Protein AF-A0A9E1H6Q2-F1 (afdb_monomer_lite)

Secondary structure (DSSP, 8-state):
---B----S-HHHHHHHHTS-EEE-TTSEEEEEETTEEEEEETTT--EEEEE----GGGEEE-TTS-EEEE--GGGTTT-SEEEEEETTTTEEEEEE--TTEEEEEEEEETTEEEEEEEEGGG-EE-TTSPEE--EEEEEEE--SSTT--EEEEEE-TTEEEEEEEEETTEEEEEEEEE-SS-EEEEEEEEEE-TT-----SEEEEEEEETTTEEEEEEEESSPPP-PPP---PPP-----S--B-PPPP-TT---EEEEETTEEEEEES-HHHHHHHHHHHT-EEEETTS-EEEES---S-BPPPS-----TTTTTS-HHHHHHHHHHHHTT----HHHHHHTT--HHHHHHHH-TTSEEEE-TT--HHHHHHHHHTT--EEEESSSS-EEEEEEE-SSEEEEEETTTTEEEEEEHHHHHHHHHHTT--EEEEE-

Sequence (436 aa):
EQVFIPSSQSYEVMKSELGQLMYVTESGAFYIMVDGNVYGIDLNSLDTKVLVEGLSDEAVAISESNRFLAWVDPSAVRGSDTIHMIDFVTEKVTDVTGSASDYVKPLGFMQEDFVYGVAKSADVVVDAAGNTLFPMYQVKIMDTSSEEHEILKTYEKPGYYVQNITISGYTIYLNRIQNNGTAYVDADQDMIMNREGDSLKVVDIATKNTDEKETQVLITLQDEAKKKTPKILTPKETILEQKREVSLKEEKDNNRYYVYVKGEVVLTTDSVSDAIIAANSQMGVVIGENQQYVWKRSRKTAQAAFNDIVVGEEDSGAGSIAQCVNAILEKEEINISVSALISQGETPKQILLNTLKDATVLDLTGCTVYEILYYVSNGYPVFAMTGSNDAVLVVGYDANNVVLYDPAVGQTYKRTTADADEMFFNAGNIFFTYQK

Foldseek 3Di:
DLFDEDDPDDPQVCCFQQVQAWDAEPQQWIWTDDLLWIWIARSVPRDIDTPAPDDAPFFWEAAPNNQKIKGDHNVQSQNAQWIWMAGNHVRDIDIDGHPPQKHKTFAYAQHNWTKIFIAGNVPFDQFLQGDTQGFGQWIWTWDPPDPVGDTPDIDGDPQKTFRHWDDDHQKIKTFIWGDPVADTATDDIDMDGDPVSPPDPQWDWDWDADPVPGTDTDIDGPDPDPPDDPPDDDDDDDDPPDHNYDYDDDDDPSCWKFWDAPRHGPDIRNAPQVSLVVCVVRQTFIATPVRDTPFHLDFDQKWDFDPQQAFDPLCLVPFQLQRNLRSQCVSVVHHDRSVVVVVVVDHSQRCCVVGCPVKAKHWNFPDFLSRCVRCLRVQKWKWAAQARRHIWIFGIGHNFWTWIQRSNVRDIDIDGSVVVRVRRSVRRVGMMIIGD

pLDDT: mean 89.21, std 10.22, range [48.12, 98.56]

Structure (mmCIF, N/CA/C/O backbone):
data_AF-A0A9E1H6Q2-F1
#
_entry.id   AF-A0A9E1H6Q2-F1
#
loop_
_atom_site.group_PDB
_atom_site.id
_atom_site.type_symbol
_atom_site.label_atom_id
_atom_site.label_alt_id
_atom_site.label_comp_id
_atom_site.label_asym_id
_atom_site.label_entity_id
_atom_site.label_seq_id
_atom_site.pdbx_PDB_ins_code
_atom_site.Cartn_x
_atom_site.Cartn_y
_atom_site.Cartn_z
_atom_site.occupancy
_atom_site.B_iso_or_equiv
_atom_site.auth_seq_id
_atom_site.auth_comp_id
_atom_site.auth_asym_id
_atom_site.auth_atom_id
_atom_site.pdbx_PDB_model_num
ATOM 1 N N . GLU A 1 1 ? -20.949 -18.693 24.439 1.00 66.69 1 GLU A N 1
ATOM 2 C CA . GLU A 1 1 ? -20.668 -18.161 23.095 1.00 66.69 1 GLU A CA 1
ATOM 3 C C . GLU A 1 1 ? -21.563 -16.952 22.875 1.00 66.69 1 GLU A C 1
ATOM 5 O O . GLU A 1 1 ? -22.757 -17.078 23.124 1.00 66.69 1 GLU A O 1
ATOM 10 N N . GLN A 1 2 ? -20.995 -15.784 22.560 1.00 83.38 2 GLN A N 1
ATOM 11 C CA . GLN A 1 2 ? -21.777 -14.576 22.240 1.00 83.38 2 GLN A CA 1
ATOM 12 C C . GLN A 1 2 ? -22.054 -14.501 20.734 1.00 83.38 2 GLN A C 1
ATOM 14 O O . GLN A 1 2 ? -23.189 -14.241 20.352 1.00 83.38 2 GLN A O 1
ATOM 19 N N . VAL A 1 3 ? -21.042 -14.821 19.920 1.00 86.31 3 VAL A N 1
ATOM 20 C CA . VAL A 1 3 ? -21.085 -14.945 18.458 1.00 86.31 3 VAL A CA 1
ATOM 21 C C . VAL A 1 3 ? -20.016 -15.952 18.005 1.00 86.31 3 VAL A C 1
ATOM 23 O O . VAL A 1 3 ? -18.987 -16.091 18.674 1.00 86.31 3 VAL A O 1
ATOM 26 N N . PHE A 1 4 ? -20.261 -16.654 16.901 1.00 88.00 4 PHE A N 1
ATOM 27 C CA . PHE A 1 4 ? -19.316 -17.522 16.201 1.00 88.00 4 PHE A CA 1
ATOM 28 C C . PHE A 1 4 ? -19.220 -17.083 14.738 1.00 88.00 4 PHE A C 1
ATOM 30 O O . PHE A 1 4 ? -20.221 -17.074 14.026 1.00 88.00 4 PHE A O 1
ATOM 37 N N . ILE A 1 5 ? -18.016 -16.718 14.302 1.00 87.75 5 ILE A N 1
ATOM 38 C CA . ILE A 1 5 ? -17.735 -16.311 12.923 1.00 87.75 5 ILE A CA 1
ATOM 39 C C . ILE A 1 5 ? -16.836 -17.396 12.321 1.00 87.75 5 ILE A C 1
ATOM 41 O O . ILE A 1 5 ? -15.690 -17.534 12.760 1.00 87.75 5 ILE A O 1
ATOM 45 N N . PRO A 1 6 ? -17.343 -18.229 11.395 1.00 85.69 6 PRO A N 1
ATOM 46 C CA . PRO A 1 6 ? -16.525 -19.237 10.742 1.00 85.69 6 PRO A CA 1
ATOM 47 C C . PRO A 1 6 ? -15.521 -18.567 9.801 1.00 85.69 6 PRO A C 1
ATOM 49 O O . PRO A 1 6 ? -15.847 -17.594 9.131 1.00 85.69 6 PRO A O 1
ATOM 52 N N . SER A 1 7 ? -14.316 -19.128 9.727 1.00 82.44 7 SER A N 1
ATOM 53 C CA . SER A 1 7 ? -13.306 -18.742 8.743 1.00 82.44 7 SER A CA 1
ATOM 54 C C . SER A 1 7 ? -12.587 -19.978 8.224 1.00 82.44 7 SER A C 1
ATOM 56 O O . SER A 1 7 ? -12.385 -20.959 8.950 1.00 82.44 7 SER A O 1
ATOM 58 N N . SER A 1 8 ? -12.233 -19.932 6.945 1.00 79.94 8 SER A N 1
ATOM 59 C CA . SER A 1 8 ? -11.431 -20.952 6.271 1.00 79.94 8 SER A CA 1
ATOM 60 C C . SER A 1 8 ? -9.927 -20.662 6.347 1.00 79.94 8 SER A C 1
ATOM 62 O O . SER A 1 8 ? -9.114 -21.518 5.986 1.00 79.94 8 SER A O 1
ATOM 64 N N . GLN A 1 9 ? -9.552 -19.480 6.842 1.00 79.31 9 GLN A N 1
ATOM 65 C CA . GLN A 1 9 ? -8.173 -19.027 6.904 1.00 79.31 9 GLN A CA 1
ATOM 66 C C . GLN A 1 9 ? -7.385 -19.637 8.070 1.00 79.31 9 GLN A C 1
ATOM 68 O O . GLN A 1 9 ? -7.936 -20.135 9.057 1.00 79.31 9 GLN A O 1
ATOM 73 N N . SER A 1 10 ? -6.055 -19.614 7.949 1.00 82.06 10 SER A N 1
ATOM 74 C CA . SER A 1 10 ? -5.173 -20.108 9.006 1.00 82.06 10 SER A CA 1
ATOM 75 C C . SER A 1 10 ? -5.227 -19.193 10.234 1.00 82.06 10 SER A C 1
ATOM 77 O O . SER A 1 10 ? -5.522 -18.004 10.134 1.00 82.06 10 SER A O 1
ATOM 79 N N . TYR A 1 11 ? -4.897 -19.747 11.404 1.00 84.19 11 TYR A N 1
ATOM 80 C CA . TYR A 1 11 ? -4.877 -18.985 12.654 1.00 84.19 11 TYR A CA 1
ATOM 81 C C . TYR A 1 11 ? -3.980 -17.740 12.581 1.00 84.19 11 TYR A C 1
ATOM 83 O O . TYR A 1 11 ? -4.378 -16.691 13.071 1.00 84.19 11 TYR A O 1
ATOM 91 N N . GLU A 1 12 ? -2.796 -17.840 11.968 1.00 84.62 12 GLU A N 1
ATOM 92 C CA . GLU A 1 12 ? -1.854 -16.716 11.896 1.00 84.62 12 GLU A CA 1
ATOM 93 C C . GLU A 1 12 ? -2.368 -15.583 11.006 1.00 84.62 12 GLU A C 1
ATOM 95 O O . GLU A 1 12 ? -2.218 -14.416 11.362 1.00 84.62 12 GLU A O 1
ATOM 100 N N . VAL A 1 13 ? -3.026 -15.919 9.892 1.00 82.62 13 VAL A N 1
ATOM 101 C CA . VAL A 1 13 ? -3.634 -14.908 9.023 1.00 82.62 13 VAL A CA 1
ATOM 102 C C . VAL A 1 13 ? -4.801 -14.235 9.738 1.00 82.62 13 VAL A C 1
ATOM 104 O O . VAL A 1 13 ? -4.794 -13.019 9.906 1.00 82.62 13 VAL A O 1
ATOM 107 N N . MET A 1 14 ? -5.726 -15.033 10.278 1.00 81.56 14 MET A N 1
ATOM 108 C CA . MET A 1 14 ? -6.853 -14.529 11.062 1.00 81.56 14 MET A CA 1
ATOM 109 C C . MET A 1 14 ? -6.400 -13.631 12.210 1.00 81.56 14 MET A C 1
ATOM 111 O O . MET A 1 14 ? -6.946 -12.556 12.405 1.00 81.56 14 MET A O 1
ATOM 115 N N . LYS A 1 15 ? -5.388 -14.044 12.977 1.00 83.69 15 LYS A N 1
ATOM 116 C CA . LYS A 1 15 ? -4.841 -13.251 14.083 1.00 83.69 15 LYS A CA 1
ATOM 117 C C . LYS A 1 15 ? -4.330 -11.891 13.602 1.00 83.69 15 LYS A C 1
ATOM 119 O O . LYS A 1 15 ? -4.509 -10.908 14.316 1.00 83.69 15 LYS A O 1
ATOM 124 N N . SER A 1 16 ? -3.692 -11.836 12.434 1.00 81.81 16 SER A N 1
ATOM 125 C CA . SER A 1 16 ? -3.164 -10.587 11.890 1.00 81.81 16 SER A CA 1
ATOM 126 C C . SER A 1 16 ? -4.245 -9.691 11.284 1.00 81.81 16 SER A C 1
ATOM 128 O O . SER A 1 16 ? -4.149 -8.480 11.451 1.00 81.81 16 SER A O 1
ATOM 130 N N . GLU A 1 17 ? -5.243 -10.252 10.601 1.00 77.06 17 GLU A N 1
ATOM 131 C CA . GLU A 1 17 ? -6.346 -9.491 9.993 1.00 77.06 17 GLU A CA 1
ATOM 132 C C . GLU A 1 17 ? -7.341 -9.001 11.047 1.00 77.06 17 GLU A C 1
ATOM 134 O O . GLU A 1 17 ? -7.627 -7.811 11.134 1.00 77.06 17 GLU A O 1
ATOM 139 N N . LEU A 1 18 ? -7.796 -9.896 11.931 1.00 72.56 18 LEU A N 1
ATOM 140 C CA . LEU A 1 18 ? -8.678 -9.542 13.047 1.00 72.56 18 LEU A CA 1
ATOM 141 C C . LEU A 1 18 ? -8.000 -8.575 14.019 1.00 72.56 18 LEU A C 1
ATOM 143 O O . LEU A 1 18 ? -8.666 -7.774 14.668 1.00 72.56 18 LEU A O 1
ATOM 147 N N . GLY A 1 19 ? -6.671 -8.640 14.121 1.00 64.44 19 GLY A N 1
ATOM 148 C CA . GLY A 1 19 ? -5.874 -7.732 14.937 1.00 64.44 19 GLY A CA 1
ATOM 149 C C . GLY A 1 19 ? -5.976 -6.260 14.527 1.00 64.44 19 GLY A C 1
ATOM 150 O O . GLY A 1 19 ? -5.558 -5.421 15.320 1.00 64.44 19 GLY A O 1
ATOM 151 N N . GLN A 1 20 ? -6.531 -5.936 13.350 1.00 73.31 20 GLN A N 1
ATOM 152 C CA . GLN A 1 20 ? -6.708 -4.552 12.909 1.00 73.31 20 GLN A CA 1
ATOM 153 C C . GLN A 1 20 ? -7.822 -3.835 13.687 1.00 73.31 20 GLN A C 1
ATOM 155 O O . GLN A 1 20 ? -7.568 -2.766 14.228 1.00 73.31 20 GLN A O 1
ATOM 160 N N . LEU A 1 21 ? -9.029 -4.412 13.795 1.00 88.81 21 LEU A N 1
ATOM 161 C CA . LEU A 1 21 ? -10.145 -3.822 14.549 1.00 88.81 21 LEU A CA 1
ATOM 162 C C . LEU A 1 21 ? -11.040 -4.900 15.168 1.00 88.81 21 LEU A C 1
ATOM 164 O O . LEU A 1 21 ? -11.754 -5.610 14.460 1.00 88.81 21 LEU A O 1
ATOM 168 N N . MET A 1 22 ? -11.086 -4.939 16.501 1.00 90.38 22 MET A N 1
ATOM 169 C CA . MET A 1 22 ? -12.088 -5.676 17.278 1.00 90.38 22 MET A CA 1
ATOM 170 C C . MET A 1 22 ? -12.485 -4.871 18.515 1.00 90.38 22 MET A C 1
ATOM 172 O O . MET A 1 22 ? -11.645 -4.630 19.385 1.00 90.38 22 MET A O 1
ATOM 176 N N . TYR A 1 23 ? -13.762 -4.503 18.628 1.00 92.69 23 TYR A N 1
ATOM 177 C CA . TYR A 1 23 ? -14.264 -3.698 19.742 1.00 92.69 23 TYR A CA 1
ATOM 178 C C . TYR A 1 23 ? -15.655 -4.141 20.197 1.00 92.69 23 TYR A C 1
ATOM 180 O O . TYR A 1 23 ? -16.561 -4.270 19.381 1.00 92.69 23 TYR A O 1
ATOM 188 N N . VAL A 1 24 ? -15.854 -4.361 21.500 1.00 93.44 24 VAL A N 1
ATOM 189 C CA . VAL A 1 24 ? -17.167 -4.704 22.078 1.00 93.44 24 VAL A CA 1
ATOM 190 C C . VAL A 1 24 ? -17.602 -3.603 23.037 1.00 93.44 24 VAL A C 1
ATOM 192 O O . VAL A 1 24 ? -16.889 -3.293 23.991 1.00 93.44 24 VAL A O 1
ATOM 195 N N . THR A 1 25 ? -18.789 -3.046 22.815 1.00 91.75 25 THR A N 1
ATOM 196 C CA . THR A 1 25 ? -19.386 -2.031 23.690 1.00 91.75 25 THR A CA 1
ATOM 197 C C . THR A 1 25 ? -20.055 -2.660 24.915 1.00 91.75 25 THR A C 1
ATOM 199 O O . THR A 1 25 ? -20.457 -3.827 24.912 1.00 91.75 25 THR A O 1
ATOM 202 N N . GLU A 1 26 ? -20.289 -1.858 25.959 1.00 88.88 26 GLU A N 1
ATOM 203 C CA . GLU A 1 26 ? -21.089 -2.286 27.119 1.00 88.88 26 GLU A CA 1
ATOM 204 C C . GLU A 1 26 ? -22.550 -2.615 26.759 1.00 88.88 26 GLU A C 1
ATOM 206 O O . GLU A 1 26 ? -23.190 -3.409 27.450 1.00 88.88 26 GLU A O 1
ATOM 211 N N . SER A 1 27 ? -23.078 -2.035 25.674 1.00 87.75 27 SER A N 1
ATOM 212 C CA . SER A 1 27 ? -24.427 -2.318 25.165 1.00 87.75 27 SER A CA 1
ATOM 213 C C . SER A 1 27 ? -24.534 -3.662 24.435 1.00 87.75 27 SER A C 1
ATOM 215 O O . SER A 1 27 ? -25.647 -4.101 24.141 1.00 87.75 27 SER A O 1
ATOM 217 N N . GLY A 1 28 ? -23.410 -4.340 24.182 1.00 90.50 28 GLY A N 1
ATOM 218 C CA . GLY A 1 28 ? -23.375 -5.608 23.460 1.00 90.50 28 GLY A CA 1
ATOM 219 C C . GLY A 1 28 ? -23.337 -5.451 21.940 1.00 90.50 28 GLY A C 1
ATOM 220 O O . GLY A 1 28 ? -23.762 -6.365 21.244 1.00 90.50 28 GLY A O 1
ATOM 221 N N . ALA A 1 29 ? -22.837 -4.329 21.420 1.00 93.94 29 ALA A N 1
ATOM 222 C CA . ALA A 1 29 ? -22.479 -4.198 20.011 1.00 93.94 29 ALA A CA 1
ATOM 223 C C . ALA A 1 29 ? -21.018 -4.624 19.816 1.00 93.94 29 ALA A C 1
ATOM 225 O O . ALA A 1 29 ? -20.139 -4.210 20.573 1.00 93.94 29 ALA A O 1
ATOM 226 N N . PHE A 1 30 ? -20.760 -5.460 18.817 1.00 94.75 30 PHE A N 1
ATOM 227 C CA . PHE A 1 30 ? -19.429 -5.915 18.435 1.00 94.75 30 PHE A CA 1
ATOM 228 C C . PHE A 1 30 ? -19.054 -5.348 17.070 1.00 94.75 30 PHE A C 1
ATOM 230 O O . PHE A 1 30 ? -19.765 -5.565 16.093 1.00 94.75 30 PHE A O 1
ATOM 237 N N . TYR A 1 31 ? -17.931 -4.645 17.009 1.00 94.81 31 TYR A N 1
ATOM 238 C CA . TYR A 1 31 ? -17.357 -4.094 15.794 1.00 94.81 31 TYR A CA 1
ATOM 239 C C . TYR A 1 31 ? -16.115 -4.872 15.398 1.00 94.81 31 TYR A C 1
ATOM 241 O O . TYR A 1 31 ? -15.268 -5.175 16.243 1.00 94.81 31 TYR A O 1
ATOM 249 N N . ILE A 1 32 ? -16.024 -5.198 14.115 1.00 92.50 32 ILE A N 1
ATOM 250 C CA . ILE A 1 32 ? -14.941 -5.998 13.552 1.00 92.50 32 ILE A CA 1
ATOM 251 C C . ILE A 1 32 ? -14.635 -5.525 12.134 1.00 92.50 32 ILE A C 1
ATOM 253 O O . ILE A 1 32 ? -15.560 -5.238 11.373 1.00 92.50 32 ILE A O 1
ATOM 257 N N . MET A 1 33 ? -13.355 -5.449 11.777 1.00 90.25 33 MET A N 1
ATOM 258 C CA . MET A 1 33 ? -12.937 -5.286 10.385 1.00 90.25 33 MET A CA 1
ATOM 259 C C . MET A 1 33 ? -12.478 -6.630 9.832 1.00 90.25 33 MET A C 1
ATOM 261 O O . MET A 1 33 ? -11.665 -7.312 10.452 1.00 90.25 33 MET A O 1
ATOM 265 N N . VAL A 1 34 ? -13.015 -7.006 8.676 1.00 85.31 34 VAL A N 1
ATOM 266 C CA . VAL A 1 34 ? -12.598 -8.185 7.910 1.00 85.31 34 VAL A CA 1
ATOM 267 C C . VAL A 1 34 ? -12.548 -7.766 6.457 1.00 85.31 34 VAL A C 1
ATOM 269 O O . VAL A 1 34 ? -13.512 -7.175 5.976 1.00 85.31 34 VAL A O 1
ATOM 272 N N . ASP A 1 35 ? -11.454 -8.063 5.758 1.00 80.62 35 ASP A N 1
ATOM 273 C CA . ASP A 1 35 ? -11.367 -7.823 4.315 1.00 80.62 35 ASP A CA 1
ATOM 274 C C . ASP A 1 35 ? -11.602 -6.352 3.908 1.00 80.62 35 ASP A C 1
ATOM 276 O O . ASP A 1 35 ? -12.230 -6.072 2.893 1.00 80.62 35 ASP A O 1
ATOM 280 N N . GLY A 1 36 ? -11.148 -5.391 4.725 1.00 86.19 36 GLY A N 1
ATOM 281 C CA . GLY A 1 36 ? -11.395 -3.956 4.497 1.00 86.19 36 GLY A CA 1
ATOM 282 C C . GLY A 1 36 ? -12.846 -3.513 4.746 1.00 86.19 36 GLY A C 1
ATOM 283 O O . GLY A 1 36 ? -13.171 -2.333 4.617 1.00 86.19 36 GLY A O 1
ATOM 284 N N . ASN A 1 37 ? -13.723 -4.435 5.144 1.00 90.19 37 ASN A N 1
ATOM 285 C CA . ASN A 1 37 ? -15.119 -4.178 5.463 1.00 90.19 37 ASN A CA 1
ATOM 286 C C . ASN A 1 37 ? -15.299 -4.085 6.983 1.00 90.19 37 ASN A C 1
ATOM 288 O O . ASN A 1 37 ? -14.891 -4.973 7.732 1.00 90.19 37 ASN A O 1
ATOM 292 N N . VAL A 1 38 ? -15.936 -3.013 7.450 1.00 93.00 38 VAL A N 1
ATOM 293 C CA . VAL A 1 38 ? -16.200 -2.771 8.873 1.00 93.00 38 VAL A CA 1
ATOM 294 C C . VAL A 1 38 ? -17.633 -3.158 9.181 1.00 93.00 38 VAL A C 1
ATOM 296 O O . VAL A 1 38 ? -18.576 -2.590 8.631 1.00 93.00 38 VAL A O 1
ATOM 299 N N . TYR A 1 39 ? -17.808 -4.098 10.099 1.00 93.62 39 TYR A N 1
ATOM 300 C CA . TYR A 1 39 ? -19.104 -4.619 10.510 1.00 93.62 39 TYR A CA 1
ATOM 301 C C . TYR A 1 39 ? -19.448 -4.163 11.923 1.00 93.62 39 TYR A C 1
ATOM 303 O O . TYR A 1 39 ? -18.579 -4.088 12.788 1.00 93.62 39 TYR A O 1
ATOM 311 N N . GLY A 1 40 ? -20.730 -3.910 12.168 1.00 94.94 40 GLY A N 1
ATOM 312 C CA . GLY A 1 40 ? -21.322 -3.848 13.500 1.00 94.94 40 GLY A CA 1
ATOM 313 C C . GLY A 1 40 ? -22.299 -5.006 13.682 1.00 94.94 40 GLY A C 1
ATOM 314 O O . GLY A 1 40 ? -23.176 -5.211 12.846 1.00 94.94 40 GLY A O 1
ATOM 315 N N . ILE A 1 41 ? -22.157 -5.760 14.763 1.00 95.00 41 ILE A N 1
ATOM 316 C CA . ILE A 1 41 ? -22.955 -6.945 15.081 1.00 95.00 41 ILE A CA 1
ATOM 317 C C . ILE A 1 41 ? -23.615 -6.720 16.439 1.00 95.00 41 ILE A C 1
ATOM 319 O O . ILE A 1 41 ? -22.927 -6.550 17.446 1.00 95.00 41 ILE A O 1
ATOM 323 N N . ASP A 1 42 ? -24.942 -6.746 16.499 1.00 94.00 42 ASP A N 1
ATOM 324 C CA . ASP A 1 42 ? -25.652 -6.781 17.781 1.00 94.00 42 ASP A CA 1
ATOM 325 C C . ASP A 1 42 ? -25.517 -8.189 18.384 1.00 94.00 42 ASP A C 1
ATOM 327 O O . ASP A 1 42 ? -25.999 -9.166 17.820 1.00 94.00 42 ASP A O 1
ATOM 331 N N . LEU A 1 43 ? -24.858 -8.340 19.534 1.00 91.81 43 LEU A N 1
ATOM 332 C CA . LEU A 1 43 ? -24.616 -9.653 20.152 1.00 91.81 43 LEU A CA 1
ATOM 333 C C . LEU A 1 43 ? -25.877 -10.280 20.779 1.00 91.81 43 LEU A C 1
ATOM 335 O O . LEU A 1 43 ? -25.858 -11.450 21.185 1.00 91.81 43 LEU A O 1
ATOM 339 N N . ASN A 1 44 ? -26.976 -9.532 20.886 1.00 89.44 44 ASN A N 1
ATOM 340 C CA . ASN A 1 44 ? -28.258 -10.035 21.368 1.00 89.44 44 ASN A CA 1
ATOM 341 C C . ASN A 1 44 ? -29.099 -10.601 20.222 1.00 89.44 44 ASN A C 1
ATOM 343 O O . ASN A 1 44 ? -29.627 -11.707 20.373 1.00 89.44 44 ASN A O 1
ATOM 347 N N . SER A 1 45 ? -29.229 -9.866 19.112 1.00 91.25 45 SER A N 1
ATOM 348 C CA . SER A 1 45 ? -30.039 -10.282 17.954 1.00 91.25 45 SER A CA 1
ATOM 349 C C . SER A 1 45 ? -29.251 -10.994 16.853 1.00 91.25 45 SER A C 1
ATOM 351 O O . SER A 1 45 ? -29.850 -11.735 16.078 1.00 91.25 45 SER A O 1
ATOM 353 N N . LEU A 1 46 ? -27.926 -10.826 16.822 1.00 91.00 46 LEU A N 1
ATOM 354 C CA . LEU A 1 46 ? -27.014 -11.212 15.735 1.00 91.00 46 LEU A CA 1
ATOM 355 C C . LEU A 1 46 ? -27.243 -10.437 14.430 1.00 91.00 46 LEU A C 1
ATOM 357 O O . LEU A 1 46 ? -26.707 -10.807 13.381 1.00 91.00 46 LEU A O 1
ATOM 361 N N . ASP A 1 47 ? -27.999 -9.337 14.492 1.00 92.44 47 ASP A N 1
ATOM 362 C CA . ASP A 1 47 ? -28.167 -8.448 13.350 1.00 92.44 47 ASP A CA 1
ATOM 363 C C . ASP A 1 47 ? -26.819 -7.825 12.993 1.00 92.44 47 ASP A C 1
ATOM 365 O O . ASP A 1 47 ? -26.134 -7.236 13.831 1.00 92.44 47 ASP A O 1
ATOM 369 N N . THR A 1 48 ? -26.443 -7.978 11.728 1.00 93.69 48 THR A N 1
ATOM 370 C CA . THR A 1 48 ? -25.160 -7.525 11.195 1.00 93.69 48 THR A CA 1
ATOM 371 C C . THR A 1 48 ? -25.394 -6.356 10.246 1.00 93.69 48 THR A C 1
ATOM 373 O O . THR A 1 48 ? -26.156 -6.473 9.284 1.00 93.69 48 THR A O 1
ATOM 376 N N . LYS A 1 49 ? -24.729 -5.229 10.507 1.00 93.38 49 LYS A N 1
ATOM 377 C CA . LYS A 1 49 ? -24.679 -4.047 9.637 1.00 93.38 49 LYS A CA 1
ATOM 378 C C . LYS A 1 49 ? -23.268 -3.881 9.087 1.00 93.38 49 LYS A C 1
ATOM 380 O O . LYS A 1 49 ? -22.305 -3.989 9.838 1.00 93.38 49 LYS A O 1
ATOM 385 N N . VAL A 1 50 ? -23.150 -3.585 7.798 1.00 93.31 50 VAL A N 1
ATOM 386 C CA . VAL A 1 50 ? -21.884 -3.112 7.228 1.00 93.31 50 VAL A CA 1
ATOM 387 C C . VAL A 1 50 ? -21.850 -1.595 7.383 1.00 93.31 50 VAL A C 1
ATOM 389 O O . VAL A 1 50 ? -22.801 -0.920 6.991 1.00 93.31 50 VAL A O 1
ATOM 392 N N . LEU A 1 51 ? -20.811 -1.078 8.032 1.00 93.06 51 LEU A N 1
ATOM 393 C CA . LEU A 1 51 ? -20.618 0.347 8.302 1.00 93.06 51 LEU A CA 1
ATOM 394 C C . LEU A 1 51 ? -19.834 1.032 7.187 1.00 93.06 51 LEU A C 1
ATOM 396 O O . LEU A 1 51 ? -20.200 2.126 6.771 1.00 93.06 51 LEU A O 1
ATOM 400 N N . VAL A 1 52 ? -18.765 0.384 6.727 1.00 91.62 52 VAL A N 1
ATOM 401 C CA . VAL A 1 52 ? -17.873 0.871 5.672 1.00 91.62 52 VAL A CA 1
ATOM 402 C C . VAL A 1 52 ? -17.408 -0.337 4.868 1.00 91.62 52 VAL A C 1
ATOM 404 O O . VAL A 1 52 ? -17.152 -1.388 5.458 1.00 91.62 52 VAL A O 1
ATOM 407 N N . GLU A 1 53 ? -17.323 -0.199 3.547 1.00 91.19 53 GLU A N 1
ATOM 408 C CA . GLU A 1 53 ? -16.861 -1.258 2.645 1.00 91.19 53 GLU A CA 1
ATOM 409 C C . GLU A 1 53 ? -15.587 -0.838 1.907 1.00 91.19 53 GLU A C 1
ATOM 411 O O . GLU A 1 53 ? -15.413 0.344 1.614 1.00 91.19 53 GLU A O 1
ATOM 416 N N . GLY A 1 54 ? -14.724 -1.805 1.587 1.00 88.69 54 GLY A N 1
ATOM 417 C CA . GLY A 1 54 ? -13.601 -1.626 0.661 1.00 88.69 54 GLY A CA 1
ATOM 418 C C . GLY A 1 54 ? -12.483 -0.693 1.137 1.00 88.69 54 GLY A C 1
ATOM 419 O O . GLY A 1 54 ? -11.899 0.020 0.322 1.00 88.69 54 GLY A O 1
ATOM 420 N N . LEU A 1 55 ? -12.184 -0.652 2.438 1.00 90.94 55 LEU A N 1
ATOM 421 C CA . LEU A 1 55 ? -11.064 0.135 2.958 1.00 90.94 55 LEU A CA 1
ATOM 422 C C . LEU A 1 55 ? -9.718 -0.546 2.675 1.00 90.94 55 LEU A C 1
ATOM 424 O O . LEU A 1 55 ? -9.450 -1.643 3.166 1.00 90.94 55 LEU A O 1
ATOM 428 N N . SER A 1 56 ? -8.852 0.148 1.935 1.00 89.88 56 SER A N 1
ATOM 429 C CA . SER A 1 56 ? -7.418 -0.160 1.837 1.00 89.88 56 SER A CA 1
ATOM 430 C C . SER A 1 56 ? -6.672 0.284 3.097 1.00 89.88 56 SER A C 1
ATOM 432 O O . SER A 1 56 ? -7.116 1.223 3.764 1.00 89.88 56 SER A O 1
ATOM 434 N N . ASP A 1 57 ? -5.487 -0.265 3.355 1.00 88.44 57 ASP A N 1
ATOM 435 C CA . ASP A 1 57 ? -4.663 0.118 4.516 1.00 88.44 57 ASP A CA 1
ATOM 436 C C . ASP A 1 57 ? -4.289 1.607 4.502 1.00 88.44 57 ASP A C 1
ATOM 438 O O . ASP A 1 57 ? -4.194 2.251 5.543 1.00 88.44 57 ASP A O 1
ATOM 442 N N . GLU A 1 58 ? -4.125 2.191 3.312 1.00 89.94 58 GLU A N 1
ATOM 443 C CA . GLU A 1 58 ? -3.830 3.617 3.152 1.00 89.94 58 GLU A CA 1
ATOM 444 C C . GLU A 1 58 ? -5.019 4.530 3.507 1.00 89.94 58 GLU A C 1
ATOM 446 O O . GLU A 1 58 ? -4.838 5.714 3.805 1.00 89.94 58 GLU A O 1
ATOM 451 N N . ALA A 1 59 ? -6.238 3.993 3.457 1.00 92.75 59 ALA A N 1
ATOM 452 C CA . ALA A 1 59 ? -7.470 4.754 3.614 1.00 92.75 59 ALA A CA 1
ATOM 453 C C . ALA A 1 59 ? -7.947 4.816 5.065 1.00 92.75 59 ALA A C 1
ATOM 455 O O . ALA A 1 59 ? -8.964 5.456 5.322 1.00 92.75 59 ALA A O 1
ATOM 456 N N . VAL A 1 60 ? -7.260 4.149 5.998 1.00 94.75 60 VAL A N 1
ATOM 457 C CA . VAL A 1 60 ? -7.790 3.877 7.332 1.00 94.75 60 VAL A CA 1
ATOM 458 C C . VAL A 1 60 ? -6.741 3.998 8.436 1.00 94.75 60 VAL A C 1
ATOM 460 O O . VAL A 1 60 ? -5.560 3.731 8.248 1.00 94.75 60 VAL A O 1
ATOM 463 N N . ALA A 1 61 ? -7.190 4.393 9.622 1.00 95.12 61 ALA A N 1
ATOM 464 C CA . ALA A 1 61 ? -6.436 4.357 10.865 1.00 95.12 61 ALA A CA 1
ATOM 465 C C . ALA A 1 61 ? -7.344 3.865 11.998 1.00 95.12 61 ALA A C 1
ATOM 467 O O .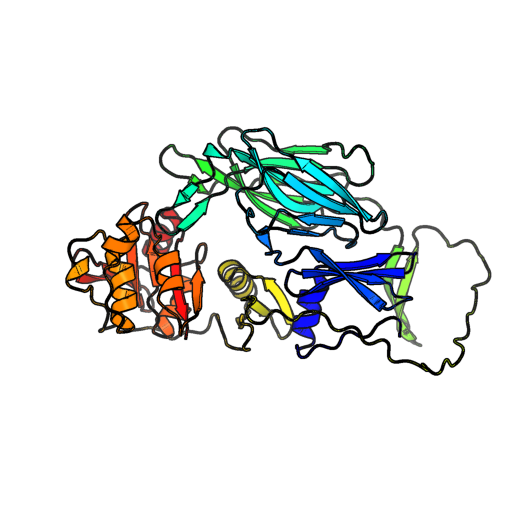 ALA A 1 61 ? -8.522 4.220 12.050 1.00 95.12 61 ALA A O 1
ATOM 468 N N . ILE A 1 62 ? -6.798 3.072 12.919 1.00 94.06 62 ILE A N 1
ATOM 469 C CA . ILE A 1 62 ? -7.528 2.492 14.057 1.00 94.06 62 ILE A CA 1
ATOM 470 C C . ILE A 1 62 ? -6.774 2.842 15.344 1.00 94.06 62 ILE A C 1
ATOM 472 O O . ILE A 1 62 ? -5.539 2.825 15.350 1.00 94.06 62 ILE A O 1
ATOM 476 N N . SER A 1 63 ? -7.492 3.224 16.407 1.00 93.50 63 SER A N 1
ATOM 477 C CA . SER A 1 63 ? -6.864 3.570 17.690 1.00 93.50 63 SER A CA 1
ATOM 478 C C . SER A 1 63 ? -6.344 2.343 18.435 1.00 93.50 63 SER A C 1
ATOM 480 O O . SER A 1 63 ? -6.808 1.230 18.209 1.00 93.50 63 SER A O 1
ATOM 482 N N . GLU A 1 64 ? -5.390 2.531 19.353 1.00 88.25 64 GLU A N 1
ATOM 483 C CA . GLU A 1 64 ? -4.755 1.416 20.077 1.00 88.25 64 GLU A CA 1
ATOM 484 C C . GLU A 1 64 ? -5.767 0.587 20.892 1.00 88.25 64 GLU A C 1
ATOM 486 O O . GLU A 1 64 ? -5.632 -0.632 21.011 1.00 88.25 64 GLU A O 1
ATOM 491 N N . SER A 1 65 ? -6.818 1.224 21.422 1.00 89.50 65 SER A N 1
ATOM 492 C CA . SER A 1 65 ? -7.916 0.533 22.114 1.00 89.50 65 SER A CA 1
ATOM 493 C C . SER A 1 65 ? -8.984 -0.064 21.192 1.00 89.50 65 SER A C 1
ATOM 495 O O . SER A 1 65 ? -9.963 -0.624 21.696 1.00 89.50 65 SER A O 1
ATOM 497 N N . ASN A 1 66 ? -8.839 0.065 19.869 1.00 92.56 66 ASN A N 1
ATOM 498 C CA . ASN A 1 66 ? -9.844 -0.255 18.849 1.00 92.56 66 ASN A CA 1
ATOM 499 C C . ASN A 1 66 ? -11.158 0.536 18.977 1.00 92.56 66 ASN A C 1
ATOM 501 O O . ASN A 1 66 ? -12.148 0.193 18.331 1.00 92.56 66 ASN A O 1
ATOM 505 N N . ARG A 1 67 ? -11.211 1.579 19.816 1.00 93.06 67 ARG A N 1
ATOM 506 C CA . ARG A 1 67 ? -12.429 2.372 20.038 1.00 93.06 67 ARG A CA 1
ATOM 507 C C . ARG A 1 67 ? -12.753 3.288 18.865 1.00 93.06 67 ARG A C 1
ATOM 509 O O . ARG A 1 67 ? -13.934 3.509 18.587 1.00 93.06 67 ARG A O 1
ATOM 516 N N . PHE A 1 68 ? -11.728 3.848 18.231 1.00 95.31 68 PHE A N 1
ATOM 517 C CA . PHE A 1 68 ? -11.899 4.774 17.122 1.00 95.31 68 PHE A CA 1
ATOM 518 C C . PHE A 1 68 ? -11.405 4.162 15.822 1.00 95.31 68 PHE A C 1
ATOM 520 O O . PHE A 1 68 ? -10.384 3.475 15.775 1.00 95.31 68 PHE A O 1
ATOM 527 N N . LEU A 1 69 ? -12.131 4.476 14.759 1.00 96.44 69 LEU A N 1
ATOM 528 C CA . LEU A 1 69 ? -11.755 4.198 13.384 1.00 96.44 69 LEU A CA 1
ATOM 529 C C . LEU A 1 69 ? -11.872 5.508 12.611 1.00 96.44 69 LEU A C 1
ATOM 531 O O . LEU A 1 69 ? -12.921 6.148 12.649 1.00 96.44 69 LEU A O 1
ATOM 535 N N . ALA A 1 70 ? -10.815 5.889 11.905 1.00 97.62 70 ALA A N 1
ATOM 536 C CA . ALA A 1 70 ? -10.807 7.024 10.997 1.00 97.62 70 ALA A CA 1
ATOM 537 C C . ALA A 1 70 ? -10.546 6.546 9.569 1.00 97.62 70 ALA A C 1
ATOM 539 O O . ALA A 1 70 ? -9.631 5.754 9.357 1.00 97.62 70 ALA A O 1
ATOM 540 N N . TRP A 1 71 ? -11.320 7.017 8.596 1.00 97.88 71 TRP A N 1
ATOM 541 C CA . TRP A 1 71 ? -11.179 6.606 7.205 1.00 97.88 71 TRP A CA 1
ATOM 542 C C . TRP A 1 71 ? -11.501 7.718 6.208 1.00 97.88 71 TRP A C 1
ATOM 544 O O . TRP A 1 71 ? -12.176 8.694 6.528 1.00 97.88 71 TRP A O 1
ATOM 554 N N . VAL A 1 72 ? -11.020 7.553 4.982 1.00 97.62 72 VAL A N 1
ATOM 555 C CA . VAL A 1 72 ? -11.456 8.314 3.801 1.00 97.62 72 VAL A CA 1
ATOM 556 C C . VAL A 1 72 ? -12.226 7.394 2.865 1.00 97.62 72 VAL A C 1
ATOM 558 O O . VAL A 1 72 ? -12.058 6.175 2.913 1.00 97.62 72 VAL A O 1
ATOM 561 N N . ASP A 1 73 ? -13.059 7.964 1.998 1.00 94.94 73 ASP A N 1
ATOM 562 C CA . ASP A 1 73 ? -13.809 7.167 1.031 1.00 94.94 73 ASP A CA 1
ATOM 563 C C . ASP A 1 73 ? -12.867 6.364 0.108 1.00 94.94 73 ASP A C 1
ATOM 565 O O . ASP A 1 73 ? -11.923 6.938 -0.450 1.00 94.94 73 ASP A O 1
ATOM 569 N N . PRO A 1 74 ? -13.136 5.065 -0.142 1.00 90.12 74 PRO A N 1
ATOM 570 C CA . PRO A 1 74 ? -12.313 4.225 -1.021 1.00 90.12 74 PRO A CA 1
ATOM 571 C C . PRO A 1 74 ? -12.135 4.770 -2.444 1.00 90.12 74 PRO A C 1
ATOM 573 O O . PRO A 1 74 ? -11.128 4.516 -3.098 1.00 90.12 74 PRO A O 1
ATOM 576 N N . SER A 1 75 ? -13.088 5.563 -2.943 1.00 89.81 75 SER A N 1
ATOM 577 C CA . SER A 1 75 ? -12.974 6.225 -4.250 1.00 89.81 75 SER A CA 1
ATOM 578 C C . SER A 1 75 ? -12.023 7.428 -4.257 1.00 89.81 75 SER A C 1
ATOM 580 O O . SER A 1 75 ? -11.749 7.975 -5.324 1.00 89.81 75 SER A O 1
ATOM 582 N N . ALA A 1 76 ? -11.552 7.869 -3.089 1.00 91.75 76 ALA A N 1
ATOM 583 C CA . ALA A 1 76 ? -10.812 9.112 -2.895 1.00 91.75 76 ALA A CA 1
ATOM 584 C C . ALA A 1 76 ? -9.608 8.963 -1.940 1.00 91.75 76 ALA A C 1
ATOM 586 O O . ALA A 1 76 ? -9.176 9.954 -1.355 1.00 91.75 76 ALA A O 1
ATOM 587 N N . VAL A 1 77 ? -9.006 7.769 -1.820 1.00 90.81 77 VAL A N 1
ATOM 588 C CA . VAL A 1 77 ? -7.883 7.476 -0.891 1.00 90.81 77 VAL A CA 1
ATOM 589 C C . VAL A 1 77 ? -6.772 8.537 -0.903 1.00 90.81 77 VAL A C 1
ATOM 591 O O . VAL A 1 77 ? -6.240 8.904 0.140 1.00 90.81 77 VAL A O 1
ATOM 594 N N . ARG A 1 78 ? -6.443 9.072 -2.086 1.00 90.94 78 ARG A N 1
ATOM 595 C CA . ARG A 1 78 ? -5.426 10.125 -2.279 1.00 90.94 78 ARG A CA 1
ATOM 596 C C . ARG A 1 78 ? -5.996 11.437 -2.825 1.00 90.94 78 ARG A C 1
ATOM 598 O O . ARG A 1 78 ? -5.274 12.216 -3.438 1.00 90.94 78 ARG A O 1
ATOM 605 N N . GLY A 1 79 ? -7.289 11.674 -2.633 1.00 93.69 79 GLY A N 1
ATOM 606 C CA . GLY A 1 79 ? -8.000 12.842 -3.158 1.00 93.69 79 GLY A CA 1
ATOM 607 C C . GLY A 1 79 ? -9.192 13.280 -2.309 1.00 93.69 79 GLY A C 1
ATOM 608 O O . GLY A 1 79 ? -10.054 13.990 -2.820 1.00 93.69 79 GLY A O 1
ATOM 609 N N . SER A 1 80 ? -9.271 12.831 -1.054 1.00 96.19 80 SER A N 1
ATOM 610 C CA . SER A 1 80 ? -10.363 13.177 -0.146 1.00 96.19 80 SER A CA 1
ATOM 611 C C . SER A 1 80 ? -10.110 14.518 0.532 1.00 96.19 80 SER A C 1
ATOM 613 O O . SER A 1 80 ? -8.998 14.794 0.984 1.00 96.19 80 SER A O 1
ATOM 615 N N . ASP A 1 81 ? -11.142 15.346 0.637 1.00 96.94 81 ASP A N 1
ATOM 616 C CA . ASP A 1 81 ? -11.161 16.575 1.436 1.00 96.94 81 ASP A CA 1
ATOM 617 C C . ASP A 1 81 ? -11.692 16.347 2.862 1.00 96.94 81 ASP A C 1
ATOM 619 O O . ASP A 1 81 ? -11.484 17.197 3.732 1.00 96.94 81 ASP A O 1
ATOM 623 N N . THR A 1 82 ? -12.276 15.176 3.132 1.00 97.75 82 THR A N 1
ATOM 624 C CA . THR A 1 82 ? -12.835 14.800 4.434 1.00 97.75 82 THR A CA 1
ATOM 625 C C . THR A 1 82 ? -12.336 13.428 4.891 1.00 97.75 82 THR A C 1
ATOM 627 O O . THR A 1 82 ? -12.278 12.474 4.118 1.00 97.75 82 THR A O 1
ATOM 630 N N . ILE A 1 83 ? -11.989 13.328 6.175 1.00 98.50 83 ILE A N 1
ATOM 631 C CA . ILE A 1 83 ? -11.822 12.066 6.905 1.00 98.50 83 ILE A CA 1
ATOM 632 C C . ILE A 1 83 ? -13.045 11.891 7.802 1.00 98.50 83 ILE A C 1
ATOM 634 O O . ILE A 1 83 ? -13.400 12.810 8.540 1.00 98.50 83 ILE A O 1
ATOM 638 N N . HIS A 1 84 ? -13.642 10.711 7.799 1.00 97.88 84 HIS A N 1
ATOM 639 C CA . HIS A 1 84 ? -14.678 10.315 8.745 1.00 97.88 84 HIS A CA 1
ATOM 640 C C . HIS A 1 84 ? -14.035 9.613 9.936 1.00 97.88 84 HIS A C 1
ATOM 642 O O . HIS A 1 84 ? -13.172 8.761 9.750 1.00 97.88 84 HIS A O 1
ATOM 648 N N . MET A 1 85 ? -14.444 9.937 11.158 1.00 97.19 85 MET A N 1
ATOM 649 C CA . MET A 1 85 ? -13.988 9.255 12.369 1.00 97.19 85 MET A CA 1
ATOM 650 C C . MET A 1 85 ? -15.186 8.801 13.191 1.00 97.19 85 MET A C 1
ATOM 652 O O . MET A 1 85 ? -15.993 9.627 13.609 1.00 97.19 85 MET A O 1
ATOM 656 N N . ILE A 1 86 ? -15.302 7.499 13.444 1.00 95.81 86 ILE A N 1
ATOM 657 C CA . ILE A 1 86 ? -16.347 6.928 14.294 1.00 95.81 86 ILE A CA 1
ATOM 658 C C . ILE A 1 86 ? -15.795 6.610 15.681 1.00 95.81 86 ILE A C 1
ATOM 660 O O . ILE A 1 86 ? -14.718 6.031 15.818 1.00 95.81 86 ILE A O 1
ATOM 664 N N . ASP A 1 87 ? -16.563 6.964 16.705 1.00 95.00 87 ASP A N 1
ATOM 665 C CA . ASP A 1 87 ? -16.403 6.454 18.065 1.00 95.00 87 ASP A CA 1
ATOM 666 C C . ASP A 1 87 ? -17.383 5.300 18.282 1.00 95.00 87 ASP A C 1
ATOM 668 O O . ASP A 1 87 ? -18.593 5.517 18.374 1.00 95.00 87 ASP A O 1
ATOM 672 N N . PHE A 1 88 ? -16.886 4.069 18.396 1.00 94.12 88 PHE A N 1
ATOM 673 C CA . PHE A 1 88 ? -17.746 2.892 18.552 1.00 94.12 88 PHE A CA 1
ATOM 674 C C . PHE A 1 88 ? -18.533 2.866 19.870 1.00 94.12 88 PHE A C 1
ATOM 676 O O . PHE A 1 88 ? -19.521 2.137 19.967 1.00 94.12 88 PHE A O 1
ATOM 683 N N . VAL A 1 89 ? -18.147 3.660 20.877 1.00 91.56 89 VAL A N 1
ATOM 684 C CA . VAL A 1 89 ? -18.916 3.789 22.128 1.00 91.56 89 VAL A CA 1
ATOM 685 C C . VAL A 1 89 ? -20.182 4.607 21.912 1.00 91.56 89 VAL A C 1
ATOM 687 O O . VAL A 1 89 ? -21.243 4.243 22.416 1.00 91.56 89 VAL A O 1
ATOM 690 N N . THR A 1 90 ? -20.067 5.728 21.201 1.00 90.44 90 THR A N 1
ATOM 691 C CA . THR A 1 90 ? -21.180 6.668 20.995 1.00 90.44 90 THR A CA 1
ATOM 692 C C . THR A 1 90 ? -21.909 6.447 19.671 1.00 90.44 90 THR A C 1
ATOM 694 O O . THR A 1 90 ? -22.985 7.008 19.473 1.00 90.44 90 THR A O 1
ATOM 697 N N . GLU A 1 91 ? -21.333 5.643 18.773 1.00 90.44 91 GLU A N 1
ATOM 698 C CA . GLU A 1 91 ? -21.732 5.459 17.369 1.00 90.44 91 GLU A CA 1
ATOM 699 C C . GLU A 1 91 ? -21.773 6.768 16.565 1.00 90.44 91 GLU A C 1
ATOM 701 O O . GLU A 1 91 ? -22.345 6.831 15.474 1.00 90.44 91 GLU A O 1
ATOM 706 N N . LYS A 1 92 ? -21.164 7.834 17.095 1.00 92.25 92 LYS A N 1
ATOM 707 C CA . LYS A 1 92 ? -21.109 9.137 16.445 1.00 92.25 92 LYS A CA 1
ATOM 708 C C . LYS A 1 92 ? -19.968 9.143 15.435 1.00 92.25 92 LYS A C 1
ATOM 710 O O . LYS A 1 92 ? -18.836 8.805 15.772 1.00 92.25 92 LYS A O 1
ATOM 715 N N . VAL A 1 93 ? -20.285 9.579 14.218 1.00 95.62 93 VAL A N 1
ATOM 716 C CA . VAL A 1 93 ? -19.301 9.906 13.184 1.00 95.62 93 VAL A CA 1
ATOM 717 C C . VAL A 1 93 ? -19.026 11.408 13.231 1.00 95.62 93 VAL A C 1
ATOM 719 O O . VAL A 1 93 ? -19.960 12.215 13.239 1.00 95.62 93 VAL A O 1
ATOM 722 N N . THR A 1 94 ? -17.750 11.771 13.282 1.00 95.81 94 THR A N 1
ATOM 723 C CA . THR A 1 94 ? -17.246 13.142 13.216 1.00 95.81 94 THR A CA 1
ATOM 724 C C . THR A 1 94 ? -16.402 13.300 11.955 1.00 95.81 94 THR A C 1
ATOM 726 O O . THR A 1 94 ? -15.500 12.502 11.713 1.00 95.81 94 THR A O 1
ATOM 729 N N . ASP A 1 95 ? -16.652 14.364 11.195 1.00 97.31 95 ASP A N 1
ATOM 730 C CA . ASP A 1 95 ? -15.903 14.670 9.977 1.00 97.31 95 ASP A CA 1
ATOM 731 C C . ASP A 1 95 ? -14.751 15.640 10.261 1.00 97.31 95 ASP A C 1
ATOM 733 O O . ASP A 1 95 ? -14.944 16.729 10.807 1.00 97.31 95 ASP A O 1
ATOM 737 N N . VAL A 1 96 ? -13.548 15.274 9.826 1.00 97.00 96 VAL A N 1
ATOM 738 C CA . VAL A 1 96 ? -12.353 16.121 9.820 1.00 97.00 96 VAL A CA 1
ATOM 739 C C . VAL A 1 96 ? -12.125 16.588 8.386 1.00 97.00 96 VAL A C 1
ATOM 741 O O . VAL A 1 96 ? -11.627 15.841 7.548 1.00 97.00 96 VAL A O 1
ATOM 744 N N . THR A 1 97 ? -12.521 17.827 8.093 1.00 96.94 97 THR A N 1
ATOM 745 C CA . THR A 1 97 ? -12.479 18.390 6.733 1.00 96.94 97 THR A CA 1
ATOM 746 C C . THR A 1 97 ? -11.311 19.361 6.569 1.00 96.94 97 THR A C 1
ATOM 748 O O . THR A 1 97 ? -11.077 20.226 7.420 1.00 96.94 97 THR A O 1
ATOM 751 N N . GLY A 1 98 ? -10.563 19.209 5.477 1.00 94.38 98 GLY A N 1
ATOM 752 C CA . GLY A 1 98 ? -9.494 20.117 5.072 1.00 94.38 98 GLY A CA 1
ATOM 753 C C . GLY A 1 98 ? -10.014 21.482 4.612 1.00 94.38 98 GLY A C 1
ATOM 754 O O . GLY A 1 98 ? -11.214 21.739 4.528 1.00 94.38 98 GLY A O 1
ATOM 755 N N . SER A 1 99 ? -9.101 22.402 4.297 1.00 95.75 99 SER A N 1
ATOM 756 C CA . SER A 1 99 ? -9.499 23.641 3.615 1.00 95.75 99 SER A CA 1
ATOM 757 C C . SER A 1 99 ? -9.902 23.335 2.166 1.00 95.75 99 SER A C 1
ATOM 759 O O . SER A 1 99 ? -9.507 22.320 1.611 1.00 95.75 99 SER A O 1
ATOM 761 N N . ALA A 1 100 ? -10.581 24.266 1.488 1.00 92.94 100 ALA A N 1
ATOM 762 C CA . ALA A 1 100 ? -11.080 24.090 0.112 1.00 92.94 100 ALA A CA 1
ATOM 763 C C . ALA A 1 100 ? -10.027 23.752 -0.976 1.00 92.94 100 ALA A C 1
ATOM 765 O O . ALA A 1 100 ? -10.383 23.541 -2.130 1.00 92.94 100 ALA A O 1
ATOM 766 N N . SER A 1 101 ? -8.732 23.768 -0.659 1.00 94.81 101 SER A N 1
ATOM 767 C CA . SER A 1 101 ? -7.646 23.396 -1.579 1.00 94.81 101 SER A CA 1
ATOM 768 C C . SER A 1 101 ? -6.724 22.336 -0.985 1.00 94.81 101 SER A C 1
ATOM 770 O O . SER A 1 101 ? -5.615 22.137 -1.489 1.00 94.81 101 SER A O 1
ATOM 772 N N . ASP A 1 102 ? -7.176 21.665 0.067 1.00 97.69 102 ASP A N 1
ATOM 773 C CA . ASP A 1 102 ? -6.423 20.660 0.789 1.00 97.69 102 ASP A CA 1
ATOM 774 C C . ASP A 1 102 ? -7.078 19.290 0.613 1.00 97.69 102 ASP A C 1
ATOM 776 O O . ASP A 1 102 ? -8.300 19.170 0.643 1.00 97.69 102 ASP A O 1
ATOM 780 N N . TYR A 1 103 ? -6.245 18.266 0.485 1.00 98.00 103 TYR A N 1
ATOM 781 C CA . TYR A 1 103 ? -6.638 16.889 0.735 1.00 98.00 103 TYR A CA 1
ATOM 782 C C . TYR A 1 103 ? -6.143 16.455 2.107 1.00 98.00 103 TYR A C 1
ATOM 784 O O . TYR A 1 103 ? -5.112 16.931 2.594 1.00 98.00 103 TYR A O 1
ATOM 792 N N . VAL A 1 104 ? -6.878 15.544 2.728 1.00 98.00 104 VAL A N 1
ATOM 793 C CA . VAL A 1 104 ? -6.606 15.004 4.058 1.00 98.00 104 VAL A CA 1
ATOM 794 C C . VAL A 1 104 ? -6.444 13.493 3.984 1.00 98.00 104 VAL A C 1
ATOM 796 O O . VAL A 1 104 ? -7.053 12.830 3.147 1.00 98.00 104 VAL A O 1
ATOM 799 N N . LYS A 1 105 ? -5.592 12.949 4.852 1.00 96.88 105 LYS A N 1
ATOM 800 C CA . LYS A 1 105 ? -5.290 11.515 4.891 1.00 96.88 105 LYS A CA 1
ATOM 801 C C . LYS A 1 105 ? -5.130 11.027 6.335 1.00 96.88 105 LYS A C 1
ATOM 803 O O . LYS A 1 105 ? -4.365 11.655 7.074 1.00 96.88 105 LYS A O 1
ATOM 808 N N . PRO A 1 106 ? -5.806 9.943 6.759 1.00 97.31 106 PRO A N 1
ATOM 809 C CA . PRO A 1 106 ? -5.576 9.343 8.067 1.00 97.31 106 PRO A CA 1
ATOM 810 C C . PRO A 1 106 ? -4.168 8.744 8.101 1.00 97.31 106 PRO A C 1
ATOM 812 O O . PRO A 1 106 ? -3.718 8.145 7.127 1.00 97.31 106 PRO A O 1
ATOM 815 N N . LEU A 1 107 ? -3.444 8.944 9.201 1.00 96.75 107 LEU A N 1
ATOM 816 C CA . LEU A 1 107 ? -2.067 8.457 9.334 1.00 96.75 107 LEU A CA 1
ATOM 817 C C . LEU A 1 107 ? -1.871 7.495 10.505 1.00 96.75 107 LEU A C 1
ATOM 819 O O . LEU A 1 107 ? -0.892 6.753 10.523 1.00 96.75 107 LEU A O 1
ATOM 823 N N . GLY A 1 108 ? -2.762 7.519 11.492 1.00 95.62 108 GLY A N 1
ATOM 824 C CA . GLY A 1 108 ? -2.703 6.626 12.640 1.00 95.62 108 GLY A CA 1
ATOM 825 C C . GLY A 1 108 ? -3.279 7.270 13.889 1.00 95.62 108 GLY A C 1
ATOM 826 O O . GLY A 1 108 ? -3.884 8.340 13.844 1.00 95.62 108 GLY A O 1
ATOM 827 N N . PHE A 1 109 ? -3.033 6.621 15.017 1.00 94.31 109 PHE A N 1
ATOM 828 C CA . PHE A 1 109 ? -3.326 7.149 16.339 1.00 94.31 109 PHE A CA 1
ATOM 829 C C . PHE A 1 109 ? -2.075 7.044 17.203 1.00 94.31 109 PHE A C 1
ATOM 831 O O . PHE A 1 109 ? -1.332 6.064 17.131 1.00 94.31 109 PHE A O 1
ATOM 838 N N . MET A 1 110 ? -1.826 8.065 18.015 1.00 91.00 110 MET A N 1
ATOM 839 C CA . MET A 1 110 ? -0.834 8.003 19.081 1.00 91.00 110 MET A CA 1
ATOM 840 C C . MET A 1 110 ? -1.603 7.887 20.394 1.00 91.00 110 MET A C 1
ATOM 842 O O . MET A 1 110 ? -2.162 8.874 20.863 1.00 91.00 110 MET A O 1
ATOM 846 N N . GLN A 1 111 ? -1.643 6.683 20.970 1.00 85.06 111 GLN A N 1
ATOM 847 C CA . GLN A 1 111 ? -2.639 6.311 21.983 1.00 85.06 111 GLN A CA 1
ATOM 848 C C . GLN A 1 111 ? -4.059 6.449 21.396 1.00 85.06 111 GLN A C 1
ATOM 850 O O . GLN A 1 111 ? -4.403 5.743 20.450 1.00 85.06 111 GLN A O 1
ATOM 855 N N . GLU A 1 112 ? -4.859 7.385 21.907 1.00 91.06 112 GLU A N 1
ATOM 856 C CA . GLU A 1 112 ? -6.185 7.711 21.374 1.00 91.06 112 GLU A CA 1
ATOM 857 C C . GLU A 1 112 ? -6.191 9.009 20.551 1.00 91.06 112 GLU A C 1
ATOM 859 O O . GLU A 1 112 ? -7.195 9.306 19.908 1.00 91.06 112 GLU A O 1
ATOM 864 N N . ASP A 1 113 ? -5.093 9.770 20.510 1.00 94.19 113 ASP A N 1
ATOM 865 C CA . ASP A 1 113 ? -5.035 11.012 19.735 1.00 94.19 113 ASP A CA 1
ATOM 866 C C . ASP A 1 113 ? -4.918 10.700 18.242 1.00 94.19 113 ASP A C 1
ATOM 868 O O . ASP A 1 113 ? -4.015 9.976 17.807 1.00 94.19 113 ASP A O 1
ATOM 872 N N . PHE A 1 114 ? -5.812 11.273 17.442 1.00 97.56 114 PHE A N 1
ATOM 873 C CA . PHE A 1 114 ? -5.872 11.016 16.011 1.00 97.56 114 PHE A CA 1
ATOM 874 C C . PHE A 1 114 ? -4.794 11.801 15.260 1.00 97.56 114 PHE A C 1
ATOM 876 O O . PHE A 1 114 ? -4.679 13.021 15.400 1.00 97.56 114 PHE A O 1
ATOM 883 N N . VAL A 1 115 ? -4.017 11.114 14.423 1.00 98.25 115 VAL A N 1
ATOM 884 C CA . VAL A 1 115 ? -2.964 11.705 13.595 1.00 98.25 115 VAL A CA 1
ATOM 885 C C . VAL A 1 115 ? -3.390 11.670 12.132 1.00 98.25 115 VAL A C 1
ATOM 887 O O . VAL A 1 115 ? -3.655 10.605 11.572 1.00 98.25 115 VAL A O 1
ATOM 890 N N . TYR A 1 116 ? -3.404 12.833 11.483 1.00 98.38 116 TYR A N 1
ATOM 891 C CA . TYR A 1 116 ? -3.734 12.950 10.064 1.00 98.38 116 TYR A CA 1
ATOM 892 C C . TYR A 1 116 ? -2.832 13.939 9.335 1.00 98.38 116 TYR A C 1
ATOM 894 O O . TYR A 1 116 ? -2.264 14.866 9.917 1.00 98.38 116 TYR A O 1
ATOM 902 N N . GLY A 1 117 ? -2.684 13.725 8.036 1.00 98.06 117 GLY A N 1
ATOM 903 C CA . GLY A 1 117 ? -1.904 14.567 7.148 1.00 98.06 117 GLY A CA 1
ATOM 904 C C . GLY A 1 117 ? -2.777 15.485 6.311 1.00 98.06 117 GLY A C 1
ATOM 905 O O . GLY A 1 117 ? -3.944 15.190 6.055 1.00 98.06 117 GLY A O 1
ATOM 906 N N . VAL A 1 118 ? -2.191 16.595 5.873 1.00 98.38 118 VAL A N 1
ATOM 907 C CA . VAL A 1 118 ? -2.823 17.562 4.975 1.00 98.38 118 VAL A CA 1
ATOM 908 C C . VAL A 1 118 ? -1.870 17.854 3.821 1.00 98.38 118 VAL A C 1
ATOM 910 O O . VAL A 1 118 ? -0.732 18.279 4.042 1.00 98.38 118 VAL A O 1
ATOM 913 N N . ALA A 1 119 ? -2.332 17.638 2.595 1.00 97.62 119 ALA A N 1
ATOM 914 C CA . ALA A 1 119 ? -1.615 17.933 1.358 1.00 97.62 119 ALA A CA 1
ATOM 915 C C . ALA A 1 119 ? -2.344 19.030 0.579 1.00 97.62 119 ALA A C 1
ATOM 917 O O . ALA A 1 119 ? -3.563 19.158 0.674 1.00 97.62 119 ALA A O 1
ATOM 918 N N . LYS A 1 120 ? -1.622 19.826 -0.213 1.00 97.00 120 LYS A N 1
ATOM 919 C CA . LYS A 1 120 ? -2.277 20.723 -1.170 1.00 97.00 120 LYS A CA 1
ATOM 920 C C . LYS A 1 120 ? -2.767 19.897 -2.346 1.00 97.00 120 LYS A C 1
ATOM 922 O O . LYS A 1 120 ? -1.977 19.196 -2.964 1.00 97.00 120 LYS A O 1
ATOM 927 N N . SER A 1 121 ? -4.045 20.027 -2.687 1.00 95.44 121 SER A N 1
ATOM 928 C CA . SER A 1 121 ? -4.650 19.324 -3.830 1.00 95.44 121 SER A CA 1
ATOM 929 C C . SER A 1 121 ? -3.878 19.533 -5.140 1.00 95.44 121 SER A C 1
ATOM 931 O O . SER A 1 121 ? -3.722 18.597 -5.911 1.00 95.44 121 SER A O 1
ATOM 933 N N . ALA A 1 122 ? -3.324 20.732 -5.357 1.00 93.75 122 ALA A N 1
ATOM 934 C CA . ALA A 1 122 ? -2.508 21.057 -6.529 1.00 93.75 122 ALA A CA 1
ATOM 935 C C . ALA A 1 122 ? -1.125 20.374 -6.558 1.00 93.75 122 ALA A C 1
ATOM 937 O O . ALA A 1 122 ? -0.536 20.266 -7.632 1.00 93.75 122 ALA A O 1
ATOM 938 N N . ASP A 1 123 ? -0.616 19.929 -5.406 1.00 92.56 123 ASP A N 1
ATOM 939 C CA . ASP A 1 123 ? 0.691 19.272 -5.284 1.00 92.56 123 ASP A CA 1
ATOM 940 C C . ASP A 1 123 ? 0.570 17.738 -5.323 1.00 92.56 123 ASP A C 1
ATOM 942 O O . ASP A 1 123 ? 1.577 17.039 -5.447 1.00 92.56 123 ASP A O 1
ATOM 946 N N . VAL A 1 124 ? -0.653 17.200 -5.223 1.00 92.69 124 VAL A N 1
ATOM 947 C CA . VAL A 1 124 ? -0.914 15.766 -5.366 1.00 92.69 124 VAL A CA 1
ATOM 948 C C . VAL A 1 124 ? -0.952 15.420 -6.848 1.00 92.69 124 VAL A C 1
ATOM 950 O O . VAL A 1 124 ? -1.893 15.761 -7.565 1.00 92.69 124 VAL A O 1
ATOM 953 N N . VAL A 1 125 ? 0.095 14.747 -7.315 1.00 87.44 125 VAL A N 1
ATOM 954 C CA . VAL A 1 125 ? 0.311 14.459 -8.736 1.00 87.44 125 VAL A CA 1
ATOM 955 C C . VAL A 1 125 ? 0.555 12.976 -8.960 1.00 87.44 125 VAL A C 1
ATOM 957 O O . VAL A 1 125 ? 1.134 12.292 -8.118 1.00 87.44 125 VAL A O 1
ATOM 960 N N . VAL A 1 126 ? 0.117 12.478 -10.113 1.00 85.50 126 VAL A N 1
ATOM 961 C CA . VAL A 1 126 ? 0.446 11.132 -10.586 1.00 85.50 126 VAL A CA 1
ATOM 962 C C . VAL A 1 126 ? 1.671 11.238 -11.489 1.00 85.50 126 VAL A C 1
ATOM 964 O O . VAL A 1 126 ? 1.691 12.067 -12.400 1.00 85.50 126 VAL A O 1
ATOM 967 N N . ASP A 1 127 ? 2.703 10.446 -11.215 1.00 80.06 127 ASP A N 1
ATOM 968 C CA . ASP A 1 127 ? 3.911 10.407 -12.036 1.00 80.06 127 ASP A CA 1
ATOM 969 C C . ASP A 1 127 ? 3.694 9.642 -13.359 1.00 80.06 127 ASP A C 1
ATOM 971 O O . ASP A 1 127 ? 2.645 9.044 -13.604 1.00 80.06 127 ASP A O 1
ATOM 975 N N . ALA A 1 128 ? 4.702 9.654 -14.238 1.00 76.06 128 ALA A N 1
ATOM 976 C CA . ALA A 1 128 ? 4.634 8.993 -15.546 1.00 76.06 128 ALA A CA 1
ATOM 977 C C . ALA A 1 128 ? 4.459 7.464 -15.462 1.00 76.06 128 ALA A C 1
ATOM 979 O O . ALA A 1 128 ? 4.069 6.832 -16.442 1.00 76.06 128 ALA A O 1
ATOM 980 N N . ALA A 1 129 ? 4.753 6.871 -14.308 1.00 74.31 129 ALA A N 1
ATOM 981 C CA . ALA A 1 129 ? 4.641 5.447 -14.040 1.00 74.31 129 ALA A CA 1
ATOM 982 C C . ALA A 1 129 ? 3.255 5.060 -13.485 1.00 74.31 129 ALA A C 1
ATOM 984 O O . ALA A 1 129 ? 2.840 3.905 -13.611 1.00 74.31 129 ALA A O 1
ATOM 985 N N . GLY A 1 130 ? 2.502 6.028 -12.959 1.00 76.88 130 GLY A N 1
ATOM 986 C CA . GLY A 1 130 ? 1.167 5.846 -12.396 1.00 76.88 130 GLY A CA 1
ATOM 987 C C . GLY A 1 130 ? 1.122 5.856 -10.868 1.00 76.88 130 GLY A C 1
ATOM 988 O O . GLY A 1 130 ? 0.075 5.536 -10.302 1.00 76.88 130 GLY A O 1
ATOM 989 N N . ASN A 1 131 ? 2.213 6.225 -10.194 1.00 80.56 131 ASN A N 1
ATOM 990 C CA . ASN A 1 131 ? 2.237 6.376 -8.744 1.00 80.56 131 ASN A CA 1
ATOM 991 C C . ASN A 1 131 ? 1.773 7.773 -8.350 1.00 80.56 131 ASN A C 1
ATOM 993 O O . ASN A 1 131 ? 2.138 8.770 -8.970 1.00 80.56 131 ASN A O 1
ATOM 997 N N . THR A 1 132 ? 0.977 7.861 -7.290 1.00 85.62 132 THR A N 1
ATOM 998 C CA . THR A 1 132 ? 0.530 9.150 -6.759 1.00 85.62 132 THR A CA 1
ATOM 999 C C . THR A 1 132 ? 1.501 9.634 -5.697 1.00 85.62 132 THR A C 1
ATOM 1001 O O . THR A 1 132 ? 1.666 8.997 -4.656 1.00 85.62 132 THR A O 1
ATOM 1004 N N . LEU A 1 133 ? 2.089 10.799 -5.924 1.00 87.94 133 LEU A N 1
ATOM 1005 C CA . LEU A 1 133 ? 2.801 11.529 -4.895 1.00 87.94 133 LEU A CA 1
ATOM 1006 C C . LEU A 1 133 ? 1.794 12.328 -4.062 1.00 87.94 133 LEU A C 1
ATOM 1008 O O . LEU A 1 133 ? 1.055 13.146 -4.602 1.00 87.94 133 LEU A O 1
ATOM 1012 N N . PHE A 1 134 ? 1.790 12.117 -2.745 1.00 92.88 134 PHE A N 1
ATOM 1013 C CA . PHE A 1 134 ? 0.907 12.814 -1.804 1.00 92.88 134 PHE A CA 1
ATOM 1014 C C . PHE A 1 134 ? 1.739 13.616 -0.782 1.00 92.88 134 PHE A C 1
ATOM 1016 O O . PHE A 1 134 ? 1.960 13.154 0.339 1.00 92.88 134 PHE A O 1
ATOM 1023 N N . PRO A 1 135 ? 2.285 14.790 -1.159 1.00 95.12 135 PRO A N 1
ATOM 1024 C CA . PRO A 1 135 ? 3.202 15.540 -0.307 1.00 95.12 135 PRO A CA 1
ATOM 1025 C C . PRO A 1 135 ? 2.432 16.312 0.776 1.00 95.12 135 PRO A C 1
ATOM 1027 O O . PRO A 1 135 ? 1.845 17.367 0.524 1.00 95.12 135 PRO A O 1
ATOM 1030 N N . MET A 1 136 ? 2.443 15.808 2.011 1.00 97.56 136 MET A N 1
ATOM 1031 C CA . MET A 1 136 ? 1.714 16.432 3.119 1.00 97.56 136 MET A CA 1
ATOM 1032 C C . MET A 1 136 ? 2.522 17.592 3.697 1.00 97.56 136 MET A C 1
ATOM 1034 O O . MET A 1 136 ? 3.553 17.390 4.337 1.00 97.56 136 MET A O 1
ATOM 1038 N N . TYR A 1 137 ? 2.068 18.827 3.491 1.00 97.56 137 TYR A N 1
ATOM 1039 C CA . TYR A 1 137 ? 2.738 20.008 4.043 1.00 97.56 137 TYR A CA 1
ATOM 1040 C C . TYR A 1 137 ? 2.484 20.161 5.554 1.00 97.56 137 TYR A C 1
ATOM 1042 O O . TYR A 1 137 ? 3.260 20.820 6.247 1.00 97.56 137 TYR A O 1
ATOM 1050 N N . GLN A 1 138 ? 1.422 19.530 6.071 1.00 98.12 138 GLN A N 1
ATOM 1051 C CA . GLN A 1 138 ? 1.103 19.481 7.496 1.00 98.12 138 GLN A CA 1
ATOM 1052 C C . GLN A 1 138 ? 0.820 18.056 7.976 1.00 98.12 138 GLN A C 1
ATOM 1054 O O . GLN A 1 138 ? 0.194 17.264 7.276 1.00 98.12 138 GLN A O 1
ATOM 1059 N N . VAL A 1 139 ? 1.210 17.774 9.220 1.00 98.50 139 VAL A N 1
ATOM 1060 C CA . VAL A 1 139 ? 0.704 16.639 10.010 1.00 98.50 139 VAL A CA 1
ATOM 1061 C C . VAL A 1 139 ? 0.086 17.198 11.284 1.00 98.50 139 VAL A C 1
ATOM 1063 O O . VAL A 1 139 ? 0.705 18.018 11.965 1.00 98.50 139 VAL A O 1
ATOM 1066 N N . LYS A 1 140 ? -1.139 16.790 11.599 1.00 98.44 140 LYS A N 1
ATOM 1067 C CA . LYS A 1 140 ? -1.911 17.277 12.740 1.00 98.44 140 LYS A CA 1
ATOM 1068 C C . LYS A 1 140 ? -2.217 16.136 13.702 1.00 98.44 140 LYS A C 1
ATOM 1070 O O . LYS A 1 140 ? -2.489 15.023 13.269 1.00 98.44 140 LYS A O 1
ATOM 1075 N N . ILE A 1 141 ? -2.160 16.441 14.995 1.00 97.44 141 ILE A N 1
ATOM 1076 C CA . ILE A 1 141 ? -2.568 15.560 16.091 1.00 97.44 141 ILE A CA 1
ATOM 1077 C C . ILE A 1 141 ? -3.799 16.197 16.727 1.00 97.44 141 ILE A C 1
ATOM 1079 O O . ILE A 1 141 ? -3.740 17.362 17.131 1.00 97.44 141 ILE A O 1
ATOM 1083 N N . MET A 1 142 ? -4.895 15.455 16.770 1.00 97.06 142 MET A N 1
ATOM 1084 C CA . MET A 1 142 ? -6.211 15.893 17.215 1.00 97.06 142 MET A CA 1
ATOM 1085 C C . MET A 1 142 ? -6.648 15.071 18.423 1.00 97.06 142 MET A C 1
ATOM 1087 O O . MET A 1 142 ? -6.584 13.844 18.389 1.00 97.06 142 MET A O 1
ATOM 1091 N N . ASP A 1 143 ? -7.109 15.750 19.466 1.00 95.19 143 ASP A N 1
ATOM 1092 C CA . ASP A 1 143 ? -7.682 15.104 20.642 1.00 95.19 143 ASP A CA 1
ATOM 1093 C C . ASP A 1 143 ? -8.995 14.392 20.285 1.00 95.19 143 ASP A C 1
ATOM 1095 O O . ASP A 1 143 ? -9.849 14.913 19.560 1.00 95.19 143 ASP A O 1
ATOM 1099 N N . THR A 1 144 ? -9.178 13.192 20.820 1.00 93.31 144 THR A N 1
ATOM 1100 C CA . THR A 1 144 ? -10.421 12.415 20.685 1.00 93.31 144 THR A CA 1
ATOM 1101 C C . THR A 1 144 ? -11.147 12.241 22.016 1.00 93.31 144 THR A C 1
ATOM 1103 O O . THR A 1 144 ? -12.261 11.713 22.049 1.00 93.31 144 THR A O 1
ATOM 1106 N N . SER A 1 145 ? -10.544 12.690 23.122 1.00 86.44 145 SER A N 1
ATOM 1107 C CA . SER A 1 145 ? -11.114 12.555 24.461 1.00 86.44 145 SER A CA 1
ATOM 1108 C C . SER A 1 145 ? -12.246 13.550 24.730 1.00 86.44 145 SER A C 1
ATOM 1110 O O . SER A 1 145 ? -13.140 13.259 25.532 1.00 86.44 145 SER A O 1
ATOM 1112 N N . SER A 1 146 ? -12.238 14.696 24.044 1.00 84.00 146 SER A N 1
ATOM 1113 C CA . SER A 1 146 ? -13.278 15.723 24.104 1.00 84.00 146 SER A CA 1
ATOM 1114 C C . SER A 1 146 ? -14.143 15.762 22.840 1.00 84.00 146 SER A C 1
ATOM 1116 O O . SER A 1 146 ? -13.709 15.404 21.748 1.00 84.00 146 SER A O 1
ATOM 1118 N N . GLU A 1 147 ? -15.381 16.253 22.970 1.00 82.50 147 GLU A N 1
ATOM 1119 C CA . GLU A 1 147 ? -16.273 16.461 21.815 1.00 82.50 147 GLU A CA 1
ATOM 1120 C C . GLU A 1 147 ? -15.847 17.636 20.916 1.00 82.50 147 GLU A C 1
ATOM 1122 O O . GLU A 1 147 ? -16.364 17.773 19.806 1.00 82.50 147 GLU A O 1
ATOM 1127 N N . GLU A 1 148 ? -14.946 18.500 21.393 1.00 85.69 148 GLU A N 1
ATOM 1128 C CA . GLU A 1 148 ? -14.461 19.670 20.650 1.00 85.69 148 GLU A CA 1
ATOM 1129 C C . GLU A 1 148 ? -13.358 19.308 19.647 1.00 85.69 148 GLU A C 1
ATOM 1131 O O . GLU A 1 148 ? -13.140 20.058 18.696 1.00 85.69 148 GLU A O 1
ATOM 1136 N N . HIS A 1 149 ? -12.710 18.148 19.822 1.00 91.62 149 HIS A N 1
ATOM 1137 C CA . HIS A 1 149 ? -11.662 17.633 18.941 1.00 91.62 149 HIS A CA 1
ATOM 1138 C C . HIS A 1 149 ? -10.549 18.655 18.653 1.00 91.62 149 HIS A C 1
ATOM 1140 O O . HIS A 1 149 ? -10.213 18.952 17.503 1.00 91.62 149 HIS A O 1
ATOM 1146 N N . GLU A 1 150 ? -9.984 19.236 19.715 1.00 95.31 150 GLU A N 1
ATOM 1147 C CA . GLU A 1 150 ? -8.948 20.261 19.592 1.00 95.31 150 GLU A CA 1
ATOM 1148 C C . GLU A 1 150 ? -7.680 19.732 18.897 1.00 95.31 150 GLU A C 1
ATOM 1150 O O . GLU A 1 150 ? -7.245 18.595 19.091 1.00 95.31 150 GLU A O 1
ATOM 1155 N N . ILE A 1 151 ? -7.028 20.590 18.107 1.00 97.00 151 ILE A N 1
ATOM 1156 C CA . ILE A 1 151 ? -5.731 20.271 17.503 1.00 97.00 151 ILE A CA 1
ATOM 1157 C C . ILE A 1 151 ? -4.625 20.478 18.541 1.00 97.00 151 ILE A C 1
ATOM 1159 O O . ILE A 1 151 ? -4.194 21.603 18.797 1.00 97.00 151 ILE A O 1
ATOM 1163 N N . LEU A 1 152 ? -4.123 19.374 19.088 1.00 95.00 152 LEU A N 1
ATOM 1164 C CA . LEU A 1 152 ? -3.027 19.332 20.058 1.00 95.00 152 LEU A CA 1
ATOM 1165 C C . LEU A 1 152 ? -1.695 19.763 19.438 1.00 95.00 152 LEU A C 1
ATOM 1167 O O . LEU A 1 152 ? -0.858 20.410 20.078 1.00 95.00 152 LEU A O 1
ATOM 1171 N N . LYS A 1 153 ? -1.471 19.398 18.171 1.00 96.31 153 LYS A N 1
ATOM 1172 C CA . LYS A 1 153 ? -0.233 19.722 17.461 1.00 96.31 153 LYS A CA 1
ATOM 1173 C C . LYS A 1 153 ? -0.464 19.887 15.969 1.00 96.31 153 LYS A C 1
ATOM 1175 O O . LYS A 1 153 ? -1.105 19.055 15.347 1.00 96.31 153 LYS A O 1
ATOM 1180 N N . THR A 1 154 ? 0.192 20.890 15.393 1.00 98.06 154 THR A N 1
ATOM 1181 C CA . THR A 1 154 ? 0.418 21.000 13.948 1.00 98.06 154 THR A CA 1
ATOM 1182 C C . THR A 1 154 ? 1.919 20.984 13.692 1.00 98.06 154 THR A C 1
ATOM 1184 O O . THR A 1 154 ? 2.660 21.824 14.214 1.00 98.06 154 THR A O 1
ATOM 1187 N N . TYR A 1 155 ? 2.380 20.008 12.921 1.00 98.12 155 TYR A N 1
ATOM 1188 C CA . TYR A 1 155 ? 3.714 19.973 12.344 1.00 98.12 155 TYR A CA 1
ATOM 1189 C C . TYR A 1 155 ? 3.678 20.600 10.958 1.00 98.12 155 TYR A C 1
ATOM 1191 O O . TYR A 1 155 ? 2.883 20.193 10.120 1.00 98.12 155 TYR A O 1
ATOM 1199 N N . GLU A 1 156 ? 4.564 21.563 10.728 1.00 97.69 156 GLU A N 1
ATOM 1200 C CA . GLU A 1 156 ? 4.792 22.190 9.431 1.00 97.69 156 GLU A CA 1
ATOM 1201 C C . GLU A 1 156 ? 6.241 22.680 9.386 1.00 97.69 156 GLU A C 1
ATOM 1203 O O . GLU A 1 156 ? 6.736 23.301 10.338 1.00 97.69 156 GLU A O 1
ATOM 1208 N N . LYS A 1 157 ? 6.940 22.393 8.289 1.00 96.12 157 LYS A N 1
ATOM 1209 C CA . LYS A 1 157 ? 8.307 22.863 8.055 1.00 96.12 157 LYS A CA 1
ATOM 1210 C C . LYS A 1 157 ? 8.413 23.417 6.637 1.00 96.12 157 LYS A C 1
ATOM 1212 O O . LYS A 1 157 ? 8.333 22.641 5.693 1.00 96.12 157 LYS A O 1
ATOM 1217 N N . PRO A 1 158 ? 8.636 24.733 6.464 1.00 93.94 158 PRO A N 1
ATOM 1218 C CA . PRO A 1 158 ? 8.776 25.324 5.138 1.00 93.94 158 PRO A CA 1
ATOM 1219 C C . PRO A 1 158 ? 9.842 24.612 4.296 1.00 93.94 158 PRO A C 1
ATOM 1221 O O . PRO A 1 158 ? 10.966 24.420 4.760 1.00 93.94 158 PRO A O 1
ATOM 1224 N N . GLY A 1 159 ? 9.481 24.240 3.066 1.00 92.19 159 GLY A N 1
ATOM 1225 C CA . GLY A 1 159 ? 10.357 23.528 2.127 1.00 92.19 159 GLY A CA 1
ATOM 1226 C C . GLY A 1 159 ? 10.402 22.005 2.299 1.00 92.19 159 GLY A C 1
ATOM 1227 O O . GLY A 1 159 ? 11.004 21.337 1.462 1.00 92.19 159 GLY A O 1
ATOM 1228 N N . TYR A 1 160 ? 9.747 21.458 3.325 1.00 95.75 160 TYR A N 1
ATOM 1229 C CA . TYR A 1 160 ? 9.655 20.021 3.572 1.00 95.75 160 TYR A CA 1
ATOM 1230 C C . TYR A 1 160 ? 8.197 19.569 3.585 1.00 95.75 160 TYR A C 1
ATOM 1232 O O . TYR A 1 160 ? 7.313 20.280 4.061 1.00 95.75 160 TYR A O 1
ATOM 1240 N N . TYR A 1 161 ? 7.974 18.351 3.114 1.00 96.81 161 TYR A N 1
ATOM 1241 C CA . TYR A 1 161 ? 6.685 17.673 3.119 1.00 96.81 161 TYR A CA 1
ATOM 1242 C C . TYR A 1 161 ? 6.862 16.306 3.769 1.00 96.81 161 TYR A C 1
ATOM 1244 O O . TYR A 1 161 ? 7.943 15.724 3.705 1.00 96.81 161 TYR A O 1
ATOM 1252 N N . VAL A 1 162 ? 5.820 15.790 4.403 1.00 97.06 162 VAL A N 1
ATOM 1253 C CA . VAL A 1 162 ? 5.790 14.443 4.971 1.00 97.06 162 VAL A CA 1
ATOM 1254 C C . VAL A 1 162 ? 5.178 13.503 3.938 1.00 97.06 162 VAL A C 1
ATOM 1256 O O . VAL A 1 162 ? 4.107 13.781 3.406 1.00 97.06 162 VAL A O 1
ATOM 1259 N N . GLN A 1 163 ? 5.861 12.401 3.642 1.00 91.50 163 GLN A N 1
ATOM 1260 C CA . GLN A 1 163 ? 5.377 11.378 2.714 1.00 91.50 163 GLN A CA 1
ATOM 1261 C C . GLN A 1 163 ? 4.565 10.304 3.446 1.00 91.50 163 GLN A C 1
ATOM 1263 O O . GLN A 1 163 ? 3.492 9.911 2.997 1.00 91.50 163 GLN A O 1
ATOM 1268 N N . ASN A 1 164 ? 5.061 9.853 4.596 1.00 91.94 164 ASN A N 1
ATOM 1269 C CA . ASN A 1 164 ? 4.379 8.930 5.496 1.00 91.94 164 ASN A CA 1
ATOM 1270 C C . ASN A 1 164 ? 4.934 9.090 6.922 1.00 91.94 164 ASN A C 1
ATOM 1272 O O . ASN A 1 164 ? 5.884 9.850 7.156 1.00 91.94 164 ASN A O 1
ATOM 1276 N N . ILE A 1 165 ? 4.317 8.393 7.875 1.00 95.25 165 ILE A N 1
ATOM 1277 C CA . ILE A 1 165 ? 4.752 8.393 9.270 1.00 95.25 165 ILE A CA 1
ATOM 1278 C C . ILE A 1 165 ? 4.924 6.970 9.787 1.00 95.25 165 ILE A C 1
ATOM 1280 O O . ILE A 1 165 ? 4.328 6.026 9.277 1.00 95.25 165 ILE A O 1
ATOM 1284 N N . THR A 1 166 ? 5.699 6.834 10.855 1.00 92.81 166 THR A N 1
ATOM 1285 C CA . THR A 1 166 ? 5.751 5.614 11.660 1.00 92.81 166 THR A CA 1
ATOM 1286 C C . THR A 1 166 ? 5.545 5.991 13.115 1.00 92.81 166 THR A C 1
ATOM 1288 O O . THR A 1 166 ? 6.271 6.830 13.647 1.00 92.81 166 THR A O 1
ATOM 1291 N N . ILE A 1 167 ? 4.561 5.379 13.769 1.00 91.94 167 ILE A N 1
ATOM 1292 C CA . ILE A 1 167 ? 4.285 5.599 15.189 1.00 91.94 167 ILE A CA 1
ATOM 1293 C C . ILE A 1 167 ? 4.899 4.439 15.970 1.00 91.94 167 ILE A C 1
ATOM 1295 O O . ILE A 1 167 ? 4.603 3.277 15.710 1.00 91.94 167 ILE A O 1
ATOM 1299 N N . SER A 1 168 ? 5.785 4.749 16.912 1.00 87.75 168 SER A N 1
ATOM 1300 C CA . SER A 1 168 ? 6.416 3.757 17.781 1.00 87.75 168 SER A CA 1
ATOM 1301 C C . SER A 1 168 ? 6.427 4.269 19.215 1.00 87.75 168 SER A C 1
ATOM 1303 O O . SER A 1 168 ? 7.194 5.172 19.570 1.00 87.75 168 SER A O 1
ATOM 1305 N N . GLY A 1 169 ? 5.568 3.677 20.046 1.00 83.81 169 GLY A N 1
ATOM 1306 C CA . GLY A 1 169 ? 5.317 4.142 21.406 1.00 83.81 169 GLY A CA 1
ATOM 1307 C C . GLY A 1 169 ? 4.857 5.599 21.395 1.00 83.81 169 GLY A C 1
ATOM 1308 O O . GLY A 1 169 ? 3.863 5.945 20.770 1.00 83.81 169 GLY A O 1
ATOM 1309 N N . TYR A 1 170 ? 5.624 6.472 22.042 1.00 87.31 170 TYR A N 1
ATOM 1310 C CA . TYR A 1 170 ? 5.309 7.900 22.168 1.00 87.31 170 TYR A CA 1
ATOM 1311 C C . TYR A 1 170 ? 6.013 8.790 21.136 1.00 87.31 170 TYR A C 1
ATOM 1313 O O . TYR A 1 170 ? 6.135 9.999 21.344 1.00 87.31 170 TYR A O 1
ATOM 1321 N N . THR A 1 171 ? 6.541 8.206 20.057 1.00 91.44 171 THR A N 1
ATOM 1322 C CA . THR A 1 171 ? 7.243 8.944 19.000 1.00 91.44 171 THR A CA 1
ATOM 1323 C C . THR A 1 171 ? 6.592 8.703 17.649 1.00 91.44 171 THR A C 1
ATOM 1325 O O . THR A 1 171 ? 6.431 7.562 17.222 1.00 91.44 171 THR A O 1
ATOM 1328 N N . ILE A 1 172 ? 6.269 9.796 16.965 1.00 96.19 172 ILE A N 1
ATOM 1329 C CA . ILE A 1 172 ? 5.881 9.815 15.560 1.00 96.19 172 ILE A CA 1
ATOM 1330 C C . ILE A 1 172 ? 7.122 10.195 14.760 1.00 96.19 172 ILE A C 1
ATOM 1332 O O . ILE A 1 172 ? 7.607 11.322 14.865 1.00 96.19 172 ILE A O 1
ATOM 1336 N N . TYR A 1 173 ? 7.631 9.264 13.966 1.00 96.25 173 TYR A N 1
ATOM 1337 C CA . TYR A 1 173 ? 8.691 9.494 12.994 1.00 96.25 173 TYR A CA 1
ATOM 1338 C C . TYR A 1 173 ? 8.069 9.968 11.682 1.00 96.25 173 TYR A C 1
ATOM 1340 O O . TYR A 1 173 ? 7.125 9.359 11.184 1.00 96.25 173 TYR A O 1
ATOM 1348 N N . LEU A 1 174 ? 8.578 11.068 11.139 1.00 97.19 174 LEU A N 1
ATOM 1349 C CA . LEU A 1 174 ? 8.080 11.728 9.937 1.00 97.19 174 LEU A CA 1
ATOM 1350 C C . LEU A 1 174 ? 9.089 11.513 8.811 1.00 97.19 174 LEU A C 1
ATOM 1352 O O . LEU A 1 174 ? 10.172 12.106 8.838 1.00 97.19 174 LEU A O 1
ATOM 1356 N N . ASN A 1 175 ? 8.737 10.697 7.820 1.00 93.75 175 ASN A N 1
ATOM 1357 C CA . ASN A 1 175 ? 9.561 10.513 6.629 1.00 93.75 175 ASN A CA 1
ATOM 1358 C C . ASN A 1 175 ? 9.306 11.680 5.680 1.00 93.75 175 ASN A C 1
ATOM 1360 O O . ASN A 1 175 ? 8.168 11.914 5.258 1.00 93.75 175 ASN A O 1
ATOM 1364 N N . ARG A 1 176 ? 10.350 12.472 5.420 1.00 95.00 176 ARG A N 1
ATOM 1365 C CA . ARG A 1 176 ? 10.223 13.759 4.740 1.00 95.00 176 ARG A CA 1
ATOM 1366 C C . ARG A 1 176 ? 10.801 13.720 3.343 1.00 95.00 176 ARG A C 1
ATOM 1368 O O . ARG A 1 176 ? 11.812 13.078 3.096 1.00 95.00 176 ARG A O 1
ATOM 1375 N N . ILE A 1 177 ? 10.200 14.526 2.486 1.00 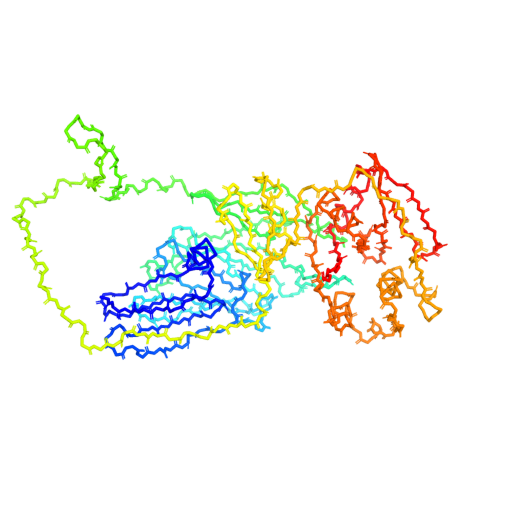91.88 177 ILE A N 1
ATOM 1376 C CA . ILE A 1 177 ? 10.661 14.828 1.139 1.00 91.88 177 ILE A CA 1
ATOM 1377 C C . ILE A 1 177 ? 10.759 16.345 0.965 1.00 91.88 177 ILE A C 1
ATOM 1379 O O . ILE A 1 177 ? 10.081 17.119 1.647 1.00 91.88 177 ILE A O 1
ATOM 1383 N N . GLN A 1 178 ? 11.598 16.786 0.040 1.00 91.69 178 GLN A N 1
ATOM 1384 C CA . GLN A 1 178 ? 11.765 18.187 -0.338 1.00 91.69 178 GLN A CA 1
ATOM 1385 C C . GLN A 1 178 ? 11.608 18.335 -1.849 1.00 91.69 178 GLN A C 1
ATOM 1387 O O . GLN A 1 178 ? 12.086 17.500 -2.615 1.00 91.69 178 GLN A O 1
ATOM 1392 N N . ASN A 1 179 ? 10.961 19.413 -2.286 1.00 85.94 179 ASN A N 1
ATOM 1393 C CA . ASN A 1 179 ? 10.877 19.743 -3.703 1.00 85.94 179 ASN A CA 1
ATOM 1394 C C . ASN A 1 179 ? 12.095 20.594 -4.091 1.00 85.94 179 ASN A C 1
ATOM 1396 O O . ASN A 1 179 ? 12.238 21.726 -3.626 1.00 85.94 179 ASN A O 1
ATOM 1400 N N . ASN A 1 180 ? 12.971 20.062 -4.943 1.00 78.75 180 ASN A N 1
ATOM 1401 C CA . ASN A 1 180 ? 14.173 20.764 -5.413 1.00 78.75 180 ASN A CA 1
ATOM 1402 C C . ASN A 1 180 ? 13.917 21.678 -6.634 1.00 78.75 180 ASN A C 1
ATOM 1404 O O . ASN A 1 180 ? 14.860 22.205 -7.227 1.00 78.75 180 ASN A O 1
ATOM 1408 N N . GLY A 1 181 ? 12.652 21.857 -7.025 1.00 71.69 181 GLY A N 1
ATOM 1409 C CA . GLY A 1 181 ? 12.207 22.618 -8.194 1.00 71.69 181 GLY A CA 1
ATOM 1410 C C . GLY A 1 181 ? 12.034 21.776 -9.460 1.00 71.69 181 GLY A C 1
ATOM 1411 O O . GLY A 1 181 ? 11.443 22.261 -10.421 1.00 71.69 181 GLY A O 1
ATOM 1412 N N . THR A 1 182 ? 12.525 20.532 -9.470 1.00 67.62 182 THR A N 1
ATOM 1413 C CA . THR A 1 182 ? 12.357 19.572 -10.579 1.00 67.62 182 THR A CA 1
ATOM 1414 C C . THR A 1 182 ? 11.622 18.312 -10.130 1.00 67.62 182 THR A C 1
ATOM 1416 O O . THR A 1 182 ? 10.776 17.806 -10.860 1.00 67.62 182 THR A O 1
ATOM 1419 N N . ALA A 1 183 ? 11.925 17.814 -8.932 1.00 71.38 183 ALA A N 1
ATOM 1420 C CA . ALA A 1 183 ? 11.333 16.612 -8.364 1.00 71.38 183 ALA A CA 1
ATOM 1421 C C . ALA A 1 183 ? 11.286 16.690 -6.832 1.00 71.38 183 ALA A C 1
ATOM 1423 O O . ALA A 1 183 ? 11.962 17.516 -6.205 1.00 71.38 183 ALA A O 1
ATOM 1424 N N . TYR A 1 184 ? 10.506 15.791 -6.241 1.00 81.44 184 TYR A N 1
ATOM 1425 C CA . TYR A 1 184 ? 10.566 15.517 -4.814 1.00 81.44 184 TYR A CA 1
ATOM 1426 C C . TYR A 1 184 ? 11.656 14.484 -4.547 1.00 81.44 184 TYR A C 1
ATOM 1428 O O . TYR A 1 184 ? 11.727 13.468 -5.232 1.00 81.44 184 TYR A O 1
ATOM 1436 N N . VAL A 1 185 ? 12.514 14.768 -3.573 1.00 81.50 185 VAL A N 1
ATOM 1437 C CA . VAL A 1 185 ? 13.606 13.885 -3.150 1.00 81.50 185 VAL A CA 1
ATOM 1438 C C . VAL A 1 185 ? 13.569 13.707 -1.642 1.00 81.50 185 VAL A C 1
ATOM 1440 O O . VAL A 1 185 ? 13.093 14.598 -0.932 1.00 81.50 185 VAL A O 1
ATOM 1443 N N . ASP A 1 186 ? 14.102 12.590 -1.159 1.00 84.69 186 ASP A N 1
ATOM 1444 C CA . ASP A 1 186 ? 14.182 12.303 0.269 1.00 84.69 186 ASP A CA 1
ATOM 1445 C C . ASP A 1 186 ? 14.934 13.399 1.035 1.00 84.69 186 ASP A C 1
ATOM 1447 O O . ASP A 1 186 ? 15.878 14.037 0.550 1.00 84.69 186 ASP A O 1
ATOM 1451 N N . ALA A 1 187 ? 14.483 13.621 2.262 1.00 90.75 187 ALA A N 1
ATOM 1452 C CA . ALA A 1 187 ? 15.089 14.511 3.230 1.00 90.75 187 ALA A CA 1
ATOM 1453 C C . ALA A 1 187 ? 15.278 13.781 4.564 1.00 90.75 187 ALA A C 1
ATOM 1455 O O . ALA A 1 187 ? 14.631 12.770 4.836 1.00 90.75 187 ALA A O 1
ATOM 1456 N N . ASP A 1 188 ? 16.138 14.327 5.427 1.00 92.06 188 ASP A N 1
ATOM 1457 C CA . ASP A 1 188 ? 16.356 13.768 6.762 1.00 92.06 188 ASP A CA 1
ATOM 1458 C C . ASP A 1 188 ? 15.026 13.595 7.505 1.00 92.06 188 ASP A C 1
ATOM 1460 O O . ASP A 1 188 ? 14.184 14.498 7.500 1.00 92.06 188 ASP A O 1
ATOM 1464 N N . GLN A 1 189 ? 14.850 12.464 8.183 1.00 94.25 189 GLN A N 1
ATOM 1465 C CA . GLN A 1 189 ? 13.671 12.193 9.002 1.00 94.25 189 GLN A CA 1
ATOM 1466 C C . GLN A 1 189 ? 13.541 13.221 10.144 1.00 94.25 189 GLN A C 1
ATOM 1468 O O . GLN A 1 189 ? 14.538 13.713 10.679 1.00 94.25 189 GLN A O 1
ATOM 1473 N N . ASP A 1 190 ? 12.309 13.551 10.532 1.00 96.75 190 ASP A N 1
ATOM 1474 C CA . ASP A 1 190 ? 12.010 14.360 11.725 1.00 96.75 190 ASP A CA 1
ATOM 1475 C C . ASP A 1 190 ? 11.139 13.555 12.694 1.00 96.75 190 ASP A C 1
ATOM 1477 O O . ASP A 1 190 ? 10.656 12.476 12.351 1.00 96.75 190 ASP A O 1
ATOM 1481 N N . MET A 1 191 ? 10.919 14.055 13.908 1.00 95.62 191 MET A N 1
ATOM 1482 C CA . MET A 1 191 ? 10.084 13.349 14.879 1.00 95.62 191 MET A CA 1
ATOM 1483 C C . MET A 1 191 ? 9.270 14.276 15.778 1.00 95.62 191 MET A C 1
ATOM 1485 O O . MET A 1 191 ? 9.717 15.350 16.190 1.00 95.62 191 MET A O 1
ATOM 1489 N N . ILE A 1 192 ? 8.077 13.817 16.144 1.00 94.38 192 ILE A N 1
ATOM 1490 C CA . ILE A 1 192 ? 7.245 14.396 17.198 1.00 94.38 192 ILE A CA 1
ATOM 1491 C C . ILE A 1 192 ? 7.256 13.406 18.357 1.00 94.38 192 ILE A C 1
ATOM 1493 O O . ILE A 1 192 ? 6.795 12.280 18.214 1.00 94.38 192 ILE A O 1
ATOM 1497 N N . MET A 1 193 ? 7.793 13.817 19.503 1.00 90.12 193 MET A N 1
ATOM 1498 C CA . MET A 1 193 ? 7.861 12.975 20.696 1.00 90.12 193 MET A CA 1
ATOM 1499 C C . MET A 1 193 ? 6.937 13.528 21.775 1.00 90.12 193 MET A C 1
ATOM 1501 O O . MET A 1 193 ? 7.096 14.682 22.193 1.00 90.12 193 MET A O 1
ATOM 1505 N N . ASN A 1 194 ? 6.014 12.699 22.255 1.00 85.25 194 ASN A N 1
ATOM 1506 C CA . ASN A 1 194 ? 5.220 13.007 23.432 1.00 85.25 194 ASN A CA 1
ATOM 1507 C C . ASN A 1 194 ? 6.084 12.807 24.690 1.00 85.25 194 ASN A C 1
ATOM 1509 O O . ASN A 1 194 ? 6.320 11.689 25.145 1.00 85.25 194 ASN A O 1
ATOM 1513 N N . ARG A 1 195 ? 6.587 13.917 25.244 1.00 75.94 195 ARG A N 1
ATOM 1514 C CA . ARG A 1 195 ? 7.430 13.930 26.456 1.00 75.94 195 ARG A CA 1
ATOM 1515 C C . ARG A 1 195 ? 6.656 13.657 27.744 1.00 75.94 195 ARG A C 1
ATOM 1517 O O . ARG A 1 195 ? 7.283 13.385 28.760 1.00 75.94 195 ARG A O 1
ATOM 1524 N N . GLU A 1 196 ? 5.333 13.751 27.696 1.00 71.62 196 GLU A N 1
ATOM 1525 C CA . GLU A 1 196 ? 4.435 13.517 28.828 1.00 71.62 196 GLU A CA 1
ATOM 1526 C C . GLU A 1 196 ? 3.824 12.110 28.794 1.00 71.62 196 GLU A C 1
ATOM 1528 O O . GLU A 1 196 ? 3.065 11.763 29.691 1.00 71.62 196 GLU A O 1
ATOM 1533 N N . GLY A 1 197 ? 4.196 11.275 27.811 1.00 56.75 197 GLY A N 1
ATOM 1534 C CA . GLY A 1 197 ? 3.690 9.908 27.621 1.00 56.75 197 GLY A CA 1
ATOM 1535 C C . GLY A 1 197 ? 3.980 8.932 28.767 1.00 56.75 197 GLY A C 1
ATOM 1536 O O . GLY A 1 197 ? 3.631 7.762 28.683 1.00 56.75 197 GLY A O 1
ATOM 1537 N N . ASP A 1 198 ? 4.580 9.390 29.862 1.00 51.19 198 ASP A N 1
ATOM 1538 C CA . ASP A 1 198 ? 4.728 8.609 31.085 1.00 51.19 198 ASP A CA 1
ATOM 1539 C C . ASP A 1 198 ? 3.467 8.744 31.963 1.00 51.19 198 ASP A C 1
ATOM 1541 O O . ASP A 1 198 ? 3.505 9.189 33.112 1.00 51.19 198 ASP A O 1
ATOM 1545 N N . SER A 1 199 ? 2.307 8.384 31.411 1.00 52.16 199 SER A N 1
ATOM 1546 C CA . SER A 1 199 ? 1.067 8.220 32.170 1.00 52.16 199 SER A CA 1
ATOM 1547 C C . SER A 1 199 ? 0.900 6.750 32.571 1.00 52.16 199 SER A C 1
ATOM 1549 O O . SER A 1 199 ? 0.326 5.925 31.872 1.00 52.16 199 SER A O 1
ATOM 1551 N N . LEU A 1 200 ? 1.461 6.426 33.739 1.00 48.12 200 LEU A N 1
ATOM 1552 C CA . LEU A 1 200 ? 0.933 5.488 34.738 1.00 48.12 200 LEU A CA 1
ATOM 1553 C C . LEU A 1 200 ? -0.105 4.465 34.215 1.00 48.12 200 LEU A C 1
ATOM 1555 O O . LEU A 1 200 ? -1.310 4.687 34.330 1.00 48.12 200 LEU A O 1
ATOM 1559 N N . LYS A 1 201 ? 0.349 3.284 33.762 1.00 50.94 201 LYS A N 1
ATOM 1560 C CA . LYS A 1 201 ? -0.524 2.105 33.593 1.00 50.94 201 LYS A CA 1
ATOM 1561 C C . LYS A 1 201 ? -1.306 1.860 34.888 1.00 50.94 201 LYS A C 1
ATOM 1563 O O . LYS A 1 201 ? -0.731 1.444 35.895 1.00 50.94 201 LYS A O 1
ATOM 1568 N N . VAL A 1 202 ? -2.614 2.118 34.874 1.00 56.72 202 VAL A N 1
ATOM 1569 C CA . VAL A 1 202 ? -3.496 1.907 36.039 1.00 56.72 202 VAL A CA 1
ATOM 1570 C C . VAL A 1 202 ? -3.602 0.413 36.373 1.00 56.72 202 VAL A C 1
ATOM 1572 O O . VAL A 1 202 ? -3.761 0.034 37.538 1.00 56.72 202 VAL A O 1
ATOM 1575 N N . VAL A 1 203 ? -3.472 -0.429 35.341 1.00 63.72 203 VAL A N 1
ATOM 1576 C CA . VAL A 1 203 ? -3.543 -1.889 35.389 1.00 63.72 203 VAL A CA 1
ATOM 1577 C C . VAL A 1 203 ? -2.462 -2.468 34.468 1.00 63.72 203 VAL A C 1
ATOM 1579 O O . VAL A 1 203 ? -2.360 -2.048 33.320 1.00 63.72 203 VAL A O 1
ATOM 1582 N N . ASP A 1 204 ? -1.666 -3.424 34.945 1.00 70.62 204 ASP A N 1
ATOM 1583 C CA . ASP A 1 204 ? -0.650 -4.119 34.138 1.00 70.62 204 ASP A CA 1
ATOM 1584 C C . ASP A 1 204 ? -0.723 -5.638 34.341 1.00 70.62 204 ASP A C 1
ATOM 1586 O O . ASP A 1 204 ? -1.281 -6.114 35.336 1.00 70.62 204 ASP A O 1
ATOM 1590 N N . ILE A 1 205 ? -0.181 -6.404 33.394 1.00 80.00 205 ILE A N 1
ATOM 1591 C CA . ILE A 1 205 ? -0.085 -7.864 33.494 1.00 80.00 205 ILE A CA 1
ATOM 1592 C C . ILE A 1 205 ? 1.353 -8.232 33.861 1.00 80.00 205 ILE A C 1
ATOM 1594 O O . ILE A 1 205 ? 2.282 -7.987 33.099 1.00 80.00 205 ILE A O 1
ATOM 1598 N N . ALA A 1 206 ? 1.538 -8.860 35.020 1.00 79.75 206 ALA A N 1
ATOM 1599 C CA . ALA A 1 206 ? 2.842 -9.292 35.510 1.00 79.75 206 ALA A CA 1
ATOM 1600 C C . ALA A 1 206 ? 2.903 -10.813 35.648 1.00 79.75 206 ALA A C 1
ATOM 1602 O O . ALA A 1 206 ? 1.924 -11.460 36.007 1.00 79.75 206 ALA A O 1
ATOM 1603 N N . THR A 1 207 ? 4.076 -11.399 35.437 1.00 85.56 207 THR A N 1
ATOM 1604 C CA . THR A 1 207 ? 4.306 -12.820 35.719 1.00 85.56 207 THR A CA 1
ATOM 1605 C C . THR A 1 207 ? 5.121 -12.991 36.991 1.00 85.56 207 THR A C 1
ATOM 1607 O O . THR A 1 207 ? 6.187 -12.392 37.133 1.00 85.56 207 THR A O 1
ATOM 1610 N N . LYS A 1 208 ? 4.659 -13.847 37.903 1.00 87.69 208 LYS A N 1
ATOM 1611 C CA . LYS A 1 208 ? 5.401 -14.250 39.101 1.00 87.69 208 LYS A CA 1
ATOM 1612 C C . LYS A 1 208 ? 5.603 -15.752 39.104 1.00 87.69 208 LYS A C 1
ATOM 1614 O O . LYS A 1 208 ? 4.636 -16.496 38.994 1.00 87.69 208 LYS A O 1
ATOM 1619 N N . ASN A 1 209 ? 6.842 -16.180 39.324 1.00 89.44 209 ASN A N 1
ATOM 1620 C CA . ASN A 1 209 ? 7.142 -17.585 39.549 1.00 89.44 209 ASN A CA 1
ATOM 1621 C C . ASN A 1 209 ? 7.094 -17.934 41.043 1.00 89.44 209 ASN A C 1
ATOM 1623 O O . ASN A 1 209 ? 7.603 -17.185 41.880 1.00 89.44 209 ASN A O 1
ATOM 1627 N N . THR A 1 210 ? 6.480 -19.063 41.384 1.00 90.31 210 THR A N 1
ATOM 1628 C CA . THR A 1 210 ? 6.523 -19.653 42.735 1.00 90.31 210 THR A CA 1
ATOM 1629 C C . THR A 1 210 ? 6.687 -21.158 42.644 1.00 90.31 210 THR A C 1
ATOM 1631 O O . THR A 1 210 ? 6.093 -21.757 41.757 1.00 90.31 210 THR A O 1
ATOM 1634 N N . ASP A 1 211 ? 7.362 -21.769 43.611 1.00 86.81 211 ASP A N 1
ATOM 1635 C CA . ASP A 1 211 ? 7.646 -23.211 43.606 1.00 86.81 211 ASP A CA 1
ATOM 1636 C C . ASP A 1 211 ? 6.386 -24.100 43.530 1.00 86.81 211 ASP A C 1
ATOM 1638 O O . ASP A 1 211 ? 6.433 -25.184 42.963 1.00 86.81 211 ASP A O 1
ATOM 1642 N N . GLU A 1 212 ? 5.244 -23.644 44.061 1.00 90.12 212 GLU A N 1
ATOM 1643 C CA . GLU A 1 212 ? 3.987 -24.415 44.058 1.00 90.12 212 GLU A CA 1
ATOM 1644 C C . GLU A 1 212 ? 3.149 -24.254 42.782 1.00 90.12 212 GLU A C 1
ATOM 1646 O O . GLU A 1 212 ? 2.393 -25.154 42.423 1.00 90.12 212 GLU A O 1
ATOM 1651 N N . LYS A 1 213 ? 3.214 -23.082 42.140 1.00 78.88 213 LYS A N 1
ATOM 1652 C CA . LYS A 1 213 ? 2.327 -22.707 41.020 1.00 78.88 213 LYS A CA 1
ATOM 1653 C C . LYS A 1 213 ? 3.060 -22.376 39.725 1.00 78.88 213 LYS A C 1
ATOM 1655 O O . LYS A 1 213 ? 2.415 -21.940 38.778 1.00 78.88 213 LYS A O 1
ATOM 1660 N N . GLU A 1 214 ? 4.380 -22.531 39.711 1.00 90.31 214 GLU A N 1
ATOM 1661 C CA . GLU A 1 214 ? 5.262 -22.112 38.624 1.00 90.31 214 GLU A CA 1
ATOM 1662 C C . GLU A 1 214 ? 4.898 -20.692 38.172 1.00 90.31 214 GLU A C 1
ATOM 1664 O O . GLU A 1 214 ? 4.914 -19.789 39.011 1.00 90.31 214 GLU A O 1
ATOM 1669 N N . THR A 1 215 ? 4.528 -20.488 36.906 1.00 86.06 215 THR A N 1
ATOM 1670 C CA . THR A 1 215 ? 4.187 -19.179 36.343 1.00 86.06 215 THR A CA 1
ATOM 1671 C C . THR A 1 215 ? 2.752 -18.760 36.654 1.00 86.06 215 THR A C 1
ATOM 1673 O O . THR A 1 215 ? 1.781 -19.304 36.136 1.00 86.06 215 THR A O 1
ATOM 1676 N N . GLN A 1 216 ? 2.618 -17.710 37.459 1.00 86.56 216 GLN A N 1
ATOM 1677 C CA . GLN A 1 216 ? 1.356 -17.030 37.734 1.00 86.56 216 GLN A CA 1
ATOM 1678 C C . GLN A 1 216 ? 1.270 -15.743 36.920 1.00 86.56 216 GLN A C 1
ATOM 1680 O O . GLN A 1 216 ? 2.168 -14.908 37.009 1.00 86.56 216 GLN A O 1
ATOM 1685 N N . VAL A 1 217 ? 0.171 -15.558 36.190 1.00 81.38 217 VAL A N 1
ATOM 1686 C CA . VAL A 1 217 ? -0.182 -14.293 35.533 1.00 81.38 217 VAL A CA 1
ATOM 1687 C C . VAL A 1 217 ? -1.020 -13.463 36.509 1.00 81.38 217 VAL A C 1
ATOM 1689 O O . VAL A 1 217 ? -2.031 -13.933 37.031 1.00 81.38 217 VAL A O 1
ATOM 1692 N N . LEU A 1 218 ? -0.571 -12.250 36.805 1.00 80.31 218 LEU A N 1
ATOM 1693 C CA . LEU A 1 218 ? -1.123 -11.340 37.803 1.00 80.31 218 LEU A CA 1
ATOM 1694 C C . LEU A 1 218 ? -1.620 -10.075 37.114 1.00 80.31 218 LEU A C 1
ATOM 1696 O O . LEU A 1 218 ? -0.946 -9.549 36.238 1.00 80.31 218 LEU A O 1
ATOM 1700 N N . ILE A 1 219 ? -2.750 -9.553 37.581 1.00 81.50 219 ILE A N 1
ATOM 1701 C CA . ILE A 1 219 ? -3.200 -8.200 37.257 1.00 81.50 219 ILE A CA 1
ATOM 1702 C C . ILE A 1 219 ? -2.696 -7.288 38.376 1.00 81.50 219 ILE A C 1
ATOM 1704 O O . ILE A 1 219 ? -3.150 -7.395 39.518 1.00 81.50 219 ILE A O 1
ATOM 1708 N N . THR A 1 220 ? -1.727 -6.430 38.082 1.00 75.38 220 THR A N 1
ATOM 1709 C CA . THR A 1 220 ? -1.208 -5.435 39.024 1.00 75.38 220 THR A CA 1
ATOM 1710 C C . THR A 1 220 ? -1.984 -4.140 38.873 1.00 75.38 220 THR A C 1
ATOM 1712 O O . THR A 1 220 ? -2.079 -3.603 37.777 1.00 75.38 220 THR A O 1
ATOM 1715 N N . LEU A 1 221 ? -2.534 -3.648 39.979 1.00 73.94 221 LEU A N 1
ATOM 1716 C CA . LEU A 1 221 ? -3.229 -2.367 40.063 1.00 73.94 221 LEU A CA 1
ATOM 1717 C C . LEU A 1 221 ? -2.298 -1.352 40.722 1.00 73.94 221 LEU A C 1
ATOM 1719 O O . LEU A 1 221 ? -1.532 -1.713 41.617 1.00 73.94 221 LEU A O 1
ATOM 1723 N N . GLN A 1 222 ? -2.375 -0.098 40.294 1.00 68.62 222 GLN A N 1
ATOM 1724 C CA . GLN A 1 222 ? -1.552 0.977 40.852 1.00 68.62 222 GLN A CA 1
ATOM 1725 C C . GLN A 1 222 ? -1.908 1.295 42.313 1.00 68.62 222 GLN A C 1
ATOM 1727 O O . GLN A 1 222 ? -1.026 1.520 43.139 1.00 68.62 222 GLN A O 1
ATOM 1732 N N . ASP A 1 223 ? -3.202 1.224 42.627 1.00 68.12 223 ASP A N 1
ATOM 1733 C CA . ASP A 1 223 ? -3.742 1.352 43.975 1.00 68.12 223 ASP A CA 1
ATOM 1734 C C . ASP A 1 223 ? -4.206 -0.008 44.511 1.00 68.12 223 ASP A C 1
ATOM 1736 O O . ASP A 1 223 ? -4.717 -0.855 43.769 1.00 68.12 223 ASP A O 1
ATOM 1740 N N . GLU A 1 224 ? -4.109 -0.210 45.831 1.00 66.06 224 GLU A N 1
ATOM 1741 C CA . GLU A 1 224 ? -4.748 -1.357 46.480 1.00 66.06 224 GLU A CA 1
ATOM 1742 C C . GLU A 1 224 ? -6.254 -1.347 46.178 1.00 66.06 224 GLU A C 1
ATOM 1744 O O . GLU A 1 224 ? -6.994 -0.444 46.584 1.00 66.06 224 GLU A O 1
ATOM 1749 N N . ALA A 1 225 ? -6.734 -2.394 45.500 1.00 66.19 225 ALA A N 1
ATOM 1750 C CA . ALA A 1 225 ? -8.162 -2.607 45.328 1.00 66.19 225 ALA A CA 1
ATOM 1751 C C . ALA A 1 225 ? -8.848 -2.572 46.701 1.00 66.19 225 ALA A C 1
ATOM 1753 O O . ALA A 1 225 ? -8.490 -3.324 47.613 1.00 66.19 225 ALA A O 1
ATOM 1754 N N . LYS A 1 226 ? -9.868 -1.713 46.852 1.00 71.44 226 LYS A N 1
ATOM 1755 C CA . LYS A 1 226 ? -10.684 -1.666 48.075 1.00 71.44 226 LYS A CA 1
ATOM 1756 C C . LYS A 1 226 ? -11.126 -3.086 48.416 1.00 71.44 226 LYS A C 1
ATOM 1758 O O . LYS A 1 226 ? -11.723 -3.747 47.567 1.00 71.44 226 LYS A O 1
ATOM 1763 N N . LYS A 1 227 ? -10.880 -3.526 49.659 1.00 60.69 227 LYS A N 1
ATOM 1764 C CA . LYS A 1 227 ? -11.332 -4.823 50.194 1.00 60.69 227 LYS A CA 1
ATOM 1765 C C . LYS A 1 227 ? -12.857 -4.930 50.115 1.00 60.69 227 LYS A C 1
ATOM 1767 O O . LYS A 1 227 ? -13.572 -4.644 51.072 1.00 60.69 227 LYS A O 1
ATOM 1772 N N . LYS A 1 228 ? -13.357 -5.339 48.957 1.00 68.44 228 LYS A N 1
ATOM 1773 C CA . LYS A 1 228 ? -14.698 -5.868 48.759 1.00 68.44 228 LYS A CA 1
ATOM 1774 C C . LYS A 1 228 ? -14.570 -7.379 48.683 1.00 68.44 228 LYS A C 1
ATOM 1776 O O . LYS A 1 228 ? -13.592 -7.904 48.156 1.00 68.44 228 LYS A O 1
ATOM 1781 N N . THR A 1 229 ? -15.551 -8.081 49.229 1.00 63.06 229 THR A N 1
ATOM 1782 C CA . THR A 1 229 ? -15.678 -9.523 49.037 1.00 63.06 229 THR A CA 1
ATOM 1783 C C . THR A 1 229 ? -15.742 -9.806 47.533 1.00 63.06 229 THR A C 1
ATOM 1785 O O . THR A 1 229 ? -16.624 -9.252 46.867 1.00 63.06 229 THR A O 1
ATOM 1788 N N . PRO A 1 230 ? -14.820 -10.613 46.970 1.00 62.47 230 PRO A N 1
ATOM 1789 C CA . PRO A 1 230 ? -14.873 -10.958 45.559 1.00 62.47 230 PRO A CA 1
ATOM 1790 C C . PRO A 1 230 ? -16.209 -11.638 45.277 1.00 62.47 230 PRO A C 1
ATOM 1792 O O . PRO A 1 230 ? -16.634 -12.546 45.997 1.00 62.47 230 PRO A O 1
ATOM 1795 N N . LYS A 1 231 ? -16.905 -11.157 44.248 1.00 66.44 231 LYS A N 1
ATOM 1796 C CA . LYS A 1 231 ? -18.166 -11.747 43.817 1.00 66.44 231 LYS A CA 1
ATOM 1797 C C . LYS A 1 231 ? -17.822 -13.041 43.085 1.00 66.44 231 LYS A C 1
ATOM 1799 O O . LYS A 1 231 ? -17.469 -13.017 41.913 1.00 66.44 231 LYS A O 1
ATOM 1804 N N . ILE A 1 232 ? -17.863 -14.160 43.802 1.00 66.56 232 ILE A N 1
ATOM 1805 C CA . ILE A 1 232 ? -17.660 -15.481 43.209 1.00 66.56 232 ILE A CA 1
ATOM 1806 C C . ILE A 1 232 ? -18.901 -15.790 42.374 1.00 66.56 232 ILE A C 1
ATOM 1808 O O . ILE A 1 232 ? -19.986 -16.017 42.909 1.00 66.56 232 ILE A O 1
ATOM 1812 N N . LEU A 1 233 ? -18.742 -15.735 41.056 1.00 68.75 233 LEU A N 1
ATOM 1813 C CA . LEU A 1 233 ? -19.754 -16.156 40.101 1.00 68.75 233 LEU A CA 1
ATOM 1814 C C . LEU A 1 233 ? -19.429 -17.590 39.699 1.00 68.75 233 LEU A C 1
ATOM 1816 O O . LEU A 1 233 ? -18.406 -17.848 39.072 1.00 68.75 233 LEU A O 1
ATOM 1820 N N . THR A 1 234 ? -20.291 -18.527 40.075 1.00 63.88 234 THR A N 1
ATOM 1821 C CA . THR A 1 234 ? -20.213 -19.893 39.560 1.00 63.88 234 THR A CA 1
ATOM 1822 C C . THR A 1 234 ? -20.926 -19.916 38.210 1.00 63.88 234 THR A C 1
ATOM 1824 O O . THR A 1 234 ? -22.101 -19.531 38.162 1.00 63.88 234 THR A O 1
ATOM 1827 N N . PRO A 1 235 ? -20.266 -20.327 37.114 1.00 55.75 235 PRO A N 1
ATOM 1828 C CA . PRO A 1 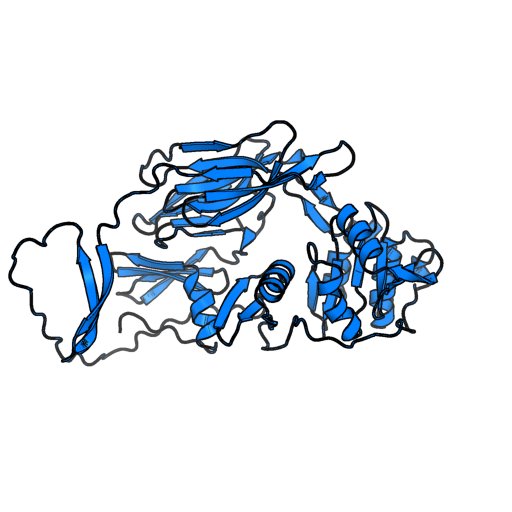235 ? -20.940 -20.456 35.833 1.00 55.75 235 PRO A CA 1
ATOM 1829 C C . PRO A 1 235 ? -22.073 -21.475 35.975 1.00 55.75 235 PRO A C 1
ATOM 1831 O O . PRO A 1 235 ? -21.872 -22.585 36.467 1.00 55.75 235 PRO A O 1
ATOM 1834 N N . LYS A 1 236 ? -23.286 -21.077 35.586 1.00 60.62 236 LYS A N 1
ATOM 1835 C CA . LYS A 1 236 ? -24.365 -22.036 35.360 1.00 60.62 236 LYS A CA 1
ATOM 1836 C C . LYS A 1 236 ? -24.073 -22.743 34.043 1.00 60.62 236 LYS A C 1
ATOM 1838 O O . LYS A 1 236 ? -23.699 -22.094 33.070 1.00 60.62 236 LYS A O 1
ATOM 1843 N N . GLU A 1 237 ? -24.237 -24.058 34.034 1.00 52.12 237 GLU A N 1
ATOM 1844 C CA . GLU A 1 237 ? -24.266 -24.836 32.804 1.00 52.12 237 GLU A CA 1
ATOM 1845 C C . GLU A 1 237 ? -25.451 -24.339 31.968 1.00 52.12 237 GLU A C 1
ATOM 1847 O O . GLU A 1 237 ? -26.611 -24.502 32.346 1.00 52.12 237 GLU A O 1
ATOM 1852 N N . THR A 1 238 ? -25.144 -23.641 30.879 1.00 54.41 238 THR A N 1
ATOM 1853 C CA . THR A 1 238 ? -26.131 -23.168 29.912 1.00 54.41 238 THR A CA 1
ATOM 1854 C C . THR A 1 238 ? -25.970 -24.022 28.669 1.00 54.41 238 THR A C 1
ATOM 1856 O O . THR A 1 238 ? -24.939 -23.964 28.002 1.00 54.41 238 THR A O 1
ATOM 1859 N N . ILE A 1 239 ? -26.992 -24.814 28.359 1.00 58.16 239 ILE A N 1
ATOM 1860 C CA . ILE A 1 239 ? -27.120 -25.448 27.050 1.00 58.16 239 ILE A CA 1
ATOM 1861 C C . ILE A 1 239 ? -27.412 -24.316 26.060 1.00 58.16 239 ILE A C 1
ATOM 1863 O O . ILE A 1 239 ? -28.403 -23.603 26.208 1.00 58.16 239 ILE A O 1
ATOM 1867 N N . LEU A 1 240 ? -26.528 -24.101 25.085 1.00 54.62 240 LEU A N 1
ATOM 1868 C CA . LEU A 1 240 ? -26.801 -23.194 23.969 1.00 54.62 240 LEU A CA 1
ATOM 1869 C C . LEU A 1 240 ? -27.898 -23.832 23.106 1.00 54.62 240 LEU A C 1
ATOM 1871 O O . LEU A 1 240 ? -27.636 -24.771 22.361 1.00 54.62 240 LEU A O 1
ATOM 1875 N N . GLU A 1 241 ? -29.138 -23.359 23.240 1.00 62.22 241 GLU A N 1
ATOM 1876 C CA . GLU A 1 241 ? -30.288 -23.898 22.494 1.00 62.22 241 GLU A CA 1
ATOM 1877 C C . GLU A 1 241 ? -30.311 -23.460 21.018 1.00 62.22 241 GLU A C 1
ATOM 1879 O O . GLU A 1 241 ? -31.001 -24.072 20.205 1.00 62.22 241 GLU A O 1
ATOM 1884 N N . GLN A 1 242 ? -29.563 -22.412 20.653 1.00 69.94 242 GLN A N 1
ATOM 1885 C CA . GLN A 1 242 ? -29.569 -21.824 19.310 1.00 69.94 242 GLN A CA 1
ATOM 1886 C C . GLN A 1 242 ? -28.148 -21.532 18.819 1.00 69.94 242 GLN A C 1
ATOM 1888 O O . GLN A 1 242 ? -27.299 -21.074 19.586 1.00 69.94 242 GLN A O 1
ATOM 1893 N N . LYS A 1 243 ? -27.906 -21.798 17.528 1.00 77.94 243 LYS A N 1
ATOM 1894 C CA . LYS A 1 243 ? -26.651 -21.464 16.842 1.00 77.94 243 LYS A CA 1
ATOM 1895 C C . LYS A 1 243 ? -26.460 -19.948 16.844 1.00 77.94 243 LYS A C 1
ATOM 1897 O O . LYS A 1 243 ? -27.369 -19.234 16.431 1.00 77.94 243 LYS A O 1
ATOM 1902 N N . ARG A 1 244 ? -25.290 -19.473 17.271 1.00 86.00 244 ARG A N 1
ATOM 1903 C CA . ARG A 1 244 ? -24.922 -18.049 17.259 1.00 86.00 244 ARG A CA 1
ATOM 1904 C C . ARG A 1 244 ? -23.933 -17.717 16.144 1.00 86.00 244 ARG A C 1
ATOM 1906 O O . ARG A 1 244 ? -22.963 -17.000 16.351 1.00 86.00 244 ARG A O 1
ATOM 1913 N N . GLU A 1 245 ? -24.180 -18.293 14.976 1.00 88.38 245 GLU A N 1
ATOM 1914 C CA . GLU A 1 245 ? -23.317 -18.185 13.803 1.00 88.38 245 GLU A CA 1
ATOM 1915 C C . GLU A 1 245 ? -23.646 -16.915 13.008 1.00 88.38 245 GLU A C 1
ATOM 1917 O O . GLU A 1 245 ? -24.809 -16.684 12.678 1.00 88.38 245 GLU A O 1
ATOM 1922 N N . VAL A 1 246 ? -22.627 -16.110 12.704 1.00 88.50 246 VAL A N 1
ATOM 1923 C CA . VAL A 1 246 ? -22.713 -14.935 11.826 1.00 88.50 246 VAL A CA 1
ATOM 1924 C C . VAL A 1 246 ? -21.774 -15.150 10.648 1.00 88.50 246 VAL A C 1
ATOM 1926 O O . VAL A 1 246 ? -20.597 -15.448 10.836 1.00 88.50 246 VAL A O 1
ATOM 1929 N N . SER A 1 247 ? -22.293 -14.992 9.433 1.00 85.94 247 SER A N 1
ATOM 1930 C CA . SER A 1 247 ? -21.498 -15.039 8.206 1.00 85.94 247 SER A CA 1
ATOM 1931 C C . SER A 1 247 ? -21.204 -13.621 7.735 1.00 85.94 247 SER A C 1
ATOM 1933 O O . SER A 1 247 ? -22.128 -12.848 7.482 1.00 85.94 247 SER A O 1
ATOM 1935 N N . LEU A 1 248 ? -19.923 -13.292 7.609 1.00 85.31 248 LEU A N 1
ATOM 1936 C CA . LEU A 1 248 ? -19.465 -12.042 7.008 1.00 85.31 248 LEU A CA 1
ATOM 1937 C C . LEU A 1 248 ? -19.254 -12.243 5.504 1.00 85.31 248 LEU A C 1
ATOM 1939 O O . LEU A 1 248 ? -19.151 -13.382 5.037 1.00 85.31 248 LEU A O 1
ATOM 1943 N N . LYS A 1 249 ? -19.232 -11.154 4.729 1.00 77.44 249 LYS A N 1
ATOM 1944 C CA . LYS A 1 249 ? -18.846 -11.253 3.320 1.00 77.44 249 LYS A CA 1
ATOM 1945 C C . LYS A 1 249 ? -17.341 -11.527 3.278 1.00 77.44 249 LYS A C 1
ATOM 1947 O O . LYS A 1 249 ? -16.578 -10.726 3.805 1.00 77.44 249 LYS A O 1
ATOM 1952 N N . GLU A 1 250 ? -16.953 -12.641 2.666 1.00 66.44 250 GLU A N 1
ATOM 1953 C CA . GLU A 1 250 ? -15.569 -12.883 2.250 1.00 66.44 250 GLU A CA 1
ATOM 1954 C C . GLU A 1 250 ? -15.400 -12.256 0.863 1.00 66.44 250 GLU A C 1
ATOM 1956 O O . GLU A 1 250 ? -16.088 -12.663 -0.087 1.00 66.44 250 GLU A O 1
ATOM 1961 N N . GLU A 1 251 ? -14.526 -11.259 0.737 1.00 63.56 251 GLU A N 1
ATOM 1962 C CA . GLU A 1 251 ? -14.146 -10.761 -0.583 1.00 63.56 251 GLU A CA 1
ATOM 1963 C C . GLU A 1 251 ? -13.067 -11.674 -1.152 1.00 63.56 251 GLU A C 1
ATOM 1965 O O . GLU A 1 251 ? -11.974 -11.819 -0.616 1.00 63.56 251 GLU A O 1
ATOM 1970 N N . LYS A 1 252 ? -13.404 -12.353 -2.249 1.00 52.62 252 LYS A N 1
ATOM 1971 C CA . LYS A 1 252 ? -12.397 -13.039 -3.051 1.00 52.62 252 LYS A CA 1
ATOM 1972 C C . LYS A 1 252 ? -11.692 -11.957 -3.852 1.00 52.62 252 LYS A C 1
ATOM 1974 O O . LYS A 1 252 ? -12.395 -11.278 -4.597 1.00 52.62 252 LYS A O 1
ATOM 1979 N N . ASP A 1 253 ? -10.363 -11.888 -3.746 1.00 57.44 253 ASP A N 1
ATOM 1980 C CA . ASP A 1 253 ? -9.464 -11.012 -4.523 1.00 57.44 253 ASP A CA 1
ATOM 1981 C C . ASP A 1 253 ? -9.074 -9.679 -3.845 1.00 57.44 253 ASP A C 1
ATOM 1983 O O . ASP A 1 253 ? -8.919 -8.649 -4.503 1.00 57.44 253 ASP A O 1
ATOM 1987 N N . ASN A 1 254 ? -8.864 -9.694 -2.524 1.00 61.03 254 ASN A N 1
ATOM 1988 C CA . ASN A 1 254 ? -8.439 -8.515 -1.760 1.00 61.03 254 ASN A CA 1
ATOM 1989 C C . ASN A 1 254 ? -6.933 -8.201 -1.874 1.00 61.03 254 ASN A C 1
ATOM 1991 O O . ASN A 1 254 ? -6.452 -7.251 -1.251 1.00 61.03 254 ASN A O 1
ATOM 1995 N N . ASN A 1 255 ? -6.188 -8.974 -2.678 1.00 73.62 255 ASN A N 1
ATOM 1996 C CA . ASN A 1 255 ? -4.749 -8.834 -2.924 1.00 73.62 255 ASN A CA 1
ATOM 1997 C C . ASN A 1 255 ? -3.920 -8.598 -1.645 1.00 73.62 255 ASN A C 1
ATOM 1999 O O . ASN A 1 255 ? -2.982 -7.797 -1.636 1.00 73.62 255 ASN A O 1
ATOM 2003 N N . ARG A 1 256 ? -4.238 -9.308 -0.557 1.00 87.00 256 ARG A N 1
ATOM 2004 C CA . ARG A 1 256 ? -3.492 -9.247 0.703 1.00 87.00 256 ARG A CA 1
ATOM 2005 C C . ARG A 1 256 ? -2.169 -10.009 0.635 1.00 87.00 256 ARG A C 1
ATOM 2007 O O . ARG A 1 256 ? -2.047 -11.109 0.084 1.00 87.00 256 ARG A O 1
ATOM 2014 N N . TYR A 1 257 ? -1.167 -9.418 1.274 1.00 92.50 257 TYR A N 1
ATOM 2015 C CA . TYR A 1 257 ? 0.177 -9.946 1.440 1.00 92.50 257 TYR A CA 1
ATOM 2016 C C . TYR A 1 257 ? 0.475 -10.174 2.919 1.00 92.50 257 TYR A C 1
ATOM 2018 O O . TYR A 1 257 ? 0.348 -9.275 3.751 1.00 92.50 257 TYR A O 1
ATOM 2026 N N . TYR A 1 258 ? 0.941 -11.379 3.230 1.00 93.31 258 TYR A N 1
ATOM 2027 C CA . TYR A 1 258 ? 1.234 -11.835 4.582 1.00 93.31 258 TYR A CA 1
ATOM 2028 C C . TYR A 1 258 ? 2.734 -12.036 4.755 1.00 93.31 258 TYR A C 1
ATOM 2030 O O . TYR A 1 258 ? 3.356 -12.875 4.091 1.00 93.31 258 TYR A O 1
ATOM 2038 N N . VAL A 1 259 ? 3.328 -11.284 5.675 1.00 95.81 259 VAL A N 1
ATOM 2039 C CA . VAL A 1 259 ? 4.752 -11.382 5.989 1.00 95.81 259 VAL A CA 1
ATOM 2040 C C . VAL A 1 259 ? 4.959 -12.404 7.091 1.00 95.81 259 VAL A C 1
ATOM 2042 O O . VAL A 1 259 ? 4.654 -12.151 8.255 1.00 95.81 259 VAL A O 1
ATOM 2045 N N . TYR A 1 260 ? 5.533 -13.549 6.731 1.00 94.62 260 TYR A N 1
ATOM 2046 C CA . TYR A 1 260 ? 5.875 -14.600 7.682 1.00 94.62 260 TYR A CA 1
ATOM 2047 C C . TYR A 1 260 ? 7.319 -14.468 8.157 1.00 94.62 260 TYR A C 1
ATOM 2049 O O . TYR A 1 260 ? 8.260 -14.531 7.358 1.00 94.62 260 TYR A O 1
ATOM 2057 N N . VAL A 1 261 ? 7.507 -14.388 9.473 1.00 94.25 261 VAL A N 1
ATOM 2058 C CA . VAL A 1 261 ? 8.816 -14.415 10.137 1.00 94.25 261 VAL A CA 1
ATOM 2059 C C . VAL A 1 261 ? 8.800 -15.525 11.180 1.00 94.25 261 VAL A C 1
ATOM 2061 O O . VAL A 1 261 ? 8.021 -15.505 12.123 1.00 94.25 261 VAL A O 1
ATOM 2064 N N . LYS A 1 262 ? 9.669 -16.530 11.011 1.00 90.19 262 LYS A N 1
ATOM 2065 C CA . LYS A 1 262 ? 9.827 -17.661 11.954 1.00 90.19 262 LYS A CA 1
ATOM 2066 C C . LYS A 1 262 ? 8.520 -18.399 12.312 1.00 90.19 262 LYS A C 1
ATOM 2068 O O . LYS A 1 262 ? 8.443 -19.011 13.371 1.00 90.19 262 LYS A O 1
ATOM 2073 N N . GLY A 1 263 ? 7.547 -18.411 11.399 1.00 85.69 263 GLY A N 1
ATOM 2074 C CA . GLY A 1 263 ? 6.271 -19.116 11.561 1.00 85.69 263 GLY A CA 1
ATOM 2075 C C . GLY A 1 263 ? 5.103 -18.241 12.015 1.00 85.69 263 GLY A C 1
ATOM 2076 O O . GLY A 1 263 ? 3.992 -18.752 12.062 1.00 85.69 263 GLY A O 1
ATOM 2077 N N . GLU A 1 264 ? 5.334 -16.956 12.285 1.00 90.44 264 GLU A N 1
ATOM 2078 C CA . GLU A 1 264 ? 4.298 -15.997 12.682 1.00 90.44 264 GLU A CA 1
ATOM 2079 C C . GLU A 1 264 ? 4.064 -14.968 11.574 1.00 90.44 264 GLU A C 1
ATOM 2081 O O . GLU A 1 264 ? 5.019 -14.564 10.898 1.00 90.44 264 GLU A O 1
ATOM 2086 N N . VAL A 1 265 ? 2.813 -14.533 11.395 1.00 92.00 265 VAL A N 1
ATOM 2087 C CA . VAL A 1 265 ? 2.501 -13.377 10.539 1.00 92.00 265 VAL A CA 1
ATOM 2088 C C . VAL A 1 265 ? 2.773 -12.105 11.336 1.00 92.00 265 VAL A C 1
ATOM 2090 O O . VAL A 1 265 ? 2.141 -11.864 12.363 1.00 92.00 265 VAL A O 1
ATOM 2093 N N . VAL A 1 266 ? 3.736 -11.302 10.878 1.00 91.56 266 VAL A N 1
ATOM 2094 C CA . VAL A 1 266 ? 4.152 -10.055 11.552 1.00 91.56 266 VAL A CA 1
ATOM 2095 C C . VAL A 1 266 ? 3.591 -8.795 10.896 1.00 91.56 266 VAL A C 1
ATOM 2097 O O . VAL A 1 266 ? 3.625 -7.729 11.503 1.00 91.56 266 VAL A O 1
ATOM 2100 N N . LEU A 1 267 ? 3.109 -8.907 9.658 1.00 90.56 267 LEU A N 1
ATOM 2101 C CA . LEU A 1 267 ? 2.459 -7.836 8.912 1.00 90.56 267 LEU A CA 1
ATOM 2102 C C . LEU A 1 267 ? 1.475 -8.458 7.920 1.00 90.56 267 LEU A C 1
ATOM 2104 O O . LEU A 1 267 ? 1.828 -9.406 7.215 1.00 90.56 267 LEU A O 1
ATOM 2108 N N . THR A 1 268 ? 0.281 -7.881 7.853 1.00 90.38 268 THR A N 1
ATOM 2109 C CA . THR A 1 268 ? -0.680 -8.087 6.770 1.00 90.38 268 THR A CA 1
ATOM 2110 C C . THR A 1 268 ? -0.909 -6.744 6.111 1.00 90.38 268 THR A C 1
ATOM 2112 O O . THR A 1 268 ? -1.168 -5.772 6.819 1.00 90.38 268 THR A O 1
ATOM 2115 N N . THR A 1 269 ? -0.776 -6.682 4.789 1.00 90.25 269 THR A N 1
ATOM 2116 C CA . THR A 1 269 ? -1.003 -5.441 4.050 1.00 90.25 269 THR A CA 1
ATOM 2117 C C . THR A 1 269 ? -1.480 -5.678 2.620 1.00 90.25 269 THR A C 1
ATOM 2119 O O . THR A 1 269 ? -1.261 -6.756 2.075 1.00 90.25 269 THR A O 1
ATOM 2122 N N . ASP A 1 270 ? -2.141 -4.697 2.011 1.00 89.38 270 ASP A N 1
ATOM 2123 C CA . ASP A 1 270 ? -2.437 -4.661 0.567 1.00 89.38 270 ASP A CA 1
ATOM 2124 C C . ASP A 1 270 ? -1.258 -4.138 -0.294 1.00 89.38 270 ASP A C 1
ATOM 2126 O O . ASP A 1 270 ? -1.275 -4.234 -1.524 1.00 89.38 270 ASP A O 1
ATOM 2130 N N . SER A 1 271 ? -0.189 -3.648 0.342 1.00 91.31 271 SER A N 1
ATOM 2131 C CA . SER A 1 271 ? 1.012 -3.121 -0.310 1.00 91.31 271 SER A CA 1
ATOM 2132 C C . SER A 1 271 ? 2.117 -4.177 -0.412 1.00 91.31 271 SER A C 1
ATOM 2134 O O . SER A 1 271 ? 2.766 -4.550 0.570 1.00 91.31 271 SER A O 1
ATOM 2136 N N . VAL A 1 272 ? 2.378 -4.667 -1.629 1.00 94.25 272 VAL A N 1
ATOM 2137 C CA . VAL A 1 272 ? 3.430 -5.673 -1.853 1.00 94.25 272 VAL A CA 1
ATOM 2138 C C . VAL A 1 272 ? 4.823 -5.135 -1.518 1.00 94.25 272 VAL A C 1
ATOM 2140 O O . VAL A 1 272 ? 5.651 -5.880 -0.993 1.00 94.25 272 VAL A O 1
ATOM 2143 N N . SER A 1 273 ? 5.095 -3.854 -1.776 1.00 93.75 273 SER A N 1
ATOM 2144 C CA . SER A 1 273 ? 6.389 -3.244 -1.470 1.00 93.75 273 SER A CA 1
ATOM 2145 C C . SER A 1 273 ? 6.621 -3.156 0.039 1.00 93.75 273 SER A C 1
ATOM 2147 O O . SER A 1 273 ? 7.675 -3.595 0.506 1.00 93.75 273 SER A O 1
ATOM 2149 N N . ASP A 1 274 ? 5.626 -2.718 0.816 1.00 92.44 274 ASP A N 1
ATOM 2150 C CA . ASP A 1 274 ? 5.716 -2.684 2.282 1.00 92.44 274 ASP A CA 1
ATOM 2151 C C . ASP A 1 274 ? 5.895 -4.091 2.861 1.00 92.44 274 ASP A C 1
ATOM 2153 O O . ASP A 1 274 ? 6.746 -4.312 3.732 1.00 92.44 274 ASP A O 1
ATOM 2157 N N . ALA A 1 275 ? 5.173 -5.078 2.318 1.00 95.62 275 ALA A N 1
ATOM 2158 C CA . ALA A 1 275 ? 5.342 -6.475 2.695 1.00 95.62 275 ALA A CA 1
ATOM 2159 C C . ALA A 1 275 ? 6.770 -6.981 2.416 1.00 95.62 275 ALA A C 1
ATOM 2161 O O . ALA A 1 275 ? 7.371 -7.647 3.265 1.00 95.62 275 ALA A O 1
ATOM 2162 N N . ILE A 1 276 ? 7.348 -6.653 1.255 1.00 97.12 276 ILE A N 1
ATOM 2163 C CA . ILE A 1 276 ? 8.719 -7.037 0.884 1.00 97.12 276 ILE A CA 1
ATOM 2164 C C . ILE A 1 276 ? 9.744 -6.372 1.799 1.00 97.12 276 ILE A C 1
ATOM 2166 O O . ILE A 1 276 ? 10.643 -7.058 2.292 1.00 97.12 276 ILE A O 1
ATOM 2170 N N . ILE A 1 277 ? 9.609 -5.072 2.060 1.00 94.00 277 ILE A N 1
ATOM 2171 C CA . ILE A 1 277 ? 10.519 -4.305 2.921 1.00 94.00 277 ILE A CA 1
ATOM 2172 C C . ILE A 1 277 ? 10.487 -4.871 4.352 1.00 94.00 277 ILE A C 1
ATOM 2174 O O . ILE A 1 277 ? 11.534 -5.148 4.959 1.00 94.00 277 ILE A O 1
ATOM 2178 N N . ALA A 1 278 ? 9.292 -5.139 4.886 1.00 94.19 278 ALA A N 1
ATOM 2179 C CA . ALA A 1 278 ? 9.113 -5.766 6.193 1.00 94.19 278 ALA A CA 1
ATOM 2180 C C . ALA A 1 278 ? 9.698 -7.190 6.235 1.00 94.19 278 ALA A C 1
ATOM 2182 O O . ALA A 1 278 ? 10.446 -7.533 7.156 1.00 94.19 278 ALA A O 1
ATOM 2183 N N . ALA A 1 279 ? 9.438 -8.011 5.215 1.00 96.62 279 ALA A N 1
ATOM 2184 C CA . ALA A 1 279 ? 10.003 -9.353 5.117 1.00 96.62 279 ALA A CA 1
ATOM 2185 C C . ALA A 1 279 ? 11.536 -9.314 5.051 1.00 96.62 279 ALA A C 1
ATOM 2187 O O . ALA A 1 279 ? 12.220 -10.046 5.768 1.00 96.62 279 ALA A O 1
ATOM 2188 N N . ASN A 1 280 ? 12.110 -8.451 4.217 1.00 95.56 280 ASN A N 1
ATOM 2189 C CA . ASN A 1 280 ? 13.550 -8.379 4.011 1.00 95.56 280 ASN A CA 1
ATOM 2190 C C . ASN A 1 280 ? 14.292 -7.904 5.271 1.00 95.56 280 ASN A C 1
ATOM 2192 O O . ASN A 1 280 ? 15.340 -8.470 5.613 1.00 95.56 280 ASN A O 1
ATOM 2196 N N . SER A 1 281 ? 13.738 -6.923 5.987 1.00 93.88 281 SER A N 1
ATOM 2197 C CA . SER A 1 281 ? 14.308 -6.399 7.238 1.00 93.88 281 SER A CA 1
ATOM 2198 C C . SER A 1 281 ? 14.283 -7.419 8.383 1.00 93.88 281 SER A C 1
ATOM 2200 O O . SER A 1 281 ? 15.221 -7.465 9.182 1.00 93.88 281 SER A O 1
ATOM 2202 N N . GLN A 1 282 ? 13.277 -8.297 8.425 1.00 93.81 282 GLN A N 1
ATOM 2203 C CA . GLN A 1 282 ? 13.093 -9.280 9.502 1.00 93.81 282 GLN A CA 1
ATOM 2204 C C . GLN A 1 282 ? 13.502 -10.716 9.133 1.00 93.81 282 GLN A C 1
ATOM 2206 O O . GLN A 1 282 ? 13.289 -11.645 9.914 1.00 93.81 282 GLN A O 1
ATOM 2211 N N . MET A 1 283 ? 14.128 -10.919 7.968 1.00 93.25 283 MET A N 1
ATOM 2212 C CA . MET A 1 283 ? 14.467 -12.248 7.427 1.00 93.25 283 MET A CA 1
ATOM 2213 C C . MET A 1 283 ? 13.244 -13.163 7.223 1.00 93.25 283 MET A C 1
ATOM 2215 O O . MET A 1 283 ? 13.325 -14.379 7.412 1.00 93.25 283 MET A O 1
ATOM 2219 N N . GLY A 1 284 ? 12.117 -12.572 6.841 1.00 95.50 284 GLY A N 1
ATOM 2220 C CA . GLY A 1 284 ? 10.871 -13.246 6.510 1.00 95.50 284 GLY A CA 1
ATOM 2221 C C . GLY A 1 284 ? 10.688 -13.553 5.024 1.00 95.50 284 GLY A C 1
ATOM 2222 O O . GLY A 1 284 ? 11.605 -13.448 4.201 1.00 95.50 284 GLY A O 1
ATOM 2223 N N . VAL A 1 285 ? 9.461 -13.943 4.696 1.00 96.88 285 VAL A N 1
ATOM 2224 C CA . VAL A 1 285 ? 8.953 -14.193 3.340 1.00 96.88 285 VAL A CA 1
ATOM 2225 C C . VAL A 1 285 ? 7.585 -13.540 3.184 1.00 96.88 285 VAL A C 1
ATOM 2227 O O . VAL A 1 285 ? 6.870 -13.388 4.171 1.00 96.88 285 VAL A O 1
ATOM 2230 N N . VAL A 1 286 ? 7.216 -13.193 1.954 1.00 97.12 286 VAL A N 1
ATOM 2231 C CA . VAL A 1 286 ? 5.881 -12.680 1.629 1.00 97.12 286 VAL A CA 1
ATOM 2232 C C . VAL A 1 286 ? 5.077 -13.789 0.967 1.00 97.12 286 VAL A C 1
ATOM 2234 O O . VAL A 1 286 ? 5.514 -14.373 -0.033 1.00 97.12 286 VAL A O 1
ATOM 2237 N N . ILE A 1 287 ? 3.914 -14.074 1.537 1.00 94.25 287 ILE A N 1
ATOM 2238 C CA . ILE A 1 287 ? 2.944 -15.054 1.056 1.00 94.25 287 ILE A CA 1
ATOM 2239 C C . ILE A 1 287 ? 1.693 -14.301 0.608 1.00 94.25 287 ILE A C 1
ATOM 2241 O O . ILE A 1 287 ? 1.243 -13.411 1.321 1.00 94.25 287 ILE A O 1
ATOM 2245 N N . GLY A 1 288 ? 1.151 -14.627 -0.561 1.00 90.75 288 GLY A N 1
ATOM 2246 C CA . GLY A 1 288 ? -0.122 -14.060 -1.020 1.00 90.75 288 GLY A CA 1
ATOM 2247 C C . GLY A 1 288 ? -1.324 -14.922 -0.624 1.00 90.75 288 GLY A C 1
ATOM 2248 O O . GLY A 1 288 ? -1.162 -16.014 -0.075 1.00 90.75 288 GLY A O 1
ATOM 2249 N N . GLU A 1 289 ? -2.527 -14.456 -0.949 1.00 81.69 289 GLU A N 1
ATOM 2250 C CA . GLU A 1 289 ? -3.805 -15.093 -0.577 1.00 81.69 289 GLU A CA 1
ATOM 2251 C C . GLU A 1 289 ? -3.934 -16.567 -0.999 1.00 81.69 289 GLU A C 1
ATOM 2253 O O . GLU A 1 289 ? -4.411 -17.398 -0.226 1.00 81.69 289 GLU A O 1
ATOM 2258 N N . ASN A 1 290 ? -3.420 -16.945 -2.176 1.00 82.19 290 ASN A N 1
ATOM 2259 C CA . ASN A 1 290 ? -3.446 -18.338 -2.651 1.00 82.19 290 ASN A CA 1
ATOM 2260 C C . ASN A 1 290 ? -2.302 -19.197 -2.066 1.00 82.19 290 ASN A C 1
ATOM 2262 O O . ASN A 1 290 ? -1.967 -20.254 -2.607 1.00 82.19 290 ASN A O 1
ATOM 2266 N N . GLN A 1 291 ? -1.696 -18.761 -0.954 1.00 84.75 291 GLN A N 1
ATOM 2267 C CA . GLN A 1 291 ? -0.584 -19.414 -0.247 1.00 84.75 291 GLN A CA 1
ATOM 2268 C C . GLN A 1 291 ? 0.691 -19.586 -1.096 1.00 84.75 291 GLN A C 1
ATOM 2270 O O . GLN A 1 291 ? 1.560 -20.407 -0.788 1.00 84.75 291 GLN A O 1
ATOM 2275 N N . GLN A 1 292 ? 0.833 -18.796 -2.160 1.00 90.31 292 GLN A N 1
ATOM 2276 C CA . GLN A 1 292 ? 2.024 -18.741 -2.999 1.00 90.31 292 GLN A CA 1
ATOM 2277 C C . GLN A 1 292 ? 3.082 -17.804 -2.412 1.00 90.31 292 GLN A C 1
ATOM 2279 O O . GLN A 1 292 ? 2.767 -16.783 -1.801 1.00 90.31 292 GLN A O 1
ATOM 2284 N N . TYR A 1 293 ? 4.357 -18.108 -2.666 1.00 93.75 293 TYR A N 1
ATOM 2285 C CA . TYR A 1 293 ? 5.430 -17.145 -2.429 1.00 93.75 293 TYR A CA 1
ATOM 2286 C C . TYR A 1 293 ? 5.299 -15.980 -3.408 1.00 93.75 293 TYR A C 1
ATOM 2288 O O . TYR A 1 293 ? 5.496 -16.162 -4.610 1.00 93.75 293 TYR A O 1
ATOM 2296 N N . VAL A 1 294 ? 5.030 -14.793 -2.875 1.00 96.06 294 VAL A N 1
ATOM 2297 C CA . VAL A 1 294 ? 5.119 -13.529 -3.618 1.00 96.06 294 VAL A CA 1
ATOM 2298 C C . VAL A 1 294 ? 6.545 -12.996 -3.564 1.00 96.06 294 VAL A C 1
ATOM 2300 O O . VAL A 1 294 ? 7.043 -12.442 -4.540 1.00 96.06 294 VAL A O 1
ATOM 2303 N N . TRP A 1 295 ? 7.242 -13.209 -2.442 1.00 97.38 295 TRP A N 1
ATOM 2304 C CA . TRP A 1 295 ? 8.645 -12.835 -2.305 1.00 97.38 295 TRP A CA 1
ATOM 2305 C C . TRP A 1 295 ? 9.392 -13.681 -1.272 1.00 97.38 295 TRP A C 1
ATOM 2307 O O . TRP A 1 295 ? 8.859 -14.071 -0.231 1.00 97.38 295 TRP A O 1
ATOM 2317 N N . LYS A 1 296 ? 10.677 -13.935 -1.532 1.00 95.19 296 LYS A N 1
ATOM 2318 C CA . LYS A 1 296 ? 11.635 -14.429 -0.534 1.00 95.19 296 LYS A CA 1
ATOM 2319 C C . LYS A 1 296 ? 13.046 -13.976 -0.887 1.00 95.19 296 LYS A C 1
ATOM 2321 O O . LYS A 1 296 ? 13.412 -13.890 -2.056 1.00 95.19 296 LYS A O 1
ATOM 2326 N N . ARG A 1 297 ? 13.897 -13.812 0.128 1.00 90.75 297 ARG A N 1
ATOM 2327 C CA . ARG A 1 297 ? 15.308 -13.433 -0.070 1.00 90.75 297 ARG A CA 1
ATOM 2328 C C . ARG A 1 297 ? 16.106 -14.461 -0.889 1.00 90.75 297 ARG A C 1
ATOM 2330 O O . ARG A 1 297 ? 17.075 -14.107 -1.558 1.00 90.75 297 ARG A O 1
ATOM 2337 N N . SER A 1 298 ? 15.727 -15.741 -0.829 1.00 90.94 298 SER A N 1
ATOM 2338 C CA . SER A 1 298 ? 16.396 -16.802 -1.588 1.00 90.94 298 SER A CA 1
ATOM 2339 C C . SER A 1 298 ? 16.123 -16.669 -3.088 1.00 90.94 298 SER A C 1
ATOM 2341 O O . SER A 1 298 ? 14.978 -16.747 -3.528 1.00 90.94 298 SER A O 1
ATOM 2343 N N . ARG A 1 299 ? 17.199 -16.526 -3.865 1.00 92.62 299 ARG A N 1
ATOM 2344 C CA . ARG A 1 299 ? 17.203 -16.457 -5.331 1.00 92.62 299 ARG A CA 1
ATOM 2345 C C . ARG A 1 299 ? 18.439 -17.153 -5.900 1.00 92.62 299 ARG A C 1
ATOM 2347 O O . ARG A 1 299 ? 19.373 -17.466 -5.160 1.00 92.62 299 ARG A O 1
ATOM 2354 N N . LYS A 1 300 ? 18.465 -17.379 -7.217 1.00 92.62 300 LYS A N 1
ATOM 2355 C CA . LYS A 1 300 ? 19.655 -17.891 -7.922 1.00 92.62 300 LYS A CA 1
ATOM 2356 C C . LYS A 1 300 ? 20.846 -16.945 -7.708 1.00 92.62 300 LYS A C 1
ATOM 2358 O O . LYS A 1 300 ? 20.660 -15.733 -7.651 1.00 92.62 300 LYS A O 1
ATOM 2363 N N . THR A 1 301 ? 22.070 -17.470 -7.647 1.00 93.12 301 THR A N 1
ATOM 2364 C CA . THR A 1 301 ? 23.286 -16.640 -7.497 1.00 93.12 301 THR A CA 1
ATOM 2365 C C . THR A 1 301 ? 23.523 -15.718 -8.696 1.00 93.12 301 THR A C 1
ATOM 2367 O O . THR A 1 301 ? 24.079 -14.637 -8.546 1.00 93.12 301 THR A O 1
ATOM 2370 N N . ALA A 1 302 ? 23.094 -16.143 -9.882 1.00 9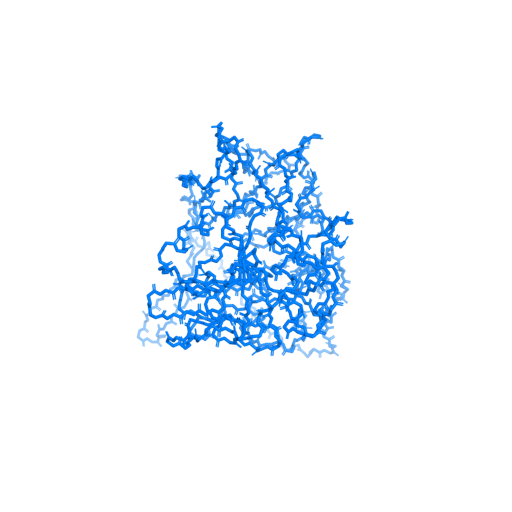5.88 302 ALA A N 1
ATOM 2371 C CA . ALA A 1 302 ? 23.112 -15.353 -11.102 1.00 95.88 302 ALA A CA 1
ATOM 2372 C C . ALA A 1 302 ? 21.938 -15.772 -11.992 1.00 95.88 302 ALA A C 1
ATOM 2374 O O . ALA A 1 302 ? 21.476 -16.916 -11.930 1.00 95.88 302 ALA A O 1
ATOM 2375 N N . GLN A 1 303 ? 21.493 -14.854 -12.836 1.00 97.81 303 GLN A N 1
ATOM 2376 C CA . GLN A 1 303 ? 20.470 -15.065 -13.847 1.00 97.81 303 GLN A CA 1
ATOM 2377 C C . GLN A 1 303 ? 20.965 -14.435 -15.149 1.00 97.81 303 GLN A C 1
ATOM 2379 O O . GLN A 1 303 ? 21.217 -13.233 -15.211 1.00 97.81 303 GLN A O 1
ATOM 2384 N N . ALA A 1 304 ? 21.139 -15.259 -16.185 1.00 97.12 304 ALA A N 1
ATOM 2385 C CA . ALA A 1 304 ? 21.486 -14.755 -17.509 1.00 97.12 304 ALA A CA 1
ATOM 2386 C C . ALA A 1 304 ? 20.375 -13.829 -18.022 1.00 97.12 304 ALA A C 1
ATOM 2388 O O . ALA A 1 304 ? 19.207 -14.035 -17.680 1.00 97.12 304 ALA A O 1
ATOM 2389 N N . ALA A 1 305 ? 20.766 -12.845 -18.835 1.00 96.50 305 ALA A N 1
ATOM 2390 C CA . ALA A 1 305 ? 19.829 -11.954 -19.499 1.00 96.50 305 ALA A CA 1
ATOM 2391 C C . ALA A 1 305 ? 18.780 -12.765 -20.264 1.00 96.50 305 ALA A C 1
ATOM 2393 O O . ALA A 1 305 ? 19.108 -13.773 -20.897 1.00 96.50 305 ALA A O 1
ATOM 2394 N N . PHE A 1 306 ? 17.530 -12.333 -20.184 1.00 96.81 306 PHE A N 1
ATOM 2395 C CA . PHE A 1 306 ? 16.458 -12.920 -20.970 1.00 96.81 306 PHE A CA 1
ATOM 2396 C C . PHE A 1 306 ? 16.715 -12.711 -22.466 1.00 96.81 306 PHE A C 1
ATOM 2398 O O . PHE A 1 306 ? 17.105 -11.626 -22.892 1.00 96.81 306 PHE A O 1
ATOM 2405 N N . ASN A 1 307 ? 16.519 -13.767 -23.256 1.00 92.31 307 ASN A N 1
ATOM 2406 C CA . ASN A 1 307 ? 16.780 -13.750 -24.700 1.00 92.31 307 ASN A CA 1
ATOM 2407 C C . ASN A 1 307 ? 15.539 -13.362 -25.524 1.00 92.31 307 ASN A C 1
ATOM 2409 O O . ASN A 1 307 ? 15.628 -13.260 -26.742 1.00 92.31 307 ASN A O 1
ATOM 2413 N N . ASP A 1 308 ? 14.394 -13.206 -24.865 1.00 92.31 308 ASP A N 1
ATOM 2414 C CA . ASP A 1 308 ? 13.057 -13.012 -25.432 1.00 92.31 308 ASP A CA 1
ATOM 2415 C C . ASP A 1 308 ? 12.477 -11.624 -25.107 1.00 92.31 308 ASP A C 1
ATOM 2417 O O . ASP A 1 308 ? 11.271 -11.425 -25.156 1.00 92.31 308 ASP A O 1
ATOM 2421 N N . ILE A 1 309 ? 13.336 -10.659 -24.766 1.00 95.50 309 ILE A N 1
ATOM 2422 C CA . ILE A 1 309 ? 12.946 -9.264 -24.539 1.00 95.50 309 ILE A CA 1
ATOM 2423 C C . ILE A 1 309 ? 13.165 -8.482 -25.831 1.00 95.50 309 ILE A C 1
ATOM 2425 O O . ILE A 1 309 ? 14.306 -8.235 -26.232 1.00 95.50 309 ILE A O 1
ATOM 2429 N N . VAL A 1 310 ? 12.065 -8.107 -26.478 1.00 93.88 310 VAL A N 1
ATOM 2430 C CA . VAL A 1 310 ? 12.044 -7.367 -27.744 1.00 93.88 310 VAL A CA 1
ATOM 2431 C C . VAL A 1 310 ? 10.902 -6.357 -27.739 1.00 93.88 310 VAL A C 1
ATOM 2433 O O . VAL A 1 310 ? 9.871 -6.605 -27.129 1.00 93.88 310 VAL A O 1
ATOM 2436 N N . VAL A 1 311 ? 11.091 -5.226 -28.417 1.00 95.56 311 VAL A N 1
ATOM 2437 C CA . VAL A 1 311 ? 10.043 -4.217 -28.629 1.00 95.56 311 VAL A CA 1
ATOM 2438 C C . VAL A 1 311 ? 9.378 -4.490 -29.977 1.00 95.56 311 VAL A C 1
ATOM 2440 O O . VAL A 1 311 ? 10.078 -4.635 -30.984 1.00 95.56 311 VAL A O 1
ATOM 2443 N N . GLY A 1 312 ? 8.050 -4.553 -29.996 1.00 92.50 312 GLY A N 1
ATOM 2444 C CA . GLY A 1 312 ? 7.243 -4.720 -31.200 1.00 92.50 312 GLY A CA 1
ATOM 2445 C C . GLY A 1 312 ? 7.369 -3.540 -32.170 1.00 92.50 312 GLY A C 1
ATOM 2446 O O . GLY A 1 312 ? 7.692 -2.412 -31.789 1.00 92.50 312 GLY A O 1
ATOM 2447 N N . GLU A 1 313 ? 7.102 -3.787 -33.456 1.00 89.62 313 GLU A N 1
ATOM 2448 C CA . GLU A 1 313 ? 7.281 -2.784 -34.521 1.00 89.62 313 GLU A CA 1
ATOM 2449 C C . GLU A 1 313 ? 6.412 -1.529 -34.323 1.00 89.62 313 GLU A C 1
ATOM 2451 O O . GLU A 1 313 ? 6.828 -0.430 -34.685 1.00 89.62 313 GLU A O 1
ATOM 2456 N N . GLU A 1 314 ? 5.229 -1.669 -33.717 1.00 89.88 314 GLU A N 1
ATOM 2457 C CA . GLU A 1 314 ? 4.308 -0.548 -33.483 1.00 89.88 314 GLU A CA 1
ATOM 2458 C C . GLU A 1 314 ? 4.846 0.465 -32.460 1.00 89.88 314 GLU A C 1
ATOM 2460 O O . GLU A 1 314 ? 4.557 1.657 -32.566 1.00 89.88 314 GLU A O 1
ATOM 2465 N N . ASP A 1 315 ? 5.670 0.016 -31.508 1.00 93.88 315 ASP A N 1
ATOM 2466 C CA . ASP A 1 315 ? 6.245 0.846 -30.444 1.00 93.88 315 ASP A CA 1
ATOM 2467 C C . ASP A 1 315 ? 7.751 1.109 -30.639 1.00 93.88 315 ASP A C 1
ATOM 2469 O O . ASP A 1 315 ? 8.377 1.809 -29.839 1.00 93.88 315 ASP A O 1
ATOM 2473 N N . SER A 1 316 ? 8.362 0.643 -31.735 1.00 89.81 316 SER A N 1
ATOM 2474 C CA . SER A 1 316 ? 9.806 0.806 -31.976 1.00 89.81 316 SER A CA 1
ATOM 2475 C C . SER A 1 316 ? 10.256 2.272 -32.071 1.00 89.81 316 SER A C 1
ATOM 2477 O O . SER A 1 316 ? 11.433 2.569 -31.885 1.00 89.81 316 SER A O 1
ATOM 2479 N N . GLY A 1 317 ? 9.335 3.191 -32.385 1.00 90.69 317 GLY A N 1
ATOM 2480 C CA . GLY A 1 317 ? 9.568 4.641 -32.422 1.00 90.69 317 GLY A CA 1
ATOM 2481 C C . GLY A 1 317 ? 9.083 5.407 -31.185 1.00 90.69 317 GLY A C 1
ATOM 2482 O O . GLY A 1 317 ? 9.144 6.637 -31.185 1.00 90.69 317 GLY A O 1
ATOM 2483 N N . ALA A 1 318 ? 8.557 4.718 -30.170 1.00 94.12 318 ALA A N 1
ATOM 2484 C CA . ALA A 1 318 ? 8.022 5.331 -28.959 1.00 94.12 318 ALA A CA 1
ATOM 2485 C C . ALA A 1 318 ? 9.120 5.659 -27.927 1.00 94.12 318 ALA A C 1
ATOM 2487 O O . ALA A 1 318 ? 10.284 5.300 -28.088 1.00 94.12 318 ALA A O 1
ATOM 2488 N N . GLY A 1 319 ? 8.745 6.355 -26.848 1.00 93.88 319 GLY A N 1
ATOM 2489 C CA . GLY A 1 319 ? 9.639 6.596 -25.710 1.00 93.88 319 GLY A CA 1
ATOM 2490 C C . GLY A 1 319 ? 9.927 5.320 -24.910 1.00 93.88 319 GLY A C 1
ATOM 2491 O O . GLY A 1 319 ? 9.123 4.387 -24.907 1.00 93.88 319 GLY A O 1
ATOM 2492 N N . SER A 1 320 ? 11.045 5.301 -24.182 1.00 95.50 320 SER A N 1
ATOM 2493 C CA . SER A 1 320 ? 11.553 4.112 -23.477 1.00 95.50 320 SER A CA 1
ATOM 2494 C C . SER A 1 320 ? 10.564 3.508 -22.469 1.00 95.50 320 SER A C 1
ATOM 2496 O O . SER A 1 320 ? 10.520 2.288 -22.321 1.00 95.50 320 SER A O 1
ATOM 2498 N N . ILE A 1 321 ? 9.706 4.323 -21.842 1.00 94.88 321 ILE A N 1
ATOM 2499 C CA . ILE A 1 321 ? 8.601 3.860 -20.983 1.00 94.88 321 ILE A CA 1
ATOM 2500 C C . ILE A 1 321 ? 7.636 2.951 -21.757 1.00 94.88 321 ILE A C 1
ATOM 2502 O O . ILE A 1 321 ? 7.392 1.816 -21.347 1.00 94.88 321 ILE A O 1
ATOM 2506 N N . ALA A 1 322 ? 7.114 3.435 -22.890 1.00 95.69 322 ALA A N 1
ATOM 2507 C CA . ALA A 1 322 ? 6.177 2.684 -23.723 1.00 95.69 322 ALA A CA 1
ATOM 2508 C C . ALA A 1 322 ? 6.828 1.401 -24.248 1.00 95.69 322 ALA A C 1
ATOM 2510 O O . ALA A 1 322 ? 6.230 0.331 -24.204 1.00 95.69 322 ALA A O 1
ATOM 2511 N N . GLN A 1 323 ? 8.087 1.507 -24.673 1.00 96.81 323 GLN A N 1
ATOM 2512 C CA . GLN A 1 323 ? 8.849 0.379 -25.189 1.00 96.81 323 GLN A CA 1
ATOM 2513 C C . GLN A 1 323 ? 9.119 -0.694 -24.128 1.00 96.81 323 GLN A C 1
ATOM 2515 O O . GLN A 1 323 ? 9.025 -1.877 -24.434 1.00 96.81 323 GLN A O 1
ATOM 2520 N N . CYS A 1 324 ? 9.423 -0.320 -22.881 1.00 97.25 324 CYS A N 1
ATOM 2521 C CA . CYS A 1 324 ? 9.616 -1.290 -21.799 1.00 97.25 324 CYS A CA 1
ATOM 2522 C C . CYS A 1 324 ? 8.325 -2.051 -21.480 1.00 97.25 324 CYS A C 1
ATOM 2524 O O . CYS A 1 324 ? 8.361 -3.268 -21.322 1.00 97.25 324 CYS A O 1
ATOM 2526 N N . VAL A 1 325 ? 7.189 -1.351 -21.398 1.00 96.88 325 VAL A N 1
ATOM 2527 C CA . VAL A 1 325 ? 5.881 -1.989 -21.169 1.00 96.88 325 VAL A CA 1
ATOM 2528 C C . VAL A 1 325 ? 5.514 -2.886 -22.349 1.00 96.88 325 VAL A C 1
ATOM 2530 O O . VAL A 1 325 ? 5.119 -4.026 -22.132 1.00 96.88 325 VAL A O 1
ATOM 2533 N N . ASN A 1 326 ? 5.709 -2.420 -23.587 1.00 97.00 326 ASN A N 1
ATOM 2534 C CA . ASN A 1 326 ? 5.481 -3.236 -24.778 1.00 97.00 326 ASN A CA 1
ATOM 2535 C C . ASN A 1 326 ? 6.358 -4.497 -24.748 1.00 97.00 326 ASN A C 1
ATOM 2537 O O . ASN A 1 326 ? 5.829 -5.588 -24.888 1.00 97.00 326 ASN A O 1
ATOM 2541 N N . ALA A 1 327 ? 7.651 -4.388 -24.437 1.00 96.94 327 ALA A N 1
ATOM 2542 C CA . ALA A 1 327 ? 8.537 -5.548 -24.369 1.00 96.94 327 ALA A CA 1
ATOM 2543 C C . ALA A 1 327 ? 8.159 -6.563 -23.272 1.00 96.94 327 ALA A C 1
ATOM 2545 O O . ALA A 1 327 ? 8.392 -7.762 -23.435 1.00 96.94 327 ALA A O 1
ATOM 2546 N N . ILE A 1 328 ? 7.560 -6.111 -22.162 1.00 96.94 328 ILE A N 1
ATOM 2547 C CA . ILE A 1 328 ? 6.958 -7.005 -21.158 1.00 96.94 328 ILE A CA 1
ATOM 2548 C C . ILE A 1 328 ? 5.765 -7.763 -21.756 1.00 96.94 328 ILE A C 1
ATOM 2550 O O . ILE A 1 328 ? 5.641 -8.965 -21.538 1.00 96.94 328 ILE A O 1
ATOM 2554 N N . LEU A 1 329 ? 4.900 -7.079 -22.505 1.00 96.38 329 LEU A N 1
ATOM 2555 C CA . LEU A 1 329 ? 3.711 -7.676 -23.116 1.00 96.38 329 LEU A CA 1
ATOM 2556 C C . LEU A 1 329 ? 4.061 -8.621 -24.276 1.00 96.38 329 LEU A C 1
ATOM 2558 O O . LEU A 1 329 ? 3.503 -9.712 -24.349 1.00 96.38 329 LEU A O 1
ATOM 2562 N N . GLU A 1 330 ? 5.039 -8.265 -25.109 1.00 95.75 330 GLU A N 1
ATOM 2563 C CA . GLU A 1 330 ? 5.564 -9.102 -26.198 1.00 95.75 330 GLU A CA 1
ATOM 2564 C C . GLU A 1 330 ? 6.134 -10.425 -25.673 1.00 95.75 330 GLU A C 1
ATOM 2566 O O . GLU A 1 330 ? 5.882 -11.488 -26.243 1.00 95.75 330 GLU A O 1
ATOM 2571 N N . LYS A 1 331 ? 6.844 -10.390 -24.535 1.00 94.94 331 LYS A N 1
ATOM 2572 C CA . LYS A 1 331 ? 7.321 -11.602 -23.847 1.00 94.94 331 LYS A CA 1
ATOM 2573 C C . LYS A 1 331 ? 6.172 -12.541 -23.463 1.00 94.94 331 LYS A C 1
ATOM 2575 O O . LYS A 1 331 ? 6.351 -13.756 -23.435 1.00 94.94 331 LYS A O 1
ATOM 2580 N N . GLU A 1 332 ? 5.006 -11.978 -23.172 1.00 94.75 332 GLU A N 1
ATOM 2581 C CA . GLU A 1 332 ? 3.778 -12.701 -22.838 1.00 94.75 332 GLU A CA 1
ATOM 2582 C C . GLU A 1 332 ? 2.901 -12.989 -24.067 1.00 94.75 332 GLU A C 1
ATOM 2584 O O . GLU A 1 332 ? 1.749 -13.396 -23.923 1.00 94.75 332 GLU A O 1
ATOM 2589 N N . GLU A 1 333 ? 3.453 -12.813 -25.273 1.00 94.06 333 GLU A N 1
ATOM 2590 C CA . GLU A 1 333 ? 2.791 -13.008 -26.569 1.00 94.06 333 GLU A CA 1
ATOM 2591 C C . GLU A 1 333 ? 1.585 -12.070 -26.791 1.00 94.06 333 GLU A C 1
ATOM 2593 O O . GLU A 1 333 ? 0.715 -12.323 -27.633 1.00 94.06 333 GLU A O 1
ATOM 2598 N N . ILE A 1 334 ? 1.542 -10.945 -26.070 1.00 94.25 334 ILE A N 1
ATOM 2599 C CA . ILE A 1 334 ? 0.502 -9.924 -26.185 1.00 94.25 334 ILE A CA 1
ATOM 2600 C C . ILE A 1 334 ? 1.011 -8.766 -27.043 1.00 94.25 334 ILE A C 1
ATOM 2602 O O . ILE A 1 334 ? 1.859 -7.980 -26.632 1.00 94.25 334 ILE A O 1
ATOM 2606 N N . ASN A 1 335 ? 0.424 -8.635 -28.230 1.00 93.44 335 ASN A N 1
ATOM 2607 C CA . ASN A 1 335 ? 0.813 -7.647 -29.230 1.00 93.44 335 ASN A CA 1
ATOM 2608 C C . ASN A 1 335 ? -0.188 -6.482 -29.203 1.00 93.44 335 ASN A C 1
ATOM 2610 O O . ASN A 1 335 ? -1.277 -6.588 -29.777 1.00 93.44 335 ASN A O 1
ATOM 2614 N N . ILE A 1 336 ? 0.152 -5.392 -28.512 1.00 93.50 336 ILE A N 1
ATOM 2615 C CA . ILE A 1 336 ? -0.652 -4.160 -28.470 1.00 93.50 336 ILE A CA 1
ATOM 2616 C C . ILE A 1 336 ? 0.238 -2.920 -28.611 1.00 93.50 336 ILE A C 1
ATOM 2618 O O . ILE A 1 336 ? 1.368 -2.909 -28.125 1.00 93.50 336 ILE A O 1
ATOM 2622 N N . SER A 1 337 ? -0.305 -1.852 -29.203 1.00 94.88 337 SER A N 1
ATOM 2623 C CA . SER A 1 337 ? 0.356 -0.544 -29.237 1.00 94.88 337 SER A CA 1
ATOM 2624 C C . SER A 1 337 ? 0.232 0.157 -27.884 1.00 94.88 337 SER A C 1
ATOM 2626 O O . SER A 1 337 ? -0.784 0.786 -27.571 1.00 94.88 337 SER A O 1
ATOM 2628 N N . VAL A 1 338 ? 1.285 0.076 -27.077 1.00 95.88 338 VAL A N 1
ATOM 2629 C CA . VAL A 1 338 ? 1.347 0.726 -25.763 1.00 95.88 338 VAL A CA 1
ATOM 2630 C C . VAL A 1 338 ? 1.396 2.242 -25.919 1.00 95.88 338 VAL A C 1
ATOM 2632 O O . VAL A 1 338 ? 0.730 2.963 -25.175 1.00 95.88 338 VAL A O 1
ATOM 2635 N N . SER A 1 339 ? 2.136 2.757 -26.902 1.00 94.75 339 SER A N 1
ATOM 2636 C CA . SER A 1 339 ? 2.216 4.199 -27.162 1.00 94.75 339 SER A CA 1
ATOM 2637 C C . SER A 1 339 ? 0.862 4.815 -27.521 1.00 94.75 339 SER A C 1
ATOM 2639 O O . SER A 1 339 ? 0.590 5.957 -27.132 1.00 94.75 339 SER A O 1
ATOM 2641 N N . ALA A 1 340 ? -0.019 4.071 -28.199 1.00 95.06 340 ALA A N 1
ATOM 2642 C CA . ALA A 1 340 ? -1.381 4.514 -28.472 1.00 95.06 340 ALA A CA 1
ATOM 2643 C C . ALA A 1 340 ? -2.232 4.608 -27.194 1.00 95.06 340 ALA A C 1
ATOM 2645 O O . ALA A 1 340 ? -2.991 5.568 -27.059 1.00 95.06 340 ALA A O 1
ATOM 2646 N N . LEU A 1 341 ? -2.092 3.662 -26.258 1.00 95.44 341 LEU A N 1
ATOM 2647 C CA . LEU A 1 341 ? -2.799 3.685 -24.968 1.00 95.44 341 LEU A CA 1
ATOM 2648 C C . LEU A 1 341 ? -2.288 4.810 -24.059 1.00 95.44 341 LEU A C 1
ATOM 2650 O O . LEU A 1 341 ? -3.081 5.563 -23.495 1.00 95.44 341 LEU A O 1
ATOM 2654 N N . ILE A 1 342 ? -0.970 5.020 -24.010 1.00 93.38 342 ILE A N 1
ATOM 2655 C CA . ILE A 1 342 ? -0.377 6.162 -23.294 1.00 93.38 342 ILE A CA 1
ATOM 2656 C C . ILE A 1 342 ? -0.873 7.487 -23.885 1.00 93.38 342 ILE A C 1
ATOM 2658 O O . ILE A 1 342 ? -1.215 8.410 -23.148 1.00 93.38 342 ILE A O 1
ATOM 2662 N N . SER A 1 343 ? -0.997 7.582 -25.213 1.00 92.38 343 SER A N 1
ATOM 2663 C CA . SER A 1 343 ? -1.550 8.775 -25.876 1.00 92.38 343 SER A CA 1
ATOM 2664 C C . SER A 1 343 ? -3.031 9.019 -25.552 1.00 92.38 343 SER A C 1
ATOM 2666 O O . SER A 1 343 ? -3.511 10.142 -25.704 1.00 92.38 343 SER A O 1
ATOM 2668 N N . GLN A 1 344 ? -3.757 7.990 -25.106 1.00 93.38 344 GLN A N 1
ATOM 2669 C CA . GLN A 1 344 ? -5.136 8.083 -24.612 1.00 93.38 344 GLN A CA 1
ATOM 2670 C C . GLN A 1 344 ? -5.213 8.407 -23.110 1.00 93.38 344 GLN A C 1
ATOM 2672 O O . GLN A 1 344 ? -6.307 8.632 -22.597 1.00 93.38 344 GLN A O 1
ATOM 2677 N N . GLY A 1 345 ? -4.069 8.495 -22.425 1.00 90.00 345 GLY A N 1
ATOM 2678 C CA . GLY A 1 345 ? -3.967 8.865 -21.015 1.00 90.00 345 GLY A CA 1
ATOM 2679 C C . GLY A 1 345 ? -3.802 7.691 -20.048 1.00 90.00 345 GLY A C 1
ATOM 2680 O O . GLY A 1 345 ? -3.821 7.929 -18.843 1.00 90.00 345 GLY A O 1
ATOM 2681 N N . GLU A 1 346 ? -3.637 6.454 -20.530 1.00 93.50 346 GLU A N 1
ATOM 2682 C CA . GLU A 1 346 ? -3.338 5.316 -19.653 1.00 93.50 346 GLU A CA 1
ATOM 2683 C C . GLU A 1 346 ? -1.885 5.346 -19.163 1.00 93.50 346 GLU A C 1
ATOM 2685 O O . GLU A 1 346 ? -0.957 5.675 -19.907 1.00 93.50 346 GLU A O 1
ATOM 2690 N N . THR A 1 347 ? -1.668 4.967 -17.905 1.00 91.56 347 THR A N 1
ATOM 2691 C CA . THR A 1 347 ? -0.321 4.845 -17.329 1.00 91.56 347 THR A CA 1
ATOM 2692 C C . THR A 1 347 ? 0.283 3.459 -17.595 1.00 91.56 347 THR A C 1
ATOM 2694 O O . THR A 1 347 ? -0.459 2.491 -17.772 1.00 91.56 347 THR A O 1
ATOM 2697 N N . PRO A 1 348 ? 1.622 3.301 -17.556 1.00 91.06 348 PRO A N 1
ATOM 2698 C CA . PRO A 1 348 ? 2.294 1.999 -17.635 1.00 91.06 348 PRO A CA 1
ATOM 2699 C C . PRO A 1 348 ? 1.683 0.937 -16.716 1.00 91.06 348 PRO A C 1
ATOM 2701 O O . PRO A 1 348 ? 1.378 -0.174 -17.152 1.00 91.06 348 PRO A O 1
ATOM 2704 N N . LYS A 1 349 ? 1.439 1.304 -15.452 1.00 90.50 349 LYS A N 1
ATOM 2705 C CA . LYS A 1 349 ? 0.812 0.434 -14.455 1.00 90.50 349 LYS A CA 1
ATOM 2706 C C . LYS A 1 349 ? -0.608 0.025 -14.858 1.00 90.50 349 LYS A C 1
ATOM 2708 O O . LYS A 1 349 ? -0.941 -1.156 -14.776 1.00 90.50 349 LYS A O 1
ATOM 2713 N N . GLN A 1 350 ? -1.431 0.971 -15.320 1.00 91.81 350 GLN A N 1
ATOM 2714 C CA . GLN A 1 350 ? -2.795 0.685 -15.783 1.00 91.81 350 GLN A CA 1
ATOM 2715 C C . GLN A 1 350 ? -2.802 -0.248 -16.991 1.00 91.81 350 GLN A C 1
ATOM 2717 O O . GLN A 1 350 ? -3.570 -1.204 -17.001 1.00 91.81 350 GLN A O 1
ATOM 2722 N N . ILE A 1 351 ? -1.915 -0.030 -17.964 1.00 95.19 351 ILE A N 1
ATOM 2723 C CA . ILE A 1 351 ? -1.818 -0.874 -19.161 1.00 95.19 351 ILE A CA 1
ATOM 2724 C C . ILE A 1 351 ? -1.494 -2.317 -18.767 1.00 95.19 351 ILE A C 1
ATOM 2726 O O . ILE A 1 351 ? -2.167 -3.238 -19.231 1.00 95.19 351 ILE A O 1
ATOM 2730 N N . LEU A 1 352 ? -0.521 -2.529 -17.874 1.00 94.31 352 LEU A N 1
ATOM 2731 C CA . LEU A 1 352 ? -0.190 -3.868 -17.380 1.00 94.31 352 LEU A CA 1
ATOM 2732 C C . LEU A 1 352 ? -1.387 -4.512 -16.661 1.00 94.31 352 LEU A C 1
ATOM 2734 O O . LEU A 1 352 ? -1.751 -5.635 -17.002 1.00 94.31 352 LEU A O 1
ATOM 2738 N N . LEU A 1 353 ? -2.044 -3.801 -15.734 1.00 91.44 353 LEU A N 1
ATOM 2739 C CA . LEU A 1 353 ? -3.226 -4.292 -14.996 1.00 91.44 353 LEU A CA 1
ATOM 2740 C C . LEU A 1 353 ? -4.408 -4.625 -15.926 1.00 91.44 353 LEU A C 1
ATOM 2742 O O . LEU A 1 353 ? -5.136 -5.608 -15.748 1.00 91.44 353 LEU A O 1
ATOM 2746 N N . ASN A 1 354 ? -4.609 -3.800 -16.949 1.00 92.94 354 ASN A N 1
ATOM 2747 C CA . ASN A 1 354 ? -5.698 -3.953 -17.901 1.00 92.94 354 ASN A CA 1
ATOM 2748 C C . ASN A 1 354 ? -5.448 -5.094 -18.888 1.00 92.94 354 ASN A C 1
ATOM 2750 O O . ASN A 1 354 ? -6.421 -5.677 -19.368 1.00 92.94 354 ASN A O 1
ATOM 2754 N N . THR A 1 355 ? -4.189 -5.445 -19.146 1.00 94.75 355 THR A N 1
ATOM 2755 C CA . THR A 1 355 ? -3.808 -6.370 -20.221 1.00 94.75 355 THR A CA 1
ATOM 2756 C C . THR A 1 355 ? -3.425 -7.761 -19.711 1.00 94.75 355 THR A C 1
ATOM 2758 O O . THR A 1 355 ? -3.868 -8.762 -20.273 1.00 94.75 355 THR A O 1
ATOM 2761 N N . LEU A 1 356 ? -2.644 -7.854 -18.632 1.00 93.44 356 LEU A N 1
ATOM 2762 C CA . LEU A 1 356 ? -2.172 -9.124 -18.074 1.00 93.44 356 LEU A CA 1
ATOM 2763 C C . LEU A 1 356 ? -3.255 -9.768 -17.196 1.00 93.44 356 LEU A C 1
ATOM 2765 O O . LEU A 1 356 ? -3.235 -9.641 -15.979 1.00 93.44 356 LEU A O 1
ATOM 2769 N N . LYS A 1 357 ? -4.225 -10.454 -17.811 1.00 88.81 357 LYS A N 1
ATOM 2770 C CA . LYS A 1 357 ? -5.347 -11.082 -17.079 1.00 88.81 357 LYS A CA 1
ATOM 2771 C C . LYS A 1 357 ? -5.000 -12.387 -16.367 1.00 88.81 357 LYS A C 1
ATOM 2773 O O . LYS A 1 357 ? -5.651 -12.721 -15.385 1.00 88.81 357 LYS A O 1
ATOM 2778 N N . ASP A 1 358 ? -3.970 -13.083 -16.839 1.00 88.81 358 ASP A N 1
ATOM 2779 C CA . ASP A 1 358 ? -3.517 -14.363 -16.278 1.00 88.81 358 ASP A CA 1
ATOM 2780 C C . ASP A 1 358 ? -2.319 -14.195 -15.324 1.00 88.81 358 ASP A C 1
ATOM 2782 O O . ASP A 1 358 ? -1.601 -15.156 -15.047 1.00 88.81 358 ASP A O 1
ATOM 2786 N N . ALA A 1 359 ? -2.051 -12.969 -14.868 1.00 90.56 359 ALA A N 1
ATOM 2787 C CA . ALA A 1 359 ? -0.960 -12.658 -13.954 1.00 90.56 359 ALA A CA 1
ATOM 2788 C C . ALA A 1 359 ? -1.357 -11.544 -12.982 1.00 90.56 359 ALA A C 1
ATOM 2790 O O . ALA A 1 359 ? -2.144 -10.658 -13.308 1.00 90.56 359 ALA A O 1
ATOM 2791 N N . THR A 1 360 ? -0.745 -11.544 -11.805 1.00 91.31 360 THR A N 1
ATOM 2792 C CA . THR A 1 360 ? -0.847 -10.446 -10.845 1.00 91.31 360 THR A CA 1
ATOM 2793 C C . THR A 1 360 ? 0.251 -9.431 -11.139 1.00 91.31 360 THR A C 1
ATOM 2795 O O . THR A 1 360 ? 1.436 -9.767 -11.093 1.00 91.31 360 THR A O 1
ATOM 2798 N N . VAL A 1 361 ? -0.123 -8.186 -11.439 1.00 93.56 361 VAL A N 1
ATOM 2799 C CA . VAL A 1 361 ? 0.829 -7.074 -11.590 1.00 93.56 361 VAL A CA 1
ATOM 2800 C C . VAL A 1 361 ? 1.230 -6.573 -10.209 1.00 93.56 361 VAL A C 1
ATOM 2802 O O . VAL A 1 361 ? 0.376 -6.285 -9.375 1.00 93.56 361 VAL A O 1
ATOM 2805 N N . LEU A 1 362 ? 2.534 -6.459 -9.975 1.00 94.12 362 LEU A N 1
ATOM 2806 C CA . LEU A 1 362 ? 3.109 -6.087 -8.689 1.00 94.12 362 LEU A CA 1
ATOM 2807 C C . LEU A 1 362 ? 3.762 -4.709 -8.790 1.00 94.12 362 LEU A C 1
ATOM 2809 O O . LEU A 1 362 ? 4.654 -4.492 -9.616 1.00 94.12 362 LEU A O 1
ATOM 2813 N N . ASP A 1 363 ? 3.320 -3.798 -7.924 1.00 93.12 363 ASP A N 1
ATOM 2814 C CA . ASP A 1 363 ? 3.937 -2.490 -7.730 1.00 93.12 363 ASP A CA 1
ATOM 2815 C C . ASP A 1 363 ? 5.036 -2.580 -6.678 1.00 93.12 363 ASP A C 1
ATOM 2817 O O . ASP A 1 363 ? 4.777 -2.679 -5.483 1.00 93.12 363 ASP A O 1
ATOM 2821 N N . LEU A 1 364 ? 6.278 -2.575 -7.145 1.00 94.88 364 LEU A N 1
ATOM 2822 C CA . LEU A 1 364 ? 7.468 -2.717 -6.318 1.00 94.88 364 LEU A CA 1
ATOM 2823 C C . LEU A 1 364 ? 8.096 -1.353 -6.008 1.00 94.88 364 LEU A C 1
ATOM 2825 O O . LEU A 1 364 ? 9.277 -1.284 -5.658 1.00 94.88 364 LEU A O 1
ATOM 2829 N N . THR A 1 365 ? 7.337 -0.264 -6.168 1.00 91.44 365 THR A N 1
ATOM 2830 C CA . THR A 1 365 ? 7.825 1.085 -5.890 1.00 91.44 365 THR A CA 1
ATOM 2831 C C . THR A 1 365 ? 8.297 1.195 -4.438 1.00 91.44 365 THR A C 1
ATOM 2833 O O . THR A 1 365 ? 7.586 0.816 -3.507 1.00 91.44 365 THR A O 1
ATOM 2836 N N . GLY A 1 366 ? 9.519 1.696 -4.248 1.00 88.81 366 GLY A N 1
ATOM 2837 C CA . GLY A 1 366 ? 10.181 1.805 -2.945 1.00 88.81 366 GLY A CA 1
ATOM 2838 C C . GLY A 1 366 ? 11.067 0.610 -2.568 1.00 88.81 366 GLY A C 1
ATOM 2839 O O . GLY A 1 366 ? 11.896 0.743 -1.668 1.00 88.81 366 GLY A O 1
ATOM 2840 N N . CYS A 1 367 ? 10.969 -0.528 -3.266 1.00 94.56 367 CYS A N 1
ATOM 2841 C CA . CYS A 1 367 ? 11.916 -1.630 -3.088 1.00 94.56 367 CYS A CA 1
ATOM 2842 C C . CYS A 1 367 ? 13.321 -1.254 -3.587 1.00 94.56 367 CYS A C 1
ATOM 2844 O O . CYS A 1 367 ? 13.499 -0.447 -4.490 1.00 94.56 367 CYS A O 1
ATOM 2846 N N . THR A 1 368 ? 14.338 -1.898 -3.029 1.00 93.94 368 THR A N 1
ATOM 2847 C CA . THR A 1 368 ? 15.737 -1.815 -3.470 1.00 93.94 368 THR A CA 1
ATOM 2848 C C . THR A 1 368 ? 16.001 -2.703 -4.682 1.00 93.94 368 THR A C 1
ATOM 2850 O O . THR A 1 368 ? 15.280 -3.679 -4.934 1.00 93.94 368 THR A O 1
ATOM 2853 N N . VAL A 1 369 ? 17.128 -2.479 -5.372 1.00 95.81 369 VAL A N 1
ATOM 2854 C CA . VAL A 1 369 ? 17.565 -3.380 -6.453 1.00 95.81 369 VAL A CA 1
ATOM 2855 C C . VAL A 1 369 ? 17.672 -4.814 -5.951 1.00 95.81 369 VAL A C 1
ATOM 2857 O O . VAL A 1 369 ? 17.245 -5.755 -6.615 1.00 95.81 369 VAL A O 1
ATOM 2860 N N . TYR A 1 370 ? 18.202 -5.007 -4.745 1.00 93.75 370 TYR A N 1
ATOM 2861 C CA . TYR A 1 370 ? 18.351 -6.340 -4.176 1.00 93.75 370 TYR A CA 1
ATOM 2862 C C . TYR A 1 370 ? 17.017 -7.050 -3.967 1.00 93.75 370 TYR A C 1
ATOM 2864 O O . TYR A 1 370 ? 16.991 -8.275 -4.070 1.00 93.75 370 TYR A O 1
ATOM 2872 N N . GLU A 1 371 ? 15.935 -6.347 -3.666 1.00 96.56 371 GLU A N 1
ATOM 2873 C CA . GLU A 1 371 ? 14.623 -6.959 -3.450 1.00 96.56 371 GLU A CA 1
ATOM 2874 C C . GLU A 1 371 ? 13.976 -7.380 -4.770 1.00 96.56 371 GLU A C 1
ATOM 2876 O O . GLU A 1 371 ? 13.488 -8.513 -4.861 1.00 96.56 371 GLU A O 1
ATOM 2881 N N . ILE A 1 372 ? 14.080 -6.554 -5.817 1.00 97.50 372 ILE A N 1
ATOM 2882 C CA . ILE A 1 372 ? 13.466 -6.838 -7.124 1.00 97.50 372 ILE A CA 1
ATOM 2883 C C . ILE A 1 372 ? 14.147 -7.986 -7.888 1.00 97.50 372 ILE A C 1
ATOM 2885 O O . ILE A 1 372 ? 13.513 -8.655 -8.705 1.00 97.50 372 ILE A O 1
ATOM 2889 N N . LEU A 1 373 ? 15.422 -8.294 -7.598 1.00 97.38 373 LEU A N 1
ATOM 2890 C CA . LEU A 1 373 ? 16.139 -9.403 -8.253 1.00 97.38 373 LEU A CA 1
ATOM 2891 C C . LEU A 1 373 ? 15.503 -10.777 -7.997 1.00 97.38 373 LEU A C 1
ATOM 2893 O O . LEU A 1 373 ? 15.798 -11.727 -8.726 1.00 97.38 373 LEU A O 1
ATOM 2897 N N . TYR A 1 374 ? 14.641 -10.909 -6.984 1.00 97.56 374 TYR A N 1
ATOM 2898 C CA . TYR A 1 374 ? 13.830 -12.111 -6.801 1.00 97.56 374 TYR A CA 1
ATOM 2899 C C . TYR A 1 374 ? 12.982 -12.408 -8.049 1.00 97.56 374 TYR A C 1
ATOM 2901 O O . TYR A 1 374 ? 13.044 -13.523 -8.569 1.00 97.56 374 TYR A O 1
ATOM 2909 N N . TYR A 1 375 ? 12.279 -11.412 -8.587 1.00 98.06 375 TYR A N 1
ATOM 2910 C CA . TYR A 1 375 ? 11.399 -11.562 -9.752 1.00 98.06 375 TYR A CA 1
ATOM 2911 C C . TYR A 1 375 ? 12.180 -11.909 -11.017 1.00 98.06 375 TYR A C 1
ATOM 2913 O O . TYR A 1 375 ? 11.870 -12.896 -11.687 1.00 98.06 375 TYR A O 1
ATOM 2921 N N . VAL A 1 376 ? 13.300 -11.217 -11.240 1.00 98.06 376 VAL A N 1
ATOM 2922 C CA . VAL A 1 376 ? 14.232 -11.527 -12.334 1.00 98.06 376 VAL A CA 1
ATOM 2923 C C . VAL A 1 376 ? 14.724 -12.974 -12.234 1.00 98.06 376 VAL A C 1
ATOM 2925 O O . VAL A 1 376 ? 14.768 -13.698 -13.225 1.00 98.06 376 VAL A O 1
ATOM 2928 N N . SER A 1 377 ? 15.032 -13.459 -11.027 1.00 97.50 377 SER A N 1
ATOM 2929 C CA . SER A 1 377 ? 15.471 -14.847 -10.824 1.00 97.50 377 SER A CA 1
ATOM 2930 C C . SER A 1 377 ? 14.405 -15.895 -11.178 1.00 97.50 377 SER A C 1
ATOM 2932 O O . SER A 1 377 ? 14.754 -17.025 -11.547 1.00 97.50 377 SER A O 1
ATOM 2934 N N . ASN A 1 378 ? 13.128 -15.510 -11.102 1.00 96.31 378 ASN A N 1
ATOM 2935 C CA . ASN A 1 378 ? 11.973 -16.328 -11.470 1.00 96.31 378 ASN A CA 1
ATOM 2936 C C . ASN A 1 378 ? 11.569 -16.176 -12.945 1.00 96.31 378 ASN A C 1
ATOM 2938 O O . ASN A 1 378 ? 10.674 -16.884 -13.389 1.00 96.31 378 ASN A O 1
ATOM 2942 N N . GLY A 1 379 ? 12.267 -15.339 -13.720 1.00 96.38 379 GLY A N 1
ATOM 2943 C CA . GLY A 1 379 ? 12.013 -15.160 -15.153 1.00 96.38 379 GLY A CA 1
ATOM 2944 C C . GLY A 1 379 ? 11.129 -13.962 -15.502 1.00 96.38 379 GLY A C 1
ATOM 2945 O O . GLY A 1 379 ? 10.822 -13.785 -16.679 1.00 96.38 379 GLY A O 1
ATOM 2946 N N . TYR A 1 380 ? 10.761 -13.139 -14.519 1.00 97.19 380 TYR A N 1
ATOM 2947 C CA . TYR A 1 380 ? 9.926 -11.958 -14.722 1.00 97.19 380 TYR A CA 1
ATOM 2948 C C . TYR A 1 380 ? 10.801 -10.705 -14.870 1.00 97.19 380 TYR A C 1
ATOM 2950 O O . TYR A 1 380 ? 11.572 -10.396 -13.953 1.00 97.19 380 TYR A O 1
ATOM 2958 N N . PRO A 1 381 ? 10.753 -9.992 -16.011 1.00 97.81 381 PRO A N 1
ATOM 2959 C CA . PRO A 1 381 ? 11.455 -8.722 -16.158 1.00 97.81 381 PRO A CA 1
ATOM 2960 C C . PRO A 1 381 ? 10.859 -7.680 -15.214 1.00 97.81 381 PRO A C 1
ATOM 2962 O O . PRO A 1 381 ? 9.660 -7.689 -14.925 1.00 97.81 381 PRO A O 1
ATOM 2965 N N . VAL A 1 382 ? 11.707 -6.776 -14.732 1.00 98.31 382 VAL A N 1
ATOM 2966 C CA . VAL A 1 382 ? 11.273 -5.676 -13.865 1.00 98.31 382 VAL A CA 1
ATOM 2967 C C . VAL A 1 382 ? 11.419 -4.372 -14.631 1.00 98.31 382 VAL A C 1
ATOM 2969 O O . VAL A 1 382 ? 12.530 -3.998 -15.007 1.00 98.31 382 VAL A O 1
ATOM 2972 N N . PHE A 1 383 ? 10.299 -3.697 -14.869 1.00 97.62 383 PHE A N 1
ATOM 2973 C CA . PHE A 1 383 ? 10.268 -2.315 -15.333 1.00 97.62 383 PHE A CA 1
ATOM 2974 C C . PHE A 1 383 ? 10.888 -1.414 -14.275 1.00 97.62 383 PHE A C 1
ATOM 2976 O O . PHE A 1 383 ? 10.551 -1.553 -13.102 1.00 97.62 383 PHE A O 1
ATOM 2983 N N . ALA A 1 384 ? 11.767 -0.502 -14.682 1.00 96.75 384 ALA A N 1
ATOM 2984 C CA . ALA A 1 384 ? 12.453 0.407 -13.780 1.00 96.75 384 ALA A CA 1
ATOM 2985 C C . ALA A 1 384 ? 12.601 1.801 -14.395 1.00 96.75 384 ALA A C 1
ATOM 2987 O O . ALA A 1 384 ? 13.201 1.946 -15.463 1.00 96.75 384 ALA A O 1
ATOM 2988 N N . MET A 1 385 ? 12.113 2.831 -13.703 1.00 93.56 385 MET A N 1
ATOM 2989 C CA . MET A 1 385 ? 12.349 4.222 -14.108 1.00 93.56 385 MET A CA 1
ATOM 2990 C C . MET A 1 385 ? 13.802 4.617 -13.831 1.00 93.56 385 MET A C 1
ATOM 2992 O O . MET A 1 385 ? 14.324 4.358 -12.751 1.00 93.56 385 MET A O 1
ATOM 2996 N N . THR A 1 386 ? 14.457 5.285 -14.779 1.00 92.00 386 THR A N 1
ATOM 2997 C CA . THR A 1 386 ? 15.815 5.849 -14.621 1.00 92.00 386 THR A CA 1
ATOM 2998 C C . THR A 1 386 ? 15.821 7.376 -14.529 1.00 92.00 386 THR A C 1
ATOM 3000 O O . THR A 1 386 ? 16.881 7.995 -14.467 1.00 92.00 386 THR A O 1
ATOM 3003 N N . GLY A 1 387 ? 14.639 7.989 -14.552 1.00 84.69 387 GLY A N 1
ATOM 3004 C CA . GLY A 1 387 ? 14.393 9.425 -14.470 1.00 84.69 387 GLY A CA 1
ATOM 3005 C C . GLY A 1 387 ? 12.897 9.698 -14.631 1.00 84.69 387 GLY A C 1
ATOM 3006 O O . GLY A 1 387 ? 12.091 8.780 -14.527 1.00 84.69 387 GLY A O 1
ATOM 3007 N N . SER A 1 388 ? 12.502 10.939 -14.925 1.00 79.88 388 SER A N 1
ATOM 3008 C CA . SER A 1 388 ? 11.074 11.288 -15.046 1.00 79.88 388 SER A CA 1
ATOM 3009 C C . SER A 1 388 ? 10.401 10.756 -16.317 1.00 79.88 388 SER A C 1
ATOM 3011 O O . SER A 1 388 ? 9.192 10.564 -16.315 1.00 79.88 388 SER A O 1
ATOM 3013 N N . ASN A 1 389 ? 11.163 10.537 -17.397 1.00 85.19 389 ASN A N 1
ATOM 3014 C CA . ASN A 1 389 ? 10.629 10.160 -18.716 1.00 85.19 389 ASN A CA 1
ATOM 3015 C C . ASN A 1 389 ? 11.339 8.951 -19.344 1.00 85.19 389 ASN A C 1
ATOM 3017 O O . ASN A 1 389 ? 11.039 8.592 -20.481 1.00 85.19 389 ASN A O 1
ATOM 3021 N N . ASP A 1 390 ? 12.277 8.342 -18.616 1.00 91.56 390 ASP A N 1
ATOM 3022 C CA . ASP A 1 390 ? 13.125 7.268 -19.120 1.00 91.56 390 ASP A CA 1
ATOM 3023 C C . ASP A 1 390 ? 12.985 6.014 -18.265 1.00 91.56 390 ASP A C 1
ATOM 3025 O O . ASP A 1 390 ? 12.937 6.100 -17.035 1.00 91.56 390 ASP A O 1
ATOM 3029 N N . ALA A 1 391 ? 12.952 4.854 -18.919 1.00 95.19 391 ALA A N 1
ATOM 3030 C CA . ALA A 1 391 ? 12.869 3.556 -18.265 1.00 95.19 391 ALA A CA 1
ATOM 3031 C C . ALA A 1 391 ? 13.748 2.503 -18.948 1.00 95.19 391 ALA A C 1
ATOM 3033 O O . ALA A 1 391 ? 14.081 2.600 -20.131 1.00 95.19 391 ALA A O 1
ATOM 3034 N N . VAL A 1 392 ? 14.092 1.472 -18.183 1.00 97.62 392 VAL A N 1
ATOM 3035 C CA . VAL A 1 392 ? 14.800 0.266 -18.632 1.00 97.62 392 VAL A CA 1
ATOM 3036 C C . VAL A 1 392 ? 14.114 -0.978 -18.067 1.00 97.62 392 VAL A C 1
ATOM 3038 O O . VAL A 1 392 ? 13.328 -0.890 -17.121 1.00 97.62 392 VAL A O 1
ATOM 3041 N N . LEU A 1 393 ? 14.451 -2.157 -18.597 1.00 98.44 393 LEU A N 1
ATOM 3042 C CA . LEU A 1 393 ? 14.077 -3.433 -17.975 1.00 98.44 393 LEU A CA 1
ATOM 3043 C C . LEU A 1 393 ? 15.280 -4.064 -17.273 1.00 98.44 393 LEU A C 1
ATOM 3045 O O . LEU A 1 393 ? 16.343 -4.226 -17.874 1.00 98.44 393 LEU A O 1
ATOM 3049 N N . VAL A 1 394 ? 15.110 -4.502 -16.028 1.00 98.56 394 VAL A N 1
ATOM 3050 C CA . VAL A 1 394 ? 16.061 -5.405 -15.369 1.00 98.56 394 VAL A CA 1
ATOM 3051 C C . VAL A 1 394 ? 15.751 -6.831 -15.822 1.00 98.56 394 VAL A C 1
ATOM 3053 O O . VAL A 1 394 ? 14.680 -7.365 -15.536 1.00 98.56 394 VAL A O 1
ATOM 3056 N N . VAL A 1 395 ? 16.687 -7.445 -16.549 1.00 98.38 395 VAL A N 1
ATOM 3057 C CA . VAL A 1 395 ? 16.466 -8.720 -17.270 1.00 98.38 395 VAL A CA 1
ATOM 3058 C C . VAL A 1 395 ? 17.458 -9.818 -16.895 1.00 98.38 395 VAL A C 1
ATOM 3060 O O . VAL A 1 395 ? 17.387 -10.935 -17.400 1.00 98.38 395 VAL A O 1
ATOM 3063 N N . GLY A 1 396 ? 18.418 -9.515 -16.025 1.00 98.31 396 GLY A N 1
ATOM 3064 C CA . GLY A 1 396 ? 19.405 -10.473 -15.542 1.00 98.31 396 GLY A CA 1
ATOM 3065 C C . GLY A 1 396 ? 20.299 -9.863 -14.472 1.00 98.31 396 GLY A C 1
ATOM 3066 O O . GLY A 1 396 ? 20.233 -8.667 -14.194 1.00 98.31 396 GLY A O 1
ATOM 3067 N N . TYR A 1 397 ? 21.147 -10.685 -13.865 1.00 98.38 397 TYR A N 1
ATOM 3068 C CA . TYR A 1 397 ? 22.148 -10.241 -12.898 1.00 98.38 397 TYR A CA 1
ATOM 3069 C C . TYR A 1 397 ? 23.241 -11.297 -12.700 1.00 98.38 397 TYR A C 1
ATOM 3071 O O . TYR A 1 397 ? 23.046 -12.492 -12.937 1.00 98.38 397 TYR A O 1
ATOM 3079 N N . ASP A 1 398 ? 24.398 -10.859 -12.225 1.00 96.69 398 ASP A N 1
ATOM 3080 C CA . ASP A 1 398 ? 25.459 -11.714 -11.705 1.00 96.69 398 ASP A CA 1
ATOM 3081 C C . ASP A 1 398 ? 25.843 -11.285 -10.281 1.00 96.69 398 ASP A C 1
ATOM 3083 O O . ASP A 1 398 ? 25.115 -10.539 -9.630 1.00 96.69 398 ASP A O 1
ATOM 3087 N N . ALA A 1 399 ? 26.963 -11.793 -9.764 1.00 93.75 399 ALA A N 1
ATOM 3088 C CA . ALA A 1 399 ? 27.394 -11.513 -8.398 1.00 93.75 399 ALA A CA 1
ATOM 3089 C C . ALA A 1 399 ? 27.631 -10.016 -8.117 1.00 93.75 399 ALA A C 1
ATOM 3091 O O . ALA A 1 399 ? 27.515 -9.604 -6.966 1.00 93.75 399 ALA A O 1
ATOM 3092 N N . ASN A 1 400 ? 27.971 -9.221 -9.139 1.00 95.00 400 ASN A N 1
ATOM 3093 C CA . ASN A 1 400 ? 28.383 -7.825 -8.970 1.00 95.00 400 ASN A CA 1
ATOM 3094 C C . ASN A 1 400 ? 27.558 -6.833 -9.799 1.00 95.00 400 ASN A C 1
ATOM 3096 O O . ASN A 1 400 ? 27.674 -5.627 -9.580 1.00 95.00 400 ASN A O 1
ATOM 3100 N N . ASN A 1 401 ? 26.793 -7.312 -10.781 1.00 98.06 401 ASN A N 1
ATOM 3101 C CA . ASN A 1 401 ? 26.124 -6.466 -11.760 1.00 98.06 401 ASN A CA 1
ATOM 3102 C C . ASN A 1 401 ? 24.668 -6.860 -11.955 1.00 98.06 401 ASN A C 1
ATOM 3104 O O . ASN A 1 401 ? 24.325 -8.043 -11.947 1.00 98.06 401 ASN A O 1
ATOM 3108 N N . VAL A 1 402 ? 23.853 -5.867 -12.286 1.00 98.12 402 VAL A N 1
ATOM 3109 C CA . VAL A 1 402 ? 22.566 -6.071 -12.948 1.00 98.12 402 VAL A CA 1
ATOM 3110 C C . VAL A 1 402 ? 22.740 -5.955 -14.460 1.00 98.12 402 VAL A C 1
ATOM 3112 O O . VAL A 1 402 ? 23.618 -5.240 -14.955 1.00 98.12 402 VAL A O 1
ATOM 3115 N N . VAL A 1 403 ? 21.915 -6.688 -15.199 1.00 98.31 403 VAL A N 1
ATOM 3116 C CA . VAL A 1 403 ? 21.817 -6.596 -16.654 1.00 98.31 403 VAL A CA 1
ATOM 3117 C C . VAL A 1 403 ? 20.539 -5.844 -16.989 1.00 98.31 403 VAL A C 1
ATOM 3119 O O . VAL A 1 403 ? 19.441 -6.297 -16.658 1.00 98.31 403 VAL A O 1
ATOM 3122 N N . LEU A 1 404 ? 20.708 -4.695 -17.633 1.00 98.31 404 LEU A N 1
ATOM 3123 C CA . LEU A 1 404 ? 19.638 -3.787 -18.016 1.00 98.31 404 LEU A CA 1
ATOM 3124 C C . LEU A 1 404 ? 19.434 -3.873 -19.524 1.00 98.31 404 LEU A C 1
ATOM 3126 O O . LEU A 1 404 ? 20.412 -3.869 -20.269 1.00 98.31 404 LEU A O 1
ATOM 3130 N N . TYR A 1 405 ? 18.187 -3.949 -19.968 1.00 98.12 405 TYR A N 1
ATOM 3131 C CA . TYR A 1 405 ? 17.802 -3.785 -21.363 1.00 98.12 405 TYR A CA 1
ATOM 3132 C C . TYR A 1 405 ? 17.428 -2.324 -21.608 1.00 98.12 405 TYR A C 1
ATOM 3134 O O . TYR A 1 405 ? 16.530 -1.795 -20.950 1.00 98.12 405 TYR A O 1
ATOM 3142 N N . ASP A 1 406 ? 18.136 -1.690 -22.540 1.00 95.62 406 ASP A N 1
ATOM 3143 C CA . ASP A 1 406 ? 17.821 -0.357 -23.036 1.00 95.62 406 ASP A CA 1
ATOM 3144 C C . ASP A 1 406 ? 16.961 -0.490 -24.301 1.00 95.62 406 ASP A C 1
ATOM 3146 O O . ASP A 1 406 ? 17.478 -0.918 -25.345 1.00 95.62 406 ASP A O 1
ATOM 3150 N N . PRO A 1 407 ? 15.664 -0.144 -24.236 1.00 91.56 407 PRO A N 1
ATOM 3151 C CA . PRO A 1 407 ? 14.784 -0.268 -25.388 1.00 91.56 407 PRO A CA 1
ATOM 3152 C C . PRO A 1 407 ? 15.125 0.719 -26.513 1.00 91.56 407 PRO A C 1
ATOM 3154 O O . PRO A 1 407 ? 14.863 0.412 -27.674 1.00 91.56 407 PRO A O 1
ATOM 3157 N N . ALA A 1 408 ? 15.770 1.854 -26.213 1.00 86.06 408 ALA A N 1
ATOM 3158 C CA . ALA A 1 408 ? 16.087 2.867 -27.218 1.00 86.06 408 ALA A CA 1
ATOM 3159 C C . ALA A 1 408 ? 17.144 2.375 -28.219 1.00 86.06 408 ALA A C 1
ATOM 3161 O O . ALA A 1 408 ? 17.149 2.780 -29.383 1.00 86.06 408 ALA A O 1
ATOM 3162 N N . VAL A 1 409 ? 18.040 1.487 -27.775 1.00 87.12 409 VAL A N 1
ATOM 3163 C CA . VAL A 1 409 ? 19.054 0.842 -28.629 1.00 87.12 409 VAL A CA 1
ATOM 3164 C C . VAL A 1 409 ? 18.778 -0.641 -28.886 1.00 87.12 409 VAL A C 1
ATOM 3166 O O . VAL A 1 409 ? 19.480 -1.254 -29.691 1.00 87.12 409 VAL A O 1
ATOM 3169 N N . GLY A 1 410 ? 17.782 -1.227 -28.216 1.00 89.25 410 GLY A N 1
ATOM 3170 C CA . GLY A 1 410 ? 17.418 -2.640 -28.331 1.00 89.25 410 GLY A CA 1
ATOM 3171 C C . GLY A 1 410 ? 18.516 -3.595 -27.855 1.00 89.25 410 GLY A C 1
ATOM 3172 O O . GLY A 1 410 ? 18.676 -4.679 -28.415 1.00 89.25 410 GLY A O 1
ATOM 3173 N N . GLN A 1 411 ? 19.325 -3.185 -26.874 1.00 92.81 411 GLN A N 1
ATOM 3174 C CA . GLN A 1 411 ? 20.493 -3.937 -26.403 1.00 92.81 411 GLN A CA 1
ATOM 3175 C C . GLN A 1 411 ? 20.542 -4.008 -24.881 1.00 92.81 411 GLN A C 1
ATOM 3177 O O . GLN A 1 411 ? 20.079 -3.114 -24.176 1.00 92.81 411 GLN A O 1
ATOM 3182 N N . THR A 1 412 ? 21.181 -5.060 -24.369 1.00 96.56 412 THR A N 1
ATOM 3183 C CA . THR A 1 412 ? 21.469 -5.179 -22.939 1.00 96.56 412 THR A CA 1
ATOM 3184 C C . THR A 1 412 ? 22.855 -4.655 -22.593 1.00 96.56 412 THR A C 1
ATOM 3186 O O . THR A 1 412 ? 23.820 -4.927 -23.311 1.00 96.56 412 THR A O 1
ATOM 3189 N N . TYR A 1 413 ? 22.991 -4.014 -21.440 1.00 96.88 413 TYR A N 1
ATOM 3190 C CA . TYR A 1 413 ? 24.273 -3.611 -20.874 1.00 96.88 413 TYR A CA 1
ATOM 3191 C C . TYR A 1 413 ? 24.350 -3.963 -19.386 1.00 96.88 413 TYR A C 1
ATOM 3193 O O . TYR A 1 413 ? 23.342 -4.203 -18.722 1.00 96.88 413 TYR A O 1
ATOM 3201 N N . LYS A 1 414 ? 25.574 -4.038 -18.857 1.00 97.69 414 LYS A N 1
ATOM 3202 C CA . LYS A 1 414 ? 25.812 -4.293 -17.433 1.00 97.69 414 LYS A CA 1
ATOM 3203 C C . LYS A 1 414 ? 26.052 -2.990 -16.692 1.00 97.69 414 LYS A C 1
ATOM 3205 O O . LYS A 1 414 ? 26.754 -2.113 -17.193 1.00 97.69 414 LYS A O 1
ATOM 3210 N N . ARG A 1 415 ? 25.541 -2.920 -15.470 1.00 97.88 415 ARG A N 1
ATOM 3211 C CA . ARG A 1 415 ? 25.864 -1.882 -14.492 1.00 97.88 415 ARG A CA 1
ATOM 3212 C C . ARG A 1 415 ? 26.128 -2.554 -13.153 1.00 97.88 415 ARG A C 1
ATOM 3214 O O . ARG A 1 415 ? 25.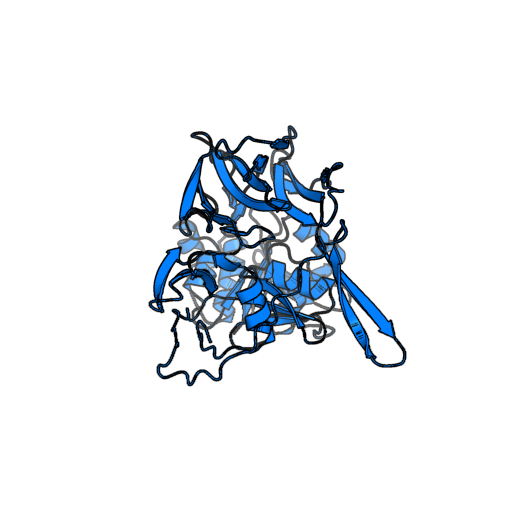495 -3.568 -12.857 1.00 97.88 415 ARG A O 1
ATOM 3221 N N . THR A 1 416 ? 27.062 -2.029 -12.362 1.00 98.00 416 THR A N 1
ATOM 3222 C CA . THR A 1 416 ? 27.293 -2.591 -11.026 1.00 98.00 416 THR A CA 1
ATOM 3223 C C . THR A 1 416 ? 26.009 -2.480 -10.205 1.00 98.00 416 THR A C 1
ATOM 3225 O O . THR A 1 416 ? 25.219 -1.556 -10.405 1.00 98.00 416 THR A O 1
ATOM 3228 N N . THR A 1 417 ? 25.764 -3.428 -9.301 1.00 96.06 417 THR A N 1
ATOM 3229 C CA . THR A 1 417 ? 24.531 -3.414 -8.501 1.00 96.06 417 THR A CA 1
ATOM 3230 C C . THR A 1 417 ? 24.423 -2.132 -7.673 1.00 96.06 417 THR A C 1
ATOM 3232 O O . THR A 1 417 ? 23.334 -1.589 -7.564 1.00 96.06 417 THR A O 1
ATOM 3235 N N . ALA A 1 418 ? 25.543 -1.617 -7.152 1.00 95.56 418 ALA A N 1
ATOM 3236 C CA . ALA A 1 418 ? 25.576 -0.367 -6.393 1.00 95.56 418 ALA A CA 1
ATOM 3237 C C . ALA A 1 418 ? 25.229 0.857 -7.259 1.00 95.56 418 ALA A C 1
ATOM 3239 O O . ALA A 1 418 ? 24.366 1.637 -6.874 1.00 95.56 418 ALA A O 1
ATOM 3240 N N . ASP A 1 419 ? 25.824 0.989 -8.452 1.00 96.50 419 ASP A N 1
ATOM 3241 C CA . ASP A 1 419 ? 25.528 2.121 -9.347 1.00 96.50 419 ASP A CA 1
ATOM 3242 C C . ASP A 1 419 ? 24.091 2.061 -9.892 1.00 96.50 419 ASP A C 1
ATOM 3244 O O . ASP A 1 419 ? 23.506 3.081 -10.253 1.00 96.50 419 ASP A O 1
ATOM 3248 N N . ALA A 1 420 ? 23.532 0.855 -10.034 1.00 96.69 420 ALA A N 1
ATOM 3249 C CA . ALA A 1 420 ? 22.136 0.680 -10.409 1.00 96.69 420 ALA A CA 1
ATOM 3250 C C . ALA A 1 420 ? 21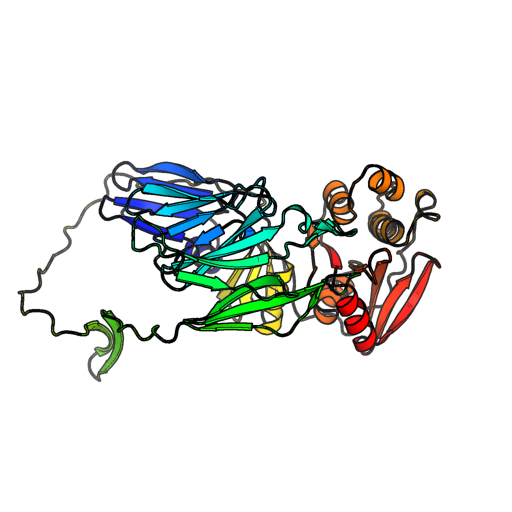.200 1.076 -9.263 1.00 96.69 420 ALA A C 1
ATOM 3252 O O . ALA A 1 420 ? 20.235 1.787 -9.509 1.00 96.69 420 ALA A O 1
ATOM 3253 N N . ASP A 1 421 ? 21.511 0.666 -8.031 1.00 93.81 421 ASP A N 1
ATOM 3254 C CA . ASP A 1 421 ? 20.740 1.020 -6.835 1.00 93.81 421 ASP A CA 1
ATOM 3255 C C . ASP A 1 421 ? 20.717 2.539 -6.622 1.00 93.81 421 ASP A C 1
ATOM 3257 O O . ASP A 1 421 ? 19.645 3.113 -6.476 1.00 93.81 421 ASP A O 1
ATOM 3261 N N . GLU A 1 422 ? 21.860 3.219 -6.757 1.00 92.31 422 GLU A N 1
ATOM 3262 C CA . GLU A 1 422 ? 21.925 4.686 -6.713 1.00 92.31 422 GLU A CA 1
ATOM 3263 C C . GLU A 1 422 ? 21.147 5.345 -7.867 1.00 92.31 422 GLU A C 1
ATOM 3265 O O . GLU A 1 422 ? 20.430 6.325 -7.658 1.00 92.31 422 GLU A O 1
ATOM 3270 N N . MET A 1 423 ? 21.257 4.820 -9.094 1.00 93.94 423 MET A N 1
ATOM 3271 C CA . MET A 1 423 ? 20.522 5.353 -10.248 1.00 93.94 423 MET A CA 1
ATOM 3272 C C . MET A 1 423 ? 19.007 5.269 -10.040 1.00 93.94 423 MET A C 1
ATOM 3274 O O . MET A 1 423 ? 18.310 6.249 -10.294 1.00 93.94 423 MET A O 1
ATOM 3278 N N . PHE A 1 424 ? 18.502 4.116 -9.602 1.00 94.00 424 PHE A N 1
ATOM 3279 C CA . PHE A 1 424 ? 17.071 3.925 -9.393 1.00 94.00 424 PHE A CA 1
ATOM 3280 C C . PHE A 1 424 ? 16.568 4.670 -8.158 1.00 94.00 424 PHE A C 1
ATOM 3282 O O . PHE A 1 424 ? 15.493 5.260 -8.221 1.00 94.00 424 PHE A O 1
ATOM 3289 N N . PHE A 1 425 ? 17.366 4.750 -7.090 1.00 87.94 425 PHE A N 1
ATOM 3290 C CA . PHE A 1 425 ? 17.045 5.552 -5.911 1.00 87.94 425 PHE A CA 1
ATOM 3291 C C . PHE A 1 425 ? 16.836 7.023 -6.284 1.00 87.94 425 PHE A C 1
ATOM 3293 O O . PHE A 1 425 ? 15.812 7.614 -5.949 1.00 87.94 425 PHE A O 1
ATOM 3300 N N . ASN A 1 426 ? 17.743 7.591 -7.084 1.00 84.12 426 ASN A N 1
ATOM 3301 C CA . ASN A 1 426 ? 17.616 8.961 -7.591 1.00 84.12 426 ASN A CA 1
ATOM 3302 C C . ASN A 1 426 ? 16.407 9.165 -8.526 1.00 84.12 426 ASN A C 1
ATOM 3304 O O . ASN A 1 426 ? 15.990 10.302 -8.744 1.00 84.12 426 ASN A O 1
ATOM 3308 N N . ALA A 1 427 ? 15.848 8.084 -9.077 1.00 85.62 427 ALA A N 1
ATOM 3309 C CA . ALA A 1 427 ? 14.631 8.082 -9.887 1.00 85.62 427 ALA A CA 1
ATOM 3310 C C . ALA A 1 427 ? 13.365 7.707 -9.085 1.00 85.62 427 ALA A C 1
ATOM 3312 O O . ALA A 1 427 ? 12.301 7.542 -9.678 1.00 85.62 427 ALA A O 1
ATOM 3313 N N . GLY A 1 428 ? 13.463 7.577 -7.757 1.00 81.88 428 GLY A N 1
ATOM 3314 C CA . GLY A 1 428 ? 12.335 7.288 -6.866 1.00 81.88 428 GLY A CA 1
ATOM 3315 C C . GLY A 1 428 ? 12.037 5.801 -6.649 1.00 81.88 428 GLY A C 1
ATOM 3316 O O . GLY A 1 428 ? 10.970 5.480 -6.135 1.00 81.88 428 GLY A O 1
ATOM 3317 N N . ASN A 1 429 ? 12.945 4.893 -7.034 1.00 90.81 429 ASN A N 1
ATOM 3318 C CA . ASN A 1 429 ? 12.783 3.436 -6.916 1.00 90.81 429 ASN A CA 1
ATOM 3319 C C . ASN A 1 429 ? 11.443 2.937 -7.472 1.00 90.81 429 ASN A C 1
ATOM 3321 O O . ASN A 1 429 ? 10.750 2.149 -6.835 1.00 90.81 429 ASN A O 1
ATOM 3325 N N . ILE A 1 430 ? 11.059 3.422 -8.652 1.00 92.12 430 ILE A N 1
ATOM 3326 C CA . ILE A 1 430 ? 9.792 3.061 -9.284 1.00 92.12 430 ILE A CA 1
ATOM 3327 C C . ILE A 1 430 ? 9.978 1.788 -10.103 1.00 92.12 430 ILE A C 1
ATOM 3329 O O . ILE A 1 430 ? 10.668 1.794 -11.131 1.00 92.12 430 ILE A O 1
ATOM 3333 N N . PHE A 1 431 ? 9.337 0.712 -9.649 1.00 95.44 431 PHE A N 1
ATOM 3334 C CA . PHE A 1 431 ? 9.490 -0.620 -10.213 1.00 95.44 431 PHE A CA 1
ATOM 3335 C C . PHE A 1 431 ? 8.146 -1.319 -10.403 1.00 95.44 431 PHE A C 1
ATOM 3337 O O . PHE A 1 431 ? 7.320 -1.336 -9.494 1.00 95.44 431 PHE A O 1
ATOM 3344 N N . PHE A 1 432 ? 7.965 -1.985 -11.545 1.00 94.69 432 PHE A N 1
ATOM 3345 C CA . PHE A 1 432 ? 6.804 -2.845 -11.792 1.00 94.69 432 PHE A CA 1
ATOM 3346 C C . PHE A 1 432 ? 7.233 -4.202 -12.330 1.00 94.69 432 PHE A C 1
ATOM 3348 O O . PHE A 1 432 ? 8.192 -4.320 -13.095 1.00 94.69 432 PHE A O 1
ATOM 3355 N N . THR A 1 433 ? 6.498 -5.240 -11.965 1.00 96.44 433 THR A N 1
ATOM 3356 C CA . THR A 1 433 ? 6.642 -6.565 -12.569 1.00 96.44 433 THR A CA 1
ATOM 3357 C C . THR A 1 433 ? 5.302 -7.289 -12.535 1.00 96.44 433 THR A C 1
ATOM 3359 O O . THR A 1 433 ? 4.274 -6.702 -12.200 1.00 96.44 433 THR A O 1
ATOM 3362 N N . TYR A 1 434 ? 5.299 -8.560 -12.897 1.00 95.31 434 TYR A N 1
ATOM 3363 C CA . TYR A 1 434 ? 4.136 -9.424 -12.803 1.00 95.31 434 TYR A CA 1
ATOM 3364 C C . TYR A 1 434 ? 4.558 -10.807 -12.319 1.00 95.31 434 TYR A C 1
ATOM 3366 O O . TYR A 1 434 ? 5.733 -11.179 -12.382 1.00 95.31 434 TYR A O 1
ATOM 3374 N N . GLN A 1 435 ? 3.590 -11.568 -11.829 1.00 92.50 435 GLN A N 1
ATOM 3375 C CA . GLN A 1 435 ? 3.775 -12.949 -11.413 1.00 92.50 435 GLN A CA 1
ATOM 3376 C C . GLN A 1 435 ? 2.562 -13.780 -11.833 1.00 92.50 435 GLN A C 1
ATOM 3378 O O . GLN A 1 435 ? 1.427 -13.359 -11.626 1.00 92.50 435 GLN A O 1
ATOM 3383 N N . LYS A 1 436 ? 2.819 -14.948 -12.426 1.00 88.44 436 LYS A N 1
ATOM 3384 C CA . LYS A 1 436 ? 1.804 -15.963 -12.734 1.00 88.44 436 LYS A CA 1
ATOM 3385 C C . LYS A 1 436 ? 1.648 -16.977 -11.609 1.00 88.44 436 LYS A C 1
ATOM 3387 O O . LYS A 1 436 ? 2.669 -17.249 -10.923 1.00 88.44 436 LYS A O 1
#

Radius of gyration: 25.4 Å; chains: 1; bounding box: 59×51×85 Å